Protein 2QXF (pdb70)

Secondary structure (DSSP, 8-state):
---EEEEEEEEESSS-TTTS-EEEEEEEEE-TTS-B-SPPEEEEBPPPTT----HHHHHHH---HHHHHHH-B-HHHHHHHHHHHHTSTTEEEEESSIIIIIHHHHHHHHHHTTS-SSGGGTGGG-EEEEHHHHHHHHHHH--TTS---B-TTSSB---HHHHHHHTT-----TTHHHHHHHHHHHHHHHHSHHHHHHHHHTTSHHHHHHT--TTTT--EEEE-GGG-GGGTTEEEEEEEEE-SS-TTEEEEEETTS--HHHHH-----EEEEETTS--EEEEGGGS-HHHHHHHT--HHHHHHHHHHHHH-TTHHHH---GGG-GGG-PPPHHHHHHHHHHHHS-TTTSTT------STHHHHHHHHHHHHH-GGG--HHHHHHHHHHHHHHS-HHHHHHHHHHHHHHHHHTTT-HHHHHHHHHHHHHHHH-

Sequence (433 aa):
QQSTFLFHDYETFGTHPALDRPAQFAAIRTDSEFNVIGEPEVFYCKKPADDYLPQQPGAVLITGITPQEARAKGENEAAFAARIHSSSLFTVPKTCILGYNNVRRFDDEVTRNIFYRNFYDPYAWSSWQHDNSRWDLLDVMRACCYALRPEGINWPENDDGLPSFRLEHLTKANGIEHSDAMADVYATIAMAKLVKTTRQPRLFDDYLFTTHRNKHKLMMALIIDVPQMKPLVVHVSGMMMFGAWRGNTSWVAPLAWHPEENRNAVIMVDLAGDISPLLELDAVPVKLVHINKCPVLAQANTLRPEDADRLGINRQHCLDNLKILRENPQVVREKVDNVDAQLYNGFFSDADRRAAMMKIVLETTEPRNLPALDITFVDKRIEKLLFNYRARNFPGTLDYAEQQRWLLEHRRRQVFTPEFLQGYADELQQMMLVQQYADDKEKVALLKKALWQYADEI

Foldseek 3Di:
DAAKEKEKDWQWLDQDLLQTGTFKIWIFMGGPLLHTDGDIDMFTEQFFPLDAGDLVSCLVPVGFNVNRNVGHAHLLVVLVVVLVVLQPANYAYEYACCLVGVLSNNLLSCVLNLHHSPCSAPPRNHHYDHCQLVVLCCVQQPVPPAFFDADPVRFTDSPLVRRCVRRVHDQDPRCRRSVSRSVSLVSCCVGVVVSSVVLVVQSALVVVVVQADQLLQAKKKWAACVCDRLLSSIAIKGFLAAAPPQPQWTKIFGLQDDCVCLVPPLVGRIDIDGSRSSTDIGHPCSRPPVSCVVSVNDPVSSVVSSVVCNVPSVSSVSHPDLSVCSVVDDADPQQSVQSVCVSPDDLLCVVVDDDDDDPPSVVVSSLCNCCRNPVVNDDPVSVVVVVVSSDVSCDPVNLVVQVVVLVVVCVVCVVPVSSVVSSVSSVVSSVVD

Solvent-accessible surface area: 21575 Å² total; per-residue (Å²): 180,134,56,13,10,1,0,3,27,7,43,15,0,3,122,84,33,10,71,16,20,2,0,10,0,3,0,2,32,0,41,61,106,3,84,74,100,24,134,64,61,51,23,39,2,81,10,17,59,3,16,12,1,92,0,31,18,0,20,148,36,38,14,20,0,43,50,0,76,89,125,10,63,35,20,12,34,0,0,38,113,0,50,72,28,0,33,60,62,67,0,7,0,0,0,24,47,0,18,113,48,4,1,23,4,0,12,5,0,0,6,10,3,8,30,64,12,56,12,4,17,165,72,104,104,12,21,14,7,12,0,14,32,2,0,31,0,0,33,0,2,46,35,143,50,10,90,48,29,128,54,156,121,44,65,17,5,19,152,16,75,74,0,1,177,33,19,74,36,153,54,90,125,46,9,16,43,0,96,1,4,7,23,0,0,97,11,0,60,104,102,22,72,208,13,8,80,60,10,61,60,23,59,67,86,115,94,0,68,89,34,23,49,26,106,113,1,110,26,3,0,4,1,7,17,137,12,17,27,179,33,1,5,0,0,9,0,0,0,0,20,89,61,111,158,60,226,39,0,0,9,0,0,14,2,35,19,83,5,46,33,12,60,139,118,179,126,95,15,44,28,66,2,55,4,57,58,12,17,10,2,3,108,30,111,16,1,103,82,113,10,3,112,104,12,63,15,90,105,106,69,3,71,63,12,5,125,70,0,110,139,46,67,99,1,44,138,87,56,161,73,5,3,55,16,8,130,107,31,173,18,53,105,76,3,117,53,6,18,119,83,1,48,124,33,91,53,175,70,9,76,86,48,144,55,112,42,99,38,174,11,0,98,75,4,36,14,14,16,17,3,41,14,36,78,83,46,18,86,158,73,43,91,86,99,21,107,77,47,42,152,121,53,25,52,120,150,75,86,106,36,17,24,74,57,4,90,109,15,57,138,111,74,60,146,46,172,134,54,49,60,30,4,160,21,1,100,99,1,24,106,101,39

Structure (mmCIF, N/CA/C/O backbone):
data_2QXF
#
_entry.id   2QXF
#
_cell.length_a   52.630
_cell.length_b   91.849
_cell.length_c   102.752
_cell.angle_alpha   90.00
_cell.angle_beta   90.00
_cell.angle_gamma   90.00
#
_symmetry.space_group_name_H-M   'P 21 21 21'
#
loop_
_entity.id
_entity.type
_entity.pdbx_description
1 polymer 'Exodeoxyribonuclease I'
2 non-polymer 'MAGNESIUM ION'
3 non-polymer 'SODIUM ION'
4 non-polymer "THYMIDINE-5'-PHOSPHATE"
5 water water
#
loop_
_atom_site.group_PDB
_atom_site.id
_atom_site.type_symbol
_atom_site.label_atom_id
_atom_site.label_alt_id
_atom_site.label_comp_id
_atom_site.label_asym_id
_atom_site.label_entity_id
_atom_site.label_seq_id
_atom_site.pdbx_PDB_ins_code
_atom_site.Cartn_x
_atom_site.Cartn_y
_atom_site.Cartn_z
_atom_site.occupancy
_atom_site.B_iso_or_equiv
_atom_site.auth_seq_id
_atom_site.auth_comp_id
_atom_site.auth_asym_id
_atom_site.auth_atom_id
_atom_site.pdbx_PDB_model_num
ATOM 1 N N . GLN A 1 7 ? 6.956 16.488 33.401 1.00 19.71 7 GLN A N 1
ATOM 2 C CA . GLN A 1 7 ? 5.529 15.985 33.410 1.00 19.48 7 GLN A CA 1
ATOM 3 C C . GLN A 1 7 ? 4.896 16.088 31.994 1.00 18.70 7 GLN A C 1
ATOM 4 O O . GLN A 1 7 ? 4.467 15.071 31.457 1.00 18.97 7 GLN A O 1
ATOM 10 N N . GLN A 1 8 ? 4.838 17.300 31.418 1.00 17.66 8 GLN A N 1
ATOM 11 C CA . GLN A 1 8 ? 4.585 17.463 29.979 1.00 16.56 8 GLN A CA 1
ATOM 12 C C . GLN A 1 8 ? 5.903 17.481 29.244 1.00 15.42 8 GLN A C 1
ATOM 13 O O . GLN A 1 8 ? 6.910 17.906 29.815 1.00 14.94 8 GLN A O 1
ATOM 19 N N . SER A 1 9 ? 5.887 17.015 27.989 1.00 14.11 9 SER A N 1
ATOM 20 C CA . SER A 1 9 ? 7.067 17.069 27.117 1.00 13.11 9 SER A CA 1
ATOM 21 C C . SER A 1 9 ? 7.338 18.507 26.741 1.00 12.37 9 SER A C 1
ATOM 22 O O . SER A 1 9 ? 6.420 19.226 26.311 1.00 12.12 9 SER A O 1
ATOM 25 N N . THR A 1 10 ? 8.595 18.935 26.901 1.00 11.27 10 THR A N 1
ATOM 26 C CA . THR A 1 10 ? 8.970 20.310 26.555 1.00 10.68 10 THR A CA 1
ATOM 27 C C . THR A 1 10 ? 10.242 20.319 25.712 1.00 10.34 10 THR A C 1
ATOM 28 O O . THR A 1 10 ? 10.963 19.321 25.663 1.00 10.14 10 THR A O 1
ATOM 32 N N . PHE A 1 11 ? 10.487 21.452 25.064 1.00 9.88 11 PHE A N 1
ATOM 33 C CA . PHE A 1 11 ? 11.772 21.735 24.415 1.00 9.53 11 PHE A CA 1
ATOM 34 C C . PHE A 1 11 ? 12.492 22.817 25.176 1.00 9.75 11 PHE A C 1
ATOM 35 O O . PHE A 1 11 ? 11.867 23.796 25.601 1.00 10.00 11 PHE A O 1
ATOM 43 N N . LEU A 1 12 ? 13.800 22.651 25.356 1.00 9.67 12 LEU A N 1
ATOM 44 C CA . LEU A 1 12 ? 14.601 23.716 25.930 1.00 9.93 12 LEU A CA 1
ATOM 45 C C . LEU A 1 12 ? 15.603 24.113 24.854 1.00 9.63 12 LEU A C 1
ATOM 46 O O . LEU A 1 12 ? 16.609 23.411 24.636 1.00 9.78 12 LEU A O 1
ATOM 51 N N . PHE A 1 13 ? 15.299 25.234 24.203 1.00 9.44 13 PHE A N 1
ATOM 52 C CA . PHE A 1 13 ? 16.191 25.812 23.211 1.00 9.51 13 PHE A CA 1
ATOM 53 C C . PHE A 1 13 ? 17.278 26.565 23.939 1.00 9.62 13 PHE A C 1
ATOM 54 O O . PHE A 1 13 ? 17.000 27.292 24.887 1.00 9.87 13 PHE A O 1
ATOM 62 N N . HIS A 1 14 ? 18.529 26.402 23.522 1.00 9.76 14 HIS A N 1
ATOM 63 C CA . HIS A 1 14 ? 19.634 27.066 24.189 1.00 10.16 14 HIS A CA 1
ATOM 64 C C . HIS A 1 14 ? 20.770 27.355 23.234 1.00 10.33 14 HIS A C 1
ATOM 65 O O . HIS A 1 14 ? 20.839 26.810 22.129 1.00 10.43 14 HIS A O 1
ATOM 72 N N . ASP A 1 15 ? 21.668 28.222 23.708 1.00 10.52 15 ASP A N 1
ATOM 73 C CA . ASP A 1 15 ? 22.843 28.628 22.957 1.00 10.70 15 ASP A CA 1
ATOM 74 C C . ASP A 1 15 ? 23.860 29.267 23.877 1.00 10.91 15 ASP A C 1
ATOM 75 O O . ASP A 1 15 ? 23.488 30.060 24.761 1.00 10.79 15 ASP A O 1
ATOM 80 N N . TYR A 1 16 ? 25.130 28.913 23.662 1.00 10.54 16 TYR A N 1
ATOM 81 C CA . TYR A 1 16 ? 26.255 29.608 24.328 1.00 10.62 16 TYR A CA 1
ATOM 82 C C . TYR A 1 16 ? 26.925 30.646 23.459 1.00 10.76 16 TYR A C 1
ATOM 83 O O . TYR A 1 16 ? 27.043 30.458 22.236 1.00 10.87 16 TYR A O 1
ATOM 92 N N . GLU A 1 17 ? 27.359 31.739 24.097 1.00 10.93 17 GLU A N 1
ATOM 93 C CA . GLU A 1 17 ? 28.412 32.579 23.529 1.00 11.36 17 GLU A CA 1
ATOM 94 C C . GLU A 1 17 ? 29.629 32.254 24.343 1.00 11.24 17 GLU A C 1
ATOM 95 O O . GLU A 1 17 ? 29.515 32.123 25.559 1.00 11.21 17 GLU A O 1
ATOM 101 N N . THR A 1 18 ? 30.761 32.105 23.664 1.00 11.37 18 THR A N 1
ATOM 102 C CA . THR A 1 18 ? 32.016 31.654 24.299 1.00 11.62 18 THR A CA 1
ATOM 103 C C . THR A 1 18 ? 33.162 32.599 23.980 1.00 11.41 18 THR A C 1
ATOM 104 O O . THR A 1 18 ? 33.048 33.504 23.119 1.00 11.76 18 THR A O 1
ATOM 108 N N . PHE A 1 19 ? 34.258 32.373 24.683 1.00 11.05 19 PHE A N 1
ATOM 109 C CA . PHE A 1 19 ? 35.495 33.134 24.448 1.00 10.60 19 PHE A CA 1
ATOM 110 C C . PHE A 1 19 ? 36.455 32.467 23.461 1.00 10.92 19 PHE A C 1
ATOM 111 O O . PHE A 1 19 ? 37.584 32.918 23.306 1.00 10.85 19 PHE A O 1
ATOM 119 N N . GLY A 1 20 ? 35.988 31.426 22.790 1.00 11.31 20 GLY A N 1
ATOM 120 C CA . GLY A 1 20 ? 36.727 30.784 21.710 1.00 12.29 20 GLY A CA 1
ATOM 121 C C . GLY A 1 20 ? 36.047 29.519 21.256 1.00 12.92 20 GLY A C 1
ATOM 122 O O . GLY A 1 20 ? 35.008 29.117 21.783 1.00 12.78 20 GLY A O 1
ATOM 123 N N . THR A 1 21 ? 36.656 28.886 20.244 1.00 13.78 21 THR A N 1
ATOM 124 C CA . THR A 1 21 ? 35.948 27.746 19.628 1.00 14.71 21 THR A CA 1
ATOM 125 C C . THR A 1 21 ? 36.311 26.398 20.239 1.00 14.29 21 THR A C 1
ATOM 126 O O . THR A 1 21 ? 35.671 25.404 19.870 1.00 14.67 21 THR A O 1
ATOM 130 N N . HIS A 1 22 ? 37.295 26.346 21.145 1.00 13.90 22 HIS A N 1
ATOM 131 C CA . HIS A 1 22 ? 37.644 25.040 21.739 1.00 13.91 22 HIS A CA 1
ATOM 132 C C . HIS A 1 22 ? 36.667 24.760 22.893 1.00 14.10 22 HIS A C 1
ATOM 133 O O . HIS A 1 22 ? 36.676 25.509 23.873 1.00 13.81 22 HIS A O 1
ATOM 140 N N . PRO A 1 23 ? 35.821 23.694 22.784 1.00 14.31 23 PRO A N 1
ATOM 141 C CA . PRO A 1 23 ? 34.798 23.508 23.856 1.00 14.65 23 PRO A CA 1
ATOM 142 C C . PRO A 1 23 ? 35.352 23.138 25.229 1.00 14.62 23 PRO A C 1
ATOM 143 O O . PRO A 1 23 ? 34.627 23.332 26.230 1.00 15.19 23 PRO A O 1
ATOM 147 N N . ALA A 1 24 ? 36.584 22.619 25.287 1.00 14.54 24 ALA A N 1
ATOM 148 C CA . ALA A 1 24 ? 37.267 22.288 26.530 1.00 14.38 24 ALA A CA 1
ATOM 149 C C . ALA A 1 24 ? 38.189 23.397 26.998 1.00 14.35 24 ALA A C 1
ATOM 150 O O . ALA A 1 24 ? 38.179 23.739 28.195 1.00 14.76 24 ALA A O 1
ATOM 152 N N . LEU A 1 25 ? 38.974 23.962 26.072 1.00 13.75 25 LEU A N 1
ATOM 153 C CA . LEU A 1 25 ? 40.088 24.840 26.454 1.00 13.57 25 LEU A CA 1
ATOM 154 C C . LEU A 1 25 ? 39.776 26.329 26.399 1.00 13.21 25 LEU A C 1
ATOM 155 O O . LEU A 1 25 ? 40.550 27.132 26.929 1.00 13.44 25 LEU A O 1
ATOM 160 N N . ASP A 1 26 ? 38.671 26.686 25.766 1.00 12.83 26 ASP A N 1
ATOM 161 C CA . ASP A 1 26 ? 38.106 28.045 25.885 1.00 12.59 26 ASP A CA 1
ATOM 162 C C . ASP A 1 26 ? 37.026 28.016 26.928 1.00 12.82 26 ASP A C 1
ATOM 163 O O . ASP A 1 26 ? 36.581 26.914 27.323 1.00 13.60 26 ASP A O 1
ATOM 168 N N . ARG A 1 27 ? 36.656 29.214 27.371 1.00 12.04 27 ARG A N 1
ATOM 169 C CA . ARG A 1 27 ? 35.702 29.379 28.483 1.00 11.56 27 ARG A CA 1
ATOM 170 C C . ARG A 1 27 ? 34.416 29.965 27.964 1.00 11.45 27 ARG A C 1
ATOM 171 O O . ARG A 1 27 ? 34.442 30.781 27.032 1.00 11.31 27 ARG A O 1
ATOM 179 N N . PRO A 1 28 ? 33.268 29.548 28.557 1.00 11.01 28 PRO A N 1
ATOM 180 C CA . PRO A 1 28 ? 31.985 30.144 28.137 1.00 11.07 28 PRO A CA 1
ATOM 181 C C . PRO A 1 28 ? 31.848 31.599 28.604 1.00 11.06 28 PRO A C 1
ATOM 182 O O . PRO A 1 28 ? 32.436 31.992 29.632 1.00 11.94 28 PRO A O 1
ATOM 186 N N . ALA A 1 29 ? 31.082 32.390 27.871 1.00 10.75 29 ALA A N 1
ATOM 187 C CA . ALA A 1 29 ? 30.788 33.774 28.285 1.00 10.56 29 ALA A CA 1
ATOM 188 C C . ALA A 1 29 ? 29.361 33.934 28.759 1.00 10.80 29 ALA A C 1
ATOM 189 O O . ALA A 1 29 ? 29.122 34.587 29.770 1.00 10.70 29 ALA A O 1
ATOM 191 N N . GLN A 1 30 ? 28.406 33.344 28.028 1.00 10.87 30 GLN A N 1
ATOM 192 C CA . GLN A 1 30 ? 26.982 33.585 28.236 1.00 11.19 30 GLN A CA 1
ATOM 193 C C . GLN A 1 30 ? 26.211 32.355 27.816 1.00 10.91 30 GLN A C 1
ATOM 194 O O . GLN A 1 30 ? 26.554 31.697 26.841 1.00 11.13 30 GLN A O 1
ATOM 200 N N . PHE A 1 31 ? 25.167 32.064 28.566 1.00 10.68 31 PHE A N 1
ATOM 201 C CA . PHE A 1 31 ? 24.201 31.026 28.226 1.00 10.48 31 PHE A CA 1
ATOM 202 C C . PHE A 1 31 ? 22.866 31.700 28.048 1.00 10.46 31 PHE A C 1
ATOM 203 O O . PHE A 1 31 ? 22.499 32.555 28.849 1.00 10.32 31 PHE A O 1
ATOM 211 N N . ALA A 1 32 ? 22.143 31.302 26.997 1.00 10.32 32 ALA A N 1
ATOM 212 C CA . ALA A 1 32 ? 20.776 31.792 26.784 1.00 10.52 32 ALA A CA 1
ATOM 213 C C . ALA A 1 32 ? 19.881 30.606 26.497 1.00 10.49 32 ALA A C 1
ATOM 214 O O . ALA A 1 32 ? 20.293 29.683 25.787 1.00 10.72 32 ALA A O 1
ATOM 216 N N . ALA A 1 33 ? 18.658 30.633 27.037 1.00 10.75 33 ALA A N 1
ATOM 217 C CA . ALA A 1 33 ? 17.684 29.536 26.846 1.00 10.61 33 ALA A CA 1
ATOM 218 C C . ALA A 1 33 ? 16.268 29.948 27.055 1.00 10.60 33 ALA A C 1
ATOM 219 O O . ALA A 1 33 ? 16.002 30.910 27.773 1.00 10.49 33 ALA A O 1
ATOM 221 N N . ILE A 1 34 ? 15.357 29.194 26.437 1.00 9.99 34 ILE A N 1
ATOM 222 C CA . ILE A 1 34 ? 13.922 29.344 26.761 1.00 9.81 34 ILE A CA 1
ATOM 223 C C . ILE A 1 34 ? 13.211 28.027 26.518 1.00 9.64 34 ILE A C 1
ATOM 224 O O . ILE A 1 34 ? 13.577 27.248 25.607 1.00 9.64 34 ILE A O 1
ATOM 229 N N . ARG A 1 35 ? 12.188 27.783 27.332 1.00 9.40 35 ARG A N 1
ATOM 230 C CA . ARG A 1 35 ? 11.424 26.554 27.264 1.00 9.47 35 ARG A CA 1
ATOM 231 C C . ARG A 1 35 ? 10.136 26.756 26.496 1.00 9.26 35 ARG A C 1
ATOM 232 O O . ARG A 1 35 ? 9.425 27.748 26.679 1.00 9.16 35 ARG A O 1
ATOM 240 N N . THR A 1 36 ? 9.848 25.784 25.622 1.00 8.96 36 THR A N 1
ATOM 241 C CA . THR A 1 36 ? 8.578 25.745 24.885 1.00 9.00 36 THR A CA 1
ATOM 242 C C . THR A 1 36 ? 7.796 24.476 25.167 1.00 9.06 36 THR A C 1
ATOM 243 O O . THR A 1 36 ? 8.367 23.472 25.621 1.00 9.07 36 THR A O 1
ATOM 247 N N . ASP A 1 37 ? 6.489 24.511 24.884 1.00 9.43 37 ASP A N 1
ATOM 248 C CA . ASP A 1 37 ? 5.713 23.271 24.905 1.00 9.91 37 ASP A CA 1
ATOM 249 C C . ASP A 1 37 ? 6.055 22.407 23.664 1.00 10.25 37 ASP A C 1
ATOM 250 O O . ASP A 1 37 ? 6.947 22.777 22.838 1.00 9.96 37 ASP A O 1
ATOM 255 N N . SER A 1 38 ? 5.360 21.276 23.516 1.00 10.94 38 SER A N 1
ATOM 256 C CA . SER A 1 38 ? 5.644 20.335 22.414 1.00 12.00 38 SER A CA 1
ATOM 257 C C . SER A 1 38 ? 5.339 20.901 21.014 1.00 12.02 38 SER A C 1
ATOM 258 O O . SER A 1 38 ? 5.741 20.296 19.999 1.00 12.37 38 SER A O 1
ATOM 261 N N . GLU A 1 39 ? 4.636 22.056 20.976 1.00 12.13 39 GLU A N 1
ATOM 262 C CA . GLU A 1 39 ? 4.202 22.761 19.771 1.00 12.21 39 GLU A CA 1
ATOM 263 C C . GLU A 1 39 ? 5.000 24.042 19.485 1.00 11.65 39 GLU A C 1
ATOM 264 O O . GLU A 1 39 ? 4.668 24.817 18.562 1.00 11.89 39 GLU A O 1
ATOM 270 N N . PHE A 1 40 ? 6.067 24.248 20.279 1.00 11.02 40 PHE A N 1
ATOM 271 C CA . PHE A 1 40 ? 7.004 25.405 20.168 1.00 10.66 40 PHE A CA 1
ATOM 272 C C . PHE A 1 40 ? 6.420 26.748 20.644 1.00 10.49 40 PHE A C 1
ATOM 273 O O . PHE A 1 40 ? 6.981 27.812 20.340 1.00 10.46 40 PHE A O 1
ATOM 281 N N . ASN A 1 41 ? 5.323 26.679 21.400 1.00 10.17 41 ASN A N 1
ATOM 282 C CA . ASN A 1 41 ? 4.819 27.850 22.134 1.00 10.26 41 ASN A CA 1
ATOM 283 C C . ASN A 1 41 ? 5.683 28.126 23.338 1.00 10.08 41 ASN A C 1
ATOM 284 O O . ASN A 1 41 ? 5.914 27.231 24.162 1.00 10.18 41 ASN A O 1
ATOM 289 N N . VAL A 1 42 ? 6.170 29.364 23.454 1.00 10.01 42 VAL A N 1
ATOM 290 C CA . VAL A 1 42 ? 6.998 29.761 24.612 1.00 10.14 42 VAL A CA 1
ATOM 291 C C . VAL A 1 42 ? 6.164 29.683 25.912 1.00 10.29 42 VAL A C 1
ATOM 292 O O . VAL A 1 42 ? 5.100 30.317 26.015 1.00 9.99 42 VAL A O 1
ATOM 296 N N . ILE A 1 43 ? 6.680 28.898 26.864 1.00 10.65 43 ILE A N 1
ATOM 297 C CA . ILE A 1 43 ? 6.043 28.704 28.202 1.00 11.45 43 ILE A CA 1
ATOM 298 C C . ILE A 1 43 ? 6.930 29.179 29.365 1.00 11.90 43 ILE A C 1
ATOM 299 O O . ILE A 1 43 ? 6.405 29.418 30.469 1.00 12.50 43 ILE A O 1
ATOM 304 N N . GLY A 1 44 ? 8.233 29.308 29.110 1.00 12.37 44 GLY A N 1
ATOM 305 C CA . GLY A 1 44 ? 9.183 29.798 30.114 1.00 12.80 44 GLY A CA 1
ATOM 306 C C . GLY A 1 44 ? 9.549 31.251 29.945 1.00 13.20 44 GLY A C 1
ATOM 307 O O . GLY A 1 44 ? 9.167 31.912 28.973 1.00 13.24 44 GLY A O 1
ATOM 308 N N . GLU A 1 45 ? 10.297 31.740 30.925 1.00 13.56 45 GLU A N 1
ATOM 309 C CA . GLU A 1 45 ? 10.902 33.059 30.857 1.00 14.00 45 GLU A CA 1
ATOM 310 C C . GLU A 1 45 ? 12.271 32.945 30.216 1.00 13.88 45 GLU A C 1
ATOM 311 O O . GLU A 1 45 ? 12.884 31.864 30.325 1.00 13.84 45 GLU A O 1
ATOM 317 N N . PRO A 1 46 ? 12.765 34.035 29.541 1.00 13.80 46 PRO A N 1
ATOM 318 C CA . PRO A 1 46 ? 14.146 33.958 29.019 1.00 13.83 46 PRO A CA 1
ATOM 319 C C . PRO A 1 46 ? 15.122 33.721 30.170 1.00 13.60 46 PRO A C 1
ATOM 320 O O . PRO A 1 46 ? 14.997 34.369 31.229 1.00 13.47 46 PRO A O 1
ATOM 324 N N . GLU A 1 47 ? 16.058 32.793 29.951 1.00 13.30 47 GLU A N 1
ATOM 325 C CA . GLU A 1 47 ? 17.119 32.465 30.914 1.00 13.85 47 GLU A CA 1
ATOM 326 C C . GLU A 1 47 ? 18.408 32.908 30.286 1.00 13.51 47 GLU A C 1
ATOM 327 O O . GLU A 1 47 ? 18.879 32.278 29.317 1.00 13.90 47 GLU A O 1
ATOM 333 N N . VAL A 1 48 ? 18.995 33.985 30.799 1.00 13.13 48 VAL A N 1
ATOM 334 C CA . VAL A 1 48 ? 20.229 34.556 30.223 1.00 13.15 48 VAL A CA 1
ATOM 335 C C . VAL A 1 48 ? 21.144 34.857 31.353 1.00 13.04 48 VAL A C 1
ATOM 336 O O . VAL A 1 48 ? 20.768 35.584 32.270 1.00 13.56 48 VAL A O 1
ATOM 340 N N . PHE A 1 49 ? 22.354 34.294 31.284 1.00 12.72 49 PHE A N 1
ATOM 341 C CA . PHE A 1 49 ? 23.322 34.623 32.336 1.00 12.73 49 PHE A CA 1
ATOM 342 C C . PHE A 1 49 ? 24.747 34.406 31.866 1.00 12.30 49 PHE A C 1
ATOM 343 O O . PHE A 1 49 ? 25.012 33.743 30.857 1.00 11.63 49 PHE A O 1
ATOM 351 N N . TYR A 1 50 ? 25.652 34.999 32.638 1.00 12.25 50 TYR A N 1
ATOM 352 C CA . TYR A 1 50 ? 27.050 35.082 32.289 1.00 12.01 50 TYR A CA 1
ATOM 353 C C . TYR A 1 50 ? 27.909 34.220 33.185 1.00 11.60 50 TYR A C 1
ATOM 354 O O . TYR A 1 50 ? 27.543 33.898 34.323 1.00 11.36 50 TYR A O 1
ATOM 363 N N . CYS A 1 51 ? 29.073 33.856 32.653 1.00 11.30 51 CYS A N 1
ATOM 364 C CA . CYS A 1 51 ? 30.069 33.084 33.382 1.00 11.14 51 CYS A CA 1
ATOM 365 C C . CYS A 1 51 ? 31.324 33.902 33.591 1.00 11.18 51 CYS A C 1
ATOM 366 O O . CYS A 1 51 ? 31.928 34.335 32.616 1.00 10.97 51 CYS A O 1
ATOM 369 N N . LYS A 1 52 ? 31.684 34.095 34.870 1.00 11.14 52 LYS A N 1
ATOM 370 C CA A LYS A 1 52 ? 32.925 34.753 35.255 0.65 11.54 52 LYS A CA 1
ATOM 371 C CA B LYS A 1 52 ? 32.963 34.690 35.273 0.35 11.34 52 LYS A CA 1
ATOM 372 C C A LYS A 1 52 ? 34.121 33.873 34.816 0.65 11.47 52 LYS A C 1
ATOM 373 C C B LYS A 1 52 ? 34.124 33.824 34.776 0.35 11.39 52 LYS A C 1
ATOM 374 O O A LYS A 1 52 ? 34.208 32.732 35.267 0.65 11.55 52 LYS A O 1
ATOM 375 O O B LYS A 1 52 ? 34.182 32.634 35.133 0.35 11.46 52 LYS A O 1
ATOM 386 N N . PRO A 1 53 ? 35.040 34.392 33.944 1.00 11.47 53 PRO A N 1
ATOM 387 C CA . PRO A 1 53 ? 36.250 33.613 33.607 1.00 11.62 53 PRO A CA 1
ATOM 388 C C . PRO A 1 53 ? 37.261 33.685 34.741 1.00 11.76 53 PRO A C 1
ATOM 389 O O . PRO A 1 53 ? 37.482 34.771 35.320 1.00 12.44 53 PRO A O 1
ATOM 393 N N . ALA A 1 54 ? 37.854 32.521 35.046 1.00 11.71 54 ALA A N 1
ATOM 394 C CA . ALA A 1 54 ? 38.953 32.473 36.032 1.00 11.89 54 ALA A CA 1
ATOM 395 C C . ALA A 1 54 ? 40.199 33.217 35.501 1.00 11.90 54 ALA A C 1
ATOM 396 O O . ALA A 1 54 ? 40.355 33.402 34.283 1.00 12.15 54 ALA A O 1
ATOM 398 N N . ASP A 1 55 ? 41.081 33.632 36.412 1.00 12.01 55 ASP A N 1
ATOM 399 C CA . ASP A 1 55 ? 42.225 34.474 36.057 1.00 12.24 55 ASP A CA 1
ATOM 400 C C . ASP A 1 55 ? 43.446 33.717 35.465 1.00 11.89 55 ASP A C 1
ATOM 401 O O . ASP A 1 55 ? 44.554 34.287 35.414 1.00 11.94 55 ASP A O 1
ATOM 406 N N . ASP A 1 56 ? 43.229 32.470 35.030 1.00 11.50 56 ASP A N 1
ATOM 407 C CA . ASP A 1 56 ? 44.251 31.677 34.348 1.00 11.41 56 ASP A CA 1
ATOM 408 C C . ASP A 1 56 ? 44.007 31.652 32.819 1.00 11.34 56 ASP A C 1
ATOM 409 O O . ASP A 1 56 ? 44.541 30.802 32.117 1.00 12.22 56 ASP A O 1
ATOM 414 N N . TYR A 1 57 ? 43.190 32.591 32.323 1.00 11.30 57 TYR A N 1
ATOM 415 C CA . TYR A 1 57 ? 42.710 32.498 30.952 1.00 10.84 57 TYR A CA 1
ATOM 416 C C . TYR A 1 57 ? 42.587 33.880 30.325 1.00 10.89 57 TYR A C 1
ATOM 417 O O . TYR A 1 57 ? 42.136 34.834 30.983 1.00 11.24 57 TYR A O 1
ATOM 426 N N . LEU A 1 58 ? 42.993 33.958 29.051 1.00 10.87 58 LEU A N 1
ATOM 427 C CA . LEU A 1 58 ? 42.669 35.117 28.212 1.00 11.00 58 LEU A CA 1
ATOM 428 C C . LEU A 1 58 ? 41.788 34.683 27.046 1.00 10.89 58 LEU A C 1
ATOM 429 O O . LEU A 1 58 ? 42.081 33.647 26.401 1.00 11.17 58 LEU A O 1
ATOM 434 N N . PRO A 1 59 ? 40.708 35.462 26.771 1.00 10.77 59 PRO A N 1
ATOM 435 C CA . PRO A 1 59 ? 39.833 35.059 25.661 1.00 10.84 59 PRO A CA 1
ATOM 436 C C . PRO A 1 59 ? 40.506 35.168 24.301 1.00 10.94 59 PRO A C 1
ATOM 437 O O . PRO A 1 59 ? 41.431 35.964 24.130 1.00 10.91 59 PRO A O 1
ATOM 441 N N A GLN A 1 60 ? 40.032 34.370 23.348 0.40 10.89 60 GLN A N 1
ATOM 442 N N B GLN A 1 60 ? 40.034 34.369 23.342 0.60 10.90 60 GLN A N 1
ATOM 443 C CA A GLN A 1 60 ? 40.470 34.517 21.957 0.40 11.12 60 GLN A CA 1
ATOM 444 C CA B GLN A 1 60 ? 40.472 34.516 21.938 0.60 11.27 60 GLN A CA 1
ATOM 445 C C A GLN A 1 60 ? 39.936 35.858 21.445 0.40 11.15 60 GLN A C 1
ATOM 446 C C B GLN A 1 60 ? 39.944 35.866 21.454 0.60 11.19 60 GLN A C 1
ATOM 447 O O A GLN A 1 60 ? 38.718 36.067 21.485 0.40 11.14 60 GLN A O 1
ATOM 448 O O B GLN A 1 60 ? 38.739 36.097 21.519 0.60 11.15 60 GLN A O 1
ATOM 459 N N . PRO A 1 61 ? 40.844 36.775 20.979 1.00 11.29 61 PRO A N 1
ATOM 460 C CA . PRO A 1 61 ? 40.370 38.082 20.453 1.00 11.63 61 PRO A CA 1
ATOM 461 C C . PRO A 1 61 ? 39.289 37.946 19.367 1.00 12.00 61 PRO A C 1
ATOM 462 O O . PRO A 1 61 ? 38.294 38.671 19.435 1.00 12.47 61 PRO A O 1
ATOM 466 N N . GLY A 1 62 ? 39.469 37.006 18.418 1.00 12.51 62 GLY A N 1
ATOM 467 C CA . GLY A 1 62 ? 38.496 36.729 17.361 1.00 12.73 62 GLY A CA 1
ATOM 468 C C . GLY A 1 62 ? 37.094 36.422 17.859 1.00 13.02 62 GLY A C 1
ATOM 469 O O . GLY A 1 62 ? 36.115 36.897 17.265 1.00 13.41 62 GLY A O 1
ATOM 470 N N . ALA A 1 63 ? 36.995 35.635 18.943 1.00 12.85 63 ALA A N 1
ATOM 471 C CA . ALA A 1 63 ? 35.698 35.306 19.540 1.00 12.79 63 ALA A CA 1
ATOM 472 C C . ALA A 1 63 ? 34.976 36.564 20.062 1.00 12.70 63 ALA A C 1
ATOM 473 O O . ALA A 1 63 ? 33.777 36.729 19.821 1.00 12.47 63 ALA A O 1
ATOM 475 N N . VAL A 1 64 ? 35.716 37.439 20.759 1.00 12.40 64 VAL A N 1
ATOM 476 C CA . VAL A 1 64 ? 35.147 38.683 21.342 1.00 12.58 64 VAL A CA 1
ATOM 477 C C . VAL A 1 64 ? 34.692 39.634 20.227 1.00 12.66 64 VAL A C 1
ATOM 478 O O . VAL A 1 64 ? 33.648 40.291 20.358 1.00 12.75 64 VAL A O 1
ATOM 482 N N . LEU A 1 65 ? 35.450 39.705 19.134 1.00 12.88 65 LEU A N 1
ATOM 483 C CA . LEU A 1 65 ? 35.034 40.545 17.987 1.00 13.42 65 LEU A CA 1
ATOM 484 C C . LEU A 1 65 ? 33.719 40.086 17.356 1.00 13.96 65 LEU A C 1
ATOM 485 O O . LEU A 1 65 ? 32.977 40.916 16.840 1.00 14.19 65 LEU A O 1
ATOM 490 N N . ILE A 1 66 ? 33.452 38.772 17.419 1.00 14.30 66 ILE A N 1
ATOM 491 C CA . ILE A 1 66 ? 32.195 38.166 16.942 1.00 15.07 66 ILE A CA 1
ATOM 492 C C . ILE A 1 66 ? 31.047 38.419 17.931 1.00 14.99 66 ILE A C 1
ATOM 493 O O . ILE A 1 66 ? 29.976 38.906 17.518 1.00 15.61 66 ILE A O 1
ATOM 498 N N . THR A 1 67 ? 31.263 38.096 19.207 1.00 14.77 67 THR A N 1
ATOM 499 C CA . THR A 1 67 ? 30.167 38.102 20.186 1.00 14.57 67 THR A CA 1
ATOM 500 C C . THR A 1 67 ? 29.839 39.484 20.706 1.00 14.45 67 THR A C 1
ATOM 501 O O . THR A 1 67 ? 28.680 39.756 21.052 1.00 15.01 67 THR A O 1
ATOM 505 N N . GLY A 1 68 ? 30.864 40.340 20.773 1.00 14.24 68 GLY A N 1
ATOM 506 C CA . GLY A 1 68 ? 30.773 41.651 21.443 1.00 13.89 68 GLY A CA 1
ATOM 507 C C . GLY A 1 68 ? 30.743 41.588 22.967 1.00 13.79 68 GLY A C 1
ATOM 508 O O . GLY A 1 68 ? 30.491 42.611 23.622 1.00 13.69 68 GLY A O 1
ATOM 509 N N . ILE A 1 69 ? 31.003 40.393 23.529 1.00 13.68 69 ILE A N 1
ATOM 510 C CA . ILE A 1 69 ? 31.008 40.191 24.980 1.00 13.73 69 ILE A CA 1
ATOM 511 C C . ILE A 1 69 ? 32.462 40.186 25.411 1.00 13.39 69 ILE A C 1
ATOM 512 O O . ILE A 1 69 ? 33.211 39.251 25.090 1.00 13.44 69 ILE A O 1
ATOM 517 N N . THR A 1 70 ? 32.834 41.232 26.131 1.00 12.96 70 THR A N 1
ATOM 518 C CA . THR A 1 70 ? 34.182 41.367 26.655 1.00 12.77 70 THR A CA 1
ATOM 519 C C . THR A 1 70 ? 34.403 40.479 27.887 1.00 12.35 70 THR A C 1
ATOM 520 O O . THR A 1 70 ? 33.433 40.126 28.590 1.00 12.37 70 THR A O 1
ATOM 524 N N . PRO A 1 71 ? 35.677 40.113 28.184 1.00 12.04 71 PRO A N 1
ATOM 525 C CA . PRO A 1 71 ? 35.913 39.433 29.476 1.00 11.98 71 PRO A CA 1
ATOM 526 C C . PRO A 1 71 ? 35.515 40.284 30.706 1.00 11.99 71 PRO A C 1
ATOM 527 O O . PRO A 1 71 ? 35.067 39.721 31.717 1.00 11.95 71 PRO A O 1
ATOM 531 N N . GLN A 1 72 ? 35.656 41.615 30.617 1.00 11.76 72 GLN A N 1
ATOM 532 C CA . GLN A 1 72 ? 35.213 42.528 31.700 1.00 11.89 72 GLN A CA 1
ATOM 533 C C . GLN A 1 72 ? 33.726 42.369 31.969 1.00 12.06 72 GLN A C 1
ATOM 534 O O . GLN A 1 72 ? 33.321 42.314 33.154 1.00 12.00 72 GLN A O 1
ATOM 540 N N . GLU A 1 73 ? 32.937 42.286 30.890 1.00 12.12 73 GLU A N 1
ATOM 541 C CA . GLU A 1 73 ? 31.470 42.171 31.016 1.00 12.66 73 GLU A CA 1
ATOM 542 C C . GLU A 1 73 ? 31.089 40.826 31.643 1.00 12.38 73 GLU A C 1
ATOM 543 O O . GLU A 1 73 ? 30.314 40.820 32.602 1.00 12.47 73 GLU A O 1
ATOM 549 N N . ALA A 1 74 ? 31.625 39.708 31.129 1.00 12.16 74 ALA A N 1
ATOM 550 C CA . ALA A 1 74 ? 31.324 38.395 31.721 1.00 11.98 74 ALA A CA 1
ATOM 551 C C . ALA A 1 74 ? 31.782 38.332 33.201 1.00 12.07 74 ALA A C 1
ATOM 552 O O . ALA A 1 74 ? 31.071 37.763 34.049 1.00 12.14 74 ALA A O 1
ATOM 554 N N . ARG A 1 75 ? 32.944 38.911 33.522 1.00 12.05 75 ARG A N 1
ATOM 555 C CA . ARG A 1 75 ? 33.412 38.906 34.895 1.00 12.44 75 ARG A CA 1
ATOM 556 C C . ARG A 1 75 ? 32.478 39.747 35.796 1.00 12.44 75 ARG A C 1
ATOM 557 O O . 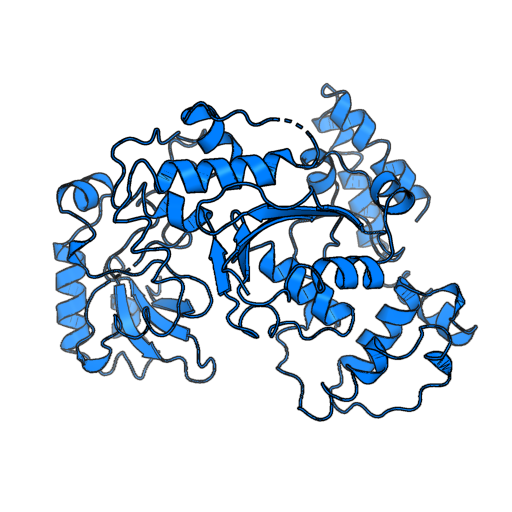ARG A 1 75 ? 32.173 39.311 36.907 1.00 13.02 75 ARG A O 1
ATOM 565 N N . ALA A 1 76 ? 32.042 40.922 35.336 1.00 12.27 76 ALA A N 1
ATOM 566 C CA . ALA A 1 76 ? 31.228 41.820 36.197 1.00 12.31 76 ALA A CA 1
ATOM 567 C C . ALA A 1 76 ? 29.782 41.348 36.340 1.00 12.32 76 ALA A C 1
ATOM 568 O O . ALA A 1 76 ? 29.167 41.570 37.389 1.00 12.38 76 ALA A O 1
ATOM 570 N N . LYS A 1 77 ? 29.257 40.705 35.292 1.00 12.42 77 LYS A N 1
ATOM 571 C CA . LYS A 1 77 ? 27.838 40.273 35.244 1.00 12.62 77 LYS A CA 1
ATOM 572 C C . LYS A 1 77 ? 27.650 38.795 35.567 1.00 12.70 77 LYS A C 1
ATOM 573 O O . LYS A 1 77 ? 26.511 38.355 35.791 1.00 13.27 77 LYS A O 1
ATOM 579 N N . GLY A 1 78 ? 28.751 38.046 35.585 1.00 12.58 78 GLY A N 1
ATOM 580 C CA . GLY A 1 78 ? 28.678 36.598 35.748 1.00 12.68 78 GLY A CA 1
ATOM 581 C C . GLY A 1 78 ? 28.704 36.090 37.147 1.00 12.64 78 GLY A C 1
ATOM 582 O O . GLY A 1 78 ? 28.937 36.833 38.110 1.00 13.64 78 GLY A O 1
ATOM 583 N N . GLU A 1 79 ? 28.446 34.795 37.244 1.00 12.55 79 GLU A N 1
ATOM 584 C CA . GLU A 1 79 ? 28.752 34.050 38.459 1.00 12.42 79 GLU A CA 1
ATOM 585 C C . GLU A 1 79 ? 29.886 33.122 38.100 1.00 11.87 79 GLU A C 1
ATOM 586 O O . GLU A 1 79 ? 30.192 32.926 36.913 1.00 11.33 79 GLU A O 1
ATOM 592 N N . ASN A 1 80 ? 30.516 32.542 39.111 1.00 11.25 80 ASN A N 1
ATOM 593 C CA . ASN A 1 80 ? 31.606 31.601 38.861 1.00 10.94 80 ASN A CA 1
ATOM 594 C C . ASN A 1 80 ? 31.072 30.389 38.066 1.00 10.46 80 ASN A C 1
ATOM 595 O O . ASN A 1 80 ? 29.839 30.148 38.002 1.00 10.36 80 ASN A O 1
ATOM 600 N N . GLU A 1 81 ? 31.994 29.651 37.464 1.00 10.16 81 GLU A N 1
ATOM 601 C CA . GLU A 1 81 ? 31.577 28.545 36.568 1.00 10.17 81 GLU A CA 1
ATOM 602 C C . GLU A 1 81 ? 30.806 27.463 37.330 1.00 10.29 81 GLU A C 1
ATOM 603 O O . GLU A 1 81 ? 29.916 26.846 36.748 1.00 10.44 81 GLU A O 1
ATOM 609 N N . ALA A 1 82 ? 31.124 27.234 38.619 1.00 9.75 82 ALA A N 1
ATOM 610 C CA . ALA A 1 82 ? 30.334 26.306 39.447 1.00 9.88 82 ALA A CA 1
ATOM 611 C C . ALA A 1 82 ? 28.858 26.705 39.466 1.00 9.79 82 ALA A C 1
ATOM 612 O O . ALA A 1 82 ? 27.972 25.852 39.288 1.00 9.98 82 ALA A O 1
ATOM 614 N N . ALA A 1 83 ? 28.592 27.997 39.685 1.00 9.88 83 ALA A N 1
ATOM 615 C CA . ALA A 1 83 ? 27.209 28.475 39.769 1.00 9.99 83 ALA A CA 1
ATOM 616 C C . ALA A 1 83 ? 26.526 28.533 38.398 1.00 10.08 83 ALA A C 1
ATOM 617 O O . ALA A 1 83 ? 25.330 28.251 38.303 1.00 10.33 83 ALA A O 1
ATOM 619 N N . PHE A 1 84 ? 27.279 28.891 37.360 1.00 9.95 84 PHE A N 1
ATOM 620 C CA . PHE A 1 84 ? 26.841 28.842 35.962 1.00 10.10 84 PHE A CA 1
ATOM 621 C C . PHE A 1 84 ? 26.414 27.419 35.621 1.00 10.33 84 PHE A C 1
ATOM 622 O O . PHE A 1 84 ? 25.297 27.214 35.095 1.00 10.64 84 PHE A O 1
ATOM 630 N N . ALA A 1 85 ? 27.281 26.433 35.928 1.00 10.33 85 ALA A N 1
ATOM 631 C CA . ALA A 1 85 ? 26.984 25.018 35.714 1.00 10.70 85 ALA A CA 1
ATOM 632 C C . ALA A 1 85 ? 25.731 24.590 36.451 1.00 10.81 85 ALA A C 1
ATOM 633 O O . ALA A 1 85 ? 24.915 23.860 35.890 1.00 11.00 85 ALA A O 1
ATOM 635 N N . ALA A 1 86 ? 25.558 25.027 37.714 1.00 10.66 86 ALA A N 1
ATOM 636 C CA . ALA A 1 86 ? 24.344 24.701 38.477 1.00 10.55 86 ALA A CA 1
ATOM 637 C C . ALA A 1 86 ? 23.057 25.168 37.814 1.00 10.76 86 ALA A C 1
ATOM 638 O O . ALA A 1 86 ? 22.072 24.417 37.776 1.00 10.90 86 ALA A O 1
ATOM 640 N N . ARG A 1 87 ? 23.075 26.405 37.296 1.00 11.03 87 ARG A N 1
ATOM 641 C CA . ARG A 1 87 ? 21.874 26.957 36.659 1.00 11.43 87 ARG A CA 1
ATOM 642 C C . ARG A 1 87 ? 21.536 26.170 35.388 1.00 11.07 87 ARG A C 1
ATOM 643 O O . ARG A 1 87 ? 20.365 25.858 35.152 1.00 11.34 87 ARG A O 1
ATOM 651 N N . ILE A 1 88 ? 22.558 25.842 34.581 1.00 10.75 88 ILE A N 1
ATOM 652 C CA . ILE A 1 88 ? 22.357 25.076 33.347 1.00 10.80 88 ILE A CA 1
ATOM 653 C C . ILE A 1 88 ? 21.885 23.667 33.692 1.00 11.07 88 ILE A C 1
ATOM 654 O O . ILE A 1 88 ? 20.905 23.187 33.081 1.00 11.22 88 ILE A O 1
ATOM 659 N N . HIS A 1 89 ? 22.551 23.009 34.655 1.00 11.09 89 HIS A N 1
ATOM 660 C CA . HIS A 1 89 ? 22.157 21.651 35.062 1.00 11.44 89 HIS A CA 1
ATOM 661 C C . HIS A 1 89 ? 20.690 21.580 35.531 1.00 11.48 89 HIS A C 1
ATOM 662 O O . HIS A 1 89 ? 19.995 20.612 35.173 1.00 11.69 89 HIS A O 1
ATOM 669 N N A SER A 1 90 ? 20.238 22.577 36.303 0.30 11.36 90 SER A N 1
ATOM 670 N N B SER A 1 90 ? 20.247 22.581 36.307 0.30 11.40 90 SER A N 1
ATOM 671 N N C SER A 1 90 ? 20.233 22.579 36.295 0.40 11.52 90 SER A N 1
ATOM 672 C CA A SER A 1 90 ? 18.828 22.679 36.749 0.30 11.33 90 SER A CA 1
ATOM 673 C CA B SER A 1 90 ? 18.842 22.707 36.755 0.30 11.42 90 SER A CA 1
ATOM 674 C CA C SER A 1 90 ? 18.826 22.648 36.774 0.40 11.68 90 SER A CA 1
ATOM 675 C C A SER A 1 90 ? 17.846 22.698 35.570 0.30 11.34 90 SER A C 1
ATOM 676 C C B SER A 1 90 ? 17.872 22.676 35.561 0.30 11.38 90 SER A C 1
ATOM 677 C C C SER A 1 90 ? 17.773 22.849 35.651 0.40 11.56 90 SER A C 1
ATOM 678 O O A SER A 1 90 ? 16.830 21.994 35.606 0.30 11.41 90 SER A O 1
ATOM 679 O O B SER A 1 90 ? 16.896 21.917 35.578 0.30 11.42 90 SER A O 1
ATOM 680 O O C SER A 1 90 ? 16.619 22.422 35.820 0.40 11.69 90 SER A O 1
ATOM 687 N N . LEU A 1 91 ? 18.165 23.489 34.538 1.00 11.41 91 LEU A N 1
ATOM 688 C CA . LEU A 1 91 ? 17.308 23.622 33.348 1.00 11.34 91 LEU A CA 1
ATOM 689 C C . LEU A 1 91 ? 17.291 22.328 32.544 1.00 11.28 91 LEU A C 1
ATOM 690 O O . LEU A 1 91 ? 16.228 21.869 32.112 1.00 11.43 91 LEU A O 1
ATOM 695 N N . PHE A 1 92 ? 18.474 21.742 32.360 1.00 10.94 92 PHE A N 1
ATOM 696 C CA . PHE A 1 92 ? 18.640 20.543 31.528 1.00 10.99 92 PHE A CA 1
ATOM 697 C C . PHE A 1 92 ? 18.066 19.267 32.116 1.00 11.38 92 PHE A C 1
ATOM 698 O O . PHE A 1 92 ? 17.776 18.324 31.353 1.00 11.87 92 PHE A O 1
ATOM 706 N N . THR A 1 93 ? 17.907 19.230 33.431 1.00 11.12 93 THR A N 1
ATOM 707 C CA . THR A 1 93 ? 17.489 17.982 34.094 1.00 11.28 93 THR A CA 1
ATOM 708 C C . THR A 1 93 ? 16.006 17.980 34.498 1.00 11.07 93 THR A C 1
ATOM 709 O O . THR A 1 93 ? 15.575 17.040 35.170 1.00 11.16 93 THR A O 1
ATOM 713 N N . VAL A 1 94 ? 15.230 19.008 34.087 1.00 10.79 94 VAL A N 1
ATOM 714 C CA . VAL A 1 94 ? 13.762 18.973 34.180 1.00 10.51 94 VAL A CA 1
ATOM 715 C C . VAL A 1 94 ? 13.317 17.724 33.373 1.00 10.39 94 VAL A C 1
ATOM 716 O O . VAL A 1 94 ? 13.726 17.595 32.214 1.00 9.95 94 VAL A O 1
ATOM 720 N N . PRO A 1 95 ? 12.509 16.806 33.970 1.00 10.22 95 PRO A N 1
ATOM 721 C CA . PRO A 1 95 ? 12.068 15.619 33.212 1.00 10.33 95 PRO A CA 1
ATOM 722 C C . PRO A 1 95 ? 11.340 15.946 31.926 1.00 10.36 95 PRO A C 1
ATOM 723 O O . PRO A 1 95 ? 10.650 16.990 31.836 1.00 10.49 95 PRO A O 1
ATOM 727 N N . LYS A 1 96 ? 11.519 15.049 30.954 1.00 10.36 96 LYS A N 1
ATOM 728 C CA . LYS A 1 96 ? 10.851 15.076 29.627 1.00 10.71 96 LYS A CA 1
ATOM 729 C C . LYS A 1 96 ? 11.214 16.316 28.797 1.00 10.51 96 LYS A C 1
ATOM 730 O O . LYS A 1 96 ? 10.381 16.845 28.045 1.00 10.26 96 LYS A O 1
ATOM 736 N N . THR A 1 97 ? 12.461 16.751 28.956 1.00 10.35 97 THR A N 1
ATOM 737 C CA . THR A 1 97 ? 13.035 17.864 28.186 1.00 10.21 97 THR A CA 1
ATOM 738 C C . THR A 1 97 ? 13.811 17.362 26.988 1.00 10.21 97 THR A C 1
ATOM 739 O O . THR A 1 97 ? 14.691 16.523 27.127 1.00 10.14 97 THR A O 1
ATOM 743 N N . CYS A 1 98 ? 13.476 17.903 25.812 1.00 9.97 98 CYS A N 1
ATOM 744 C CA . CYS A 1 98 ? 14.330 17.796 24.639 1.00 10.10 98 CYS A CA 1
ATOM 745 C C . CYS A 1 98 ? 15.203 19.046 24.610 1.00 10.21 98 CYS A C 1
ATOM 746 O O . CYS A 1 98 ? 14.693 20.132 24.368 1.00 10.14 98 CYS A O 1
ATOM 749 N N . ILE A 1 99 ? 16.505 18.870 24.868 1.00 10.42 99 ILE A N 1
ATOM 750 C CA . ILE A 1 99 ? 17.486 19.958 24.875 1.00 10.51 99 ILE A CA 1
ATOM 751 C C . ILE A 1 99 ? 18.008 20.085 23.461 1.00 10.54 99 ILE A C 1
ATOM 752 O O . ILE A 1 99 ? 18.550 19.135 22.908 1.00 10.83 99 ILE A O 1
ATOM 757 N N . LEU A 1 100 ? 17.843 21.267 22.879 1.00 10.03 100 LEU A N 1
ATOM 758 C CA . LEU A 1 100 ? 18.258 21.453 21.474 1.00 9.74 100 LEU A CA 1
ATOM 759 C C . LEU A 1 100 ? 18.753 22.861 21.224 1.00 9.83 100 LEU A C 1
ATOM 760 O O . LEU A 1 100 ? 18.513 23.775 21.999 1.00 10.41 100 LEU A O 1
ATOM 765 N N . GLY A 1 101 ? 19.453 23.009 20.110 1.00 9.69 101 GLY A N 1
ATOM 766 C CA . GLY A 1 101 ? 19.943 24.308 19.662 1.00 9.76 101 GLY A CA 1
ATOM 767 C C . GLY A 1 101 ? 20.229 24.232 18.180 1.00 9.51 101 GLY A C 1
ATOM 768 O O . GLY A 1 101 ? 19.547 23.515 17.431 1.00 9.75 101 GLY A O 1
ATOM 769 N N . TYR A 1 102 ? 21.258 24.984 17.789 1.00 9.10 102 TYR A N 1
ATOM 770 C CA . TYR A 1 102 ? 21.644 25.084 16.395 1.00 8.99 102 TYR A CA 1
ATOM 771 C C . TYR A 1 102 ? 23.135 24.912 16.350 1.00 9.39 102 TYR A C 1
ATOM 772 O O . TYR A 1 102 ? 23.886 25.826 16.692 1.00 10.10 102 TYR A O 1
ATOM 781 N N . ASN A 1 103 ? 23.554 23.721 15.913 1.00 9.63 103 ASN A N 1
ATOM 782 C CA . ASN A 1 103 ? 24.962 23.214 16.024 1.00 9.91 103 ASN A CA 1
ATOM 783 C C . ASN A 1 103 ? 25.353 22.768 17.446 1.00 10.06 103 ASN A C 1
ATOM 784 O O . ASN A 1 103 ? 26.556 22.656 17.765 1.00 10.04 103 ASN A O 1
ATOM 789 N N . ASN A 1 104 ? 24.359 22.488 18.291 1.00 10.41 104 ASN A N 1
ATOM 790 C CA . ASN A 1 104 ? 24.667 22.034 19.656 1.00 10.95 104 ASN A CA 1
ATOM 791 C C . ASN A 1 104 ? 25.335 20.667 19.676 1.00 11.40 104 ASN A C 1
ATOM 792 O O . ASN A 1 104 ? 26.179 20.426 20.515 1.00 11.53 104 ASN A O 1
ATOM 797 N N . VAL A 1 105 ? 24.997 19.745 18.761 1.00 11.86 105 VAL A N 1
ATOM 798 C CA . VAL A 1 105 ? 25.624 18.382 18.883 1.00 12.67 105 VAL A CA 1
ATOM 799 C C . VAL A 1 105 ? 27.163 18.467 18.795 1.00 12.65 105 VAL A C 1
ATOM 800 O O . VAL A 1 105 ? 27.869 17.787 19.589 1.00 13.28 105 VAL A O 1
ATOM 804 N N A ARG A 1 106 ? 27.666 19.275 17.868 0.50 12.59 106 ARG A N 1
ATOM 805 N N B ARG A 1 106 ? 27.663 19.283 17.861 0.50 12.74 106 ARG A N 1
ATOM 806 C CA A ARG A 1 106 ? 29.109 19.405 17.673 0.50 12.47 106 ARG A CA 1
ATOM 807 C CA B ARG A 1 106 ? 29.106 19.402 17.614 0.50 12.78 106 ARG A CA 1
ATOM 808 C C A ARG A 1 106 ? 29.726 20.414 18.647 0.50 12.30 106 ARG A C 1
ATOM 809 C C B ARG A 1 106 ? 29.775 20.536 18.419 0.50 12.48 106 ARG A C 1
ATOM 810 O O A ARG A 1 106 ? 30.859 20.205 19.108 0.50 12.33 106 ARG A O 1
ATOM 811 O O B ARG A 1 106 ? 31.010 20.526 18.539 0.50 12.55 106 ARG A O 1
ATOM 826 N N . PHE A 1 107 ? 28.996 21.487 18.963 1.00 11.92 107 PHE A N 1
ATOM 827 C CA . PHE A 1 107 ? 29.573 22.590 19.745 1.00 11.55 107 PHE A CA 1
ATOM 828 C C . PHE A 1 107 ? 28.982 22.740 21.151 1.00 11.16 107 PHE A C 1
ATOM 829 O O . PHE A 1 107 ? 29.663 22.378 22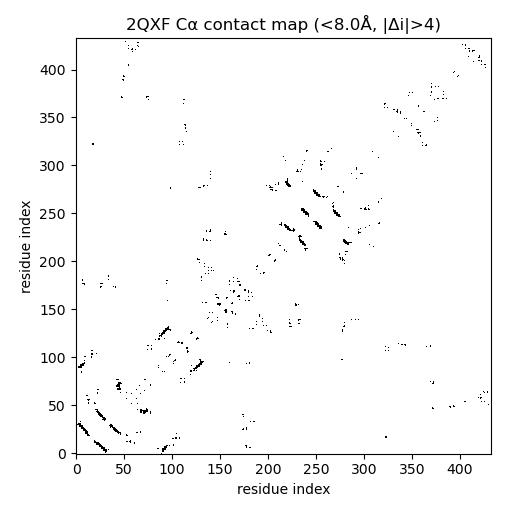.122 1.00 10.97 107 PHE A O 1
ATOM 837 N N . ASP A 1 108 ? 27.758 23.249 21.269 1.00 10.89 108 ASP A N 1
ATOM 838 C CA . ASP A 1 108 ? 27.229 23.596 22.605 1.00 10.68 108 ASP A CA 1
ATOM 839 C C . ASP A 1 108 ? 27.190 22.416 23.549 1.00 10.98 108 ASP A C 1
ATOM 840 O O . ASP A 1 108 ? 27.502 22.578 24.713 1.00 11.03 108 ASP A O 1
ATOM 845 N N . ASP A 1 109 ? 26.829 21.223 23.053 1.00 11.23 109 ASP A N 1
ATOM 846 C CA . ASP A 1 109 ? 26.778 20.050 23.922 1.00 11.82 109 ASP A CA 1
ATOM 847 C C . ASP A 1 109 ? 28.154 19.651 24.439 1.00 11.82 109 ASP A C 1
ATOM 848 O O . ASP A 1 109 ? 28.248 19.118 25.563 1.00 12.13 109 ASP A O 1
ATOM 853 N N . GLU A 1 110 ? 29.195 19.915 23.639 1.00 12.00 110 GLU A N 1
ATOM 854 C CA . GLU A 1 110 ? 30.594 19.716 24.051 1.00 12.54 110 GLU A CA 1
ATOM 855 C C . GLU A 1 110 ? 30.984 20.727 25.122 1.00 12.22 110 GLU A C 1
ATOM 856 O O . GLU A 1 110 ? 31.679 20.372 26.092 1.00 12.12 110 GLU A O 1
ATOM 862 N N . VAL A 1 111 ? 30.533 21.975 24.967 1.00 11.73 111 VAL A N 1
ATOM 863 C CA . VAL A 1 111 ? 30.732 22.995 26.016 1.00 11.65 111 VAL A CA 1
ATOM 864 C C . VAL A 1 111 ? 30.056 22.516 27.320 1.00 11.51 111 VAL A C 1
ATOM 865 O O . VAL A 1 111 ? 30.685 22.542 28.392 1.00 11.85 111 VAL A O 1
ATOM 869 N N . THR A 1 112 ? 28.800 22.067 27.229 1.00 11.27 112 THR A N 1
ATOM 870 C CA . THR A 1 112 ? 28.068 21.565 28.408 1.00 11.19 112 THR A CA 1
ATOM 871 C C . THR A 1 112 ? 28.822 20.424 29.086 1.00 11.10 112 THR A C 1
ATOM 872 O O . THR A 1 112 ? 29.036 20.462 30.316 1.00 11.04 112 THR A O 1
ATOM 876 N N . ARG A 1 113 ? 29.226 19.431 28.282 1.00 11.16 113 ARG A N 1
ATOM 877 C CA . ARG A 1 113 ? 29.960 18.268 28.834 1.00 11.21 113 ARG A CA 1
ATOM 878 C C . ARG A 1 113 ? 31.180 18.721 29.603 1.00 11.23 113 ARG A C 1
ATOM 879 O O . ARG A 1 113 ? 31.428 18.213 30.707 1.00 11.28 113 ARG A O 1
ATOM 887 N N . ASN A 1 114 ? 31.920 19.683 29.044 1.00 11.33 114 ASN A N 1
ATOM 888 C CA . ASN A 1 114 ? 33.161 20.201 29.676 1.00 11.31 114 ASN A CA 1
ATOM 889 C C . ASN A 1 114 ? 32.910 21.036 30.929 1.00 11.40 114 ASN A C 1
ATOM 890 O O . ASN A 1 114 ? 33.642 20.903 31.915 1.00 11.21 114 ASN A O 1
ATOM 895 N N . ILE A 1 115 ? 31.876 21.889 30.909 1.00 11.20 115 ILE A N 1
ATOM 896 C CA . ILE A 1 115 ? 31.481 22.662 32.109 1.00 11.66 115 ILE A CA 1
ATOM 897 C C . ILE A 1 115 ? 31.079 21.674 33.235 1.00 11.07 115 ILE A C 1
ATOM 898 O O . ILE A 1 115 ? 31.463 21.855 34.411 1.00 11.19 115 ILE A O 1
ATOM 903 N N . PHE A 1 116 ? 30.312 20.636 32.874 1.00 10.88 116 PHE A N 1
ATOM 904 C CA . PHE A 1 116 ? 29.875 19.657 33.873 1.00 10.76 116 PHE A CA 1
ATOM 905 C C . PHE A 1 116 ? 31.082 18.882 34.432 1.00 10.60 116 PHE A C 1
ATOM 906 O O . PHE A 1 116 ? 31.236 18.727 35.662 1.00 10.71 116 PHE A O 1
ATOM 914 N N . TYR A 1 117 ? 31.940 18.410 33.527 1.00 10.62 117 TYR A N 1
ATOM 915 C CA . TYR A 1 117 ? 33.194 17.723 33.869 1.00 10.45 117 TYR A CA 1
ATOM 916 C C . TYR A 1 117 ? 34.036 18.525 34.861 1.00 10.47 117 TYR A C 1
ATOM 917 O O . TYR A 1 117 ? 34.426 17.988 35.908 1.00 10.80 117 TYR A O 1
ATOM 926 N N . ARG A 1 118 ? 34.299 19.799 34.532 1.00 10.06 118 ARG A N 1
ATOM 927 C CA . ARG A 1 118 ? 35.127 20.678 35.397 1.00 10.15 118 ARG A CA 1
ATOM 928 C C . ARG A 1 118 ? 34.496 20.967 36.748 1.00 10.07 118 ARG A C 1
ATOM 929 O O . ARG A 1 118 ? 35.222 21.235 37.710 1.00 10.33 118 ARG A O 1
ATOM 937 N N . ASN A 1 119 ? 33.155 20.926 36.813 1.00 10.17 119 ASN A N 1
ATOM 938 C CA . ASN A 1 119 ? 32.452 21.368 38.037 1.00 10.20 119 ASN A CA 1
ATOM 939 C C . ASN A 1 119 ? 31.711 20.297 38.782 1.00 10.49 119 ASN A C 1
ATOM 940 O O . ASN A 1 119 ? 30.783 20.570 39.555 1.00 10.58 119 ASN A O 1
ATOM 945 N N . PHE A 1 120 ? 32.146 19.047 38.556 1.00 10.32 120 PHE A N 1
ATOM 946 C CA . PHE A 1 120 ? 31.729 17.863 39.369 1.00 10.62 120 PHE A CA 1
ATOM 947 C C . PHE A 1 120 ? 30.274 17.411 39.144 1.00 10.92 120 PHE A C 1
ATOM 948 O O . PHE A 1 120 ? 29.676 16.766 40.023 1.00 10.85 120 PHE A O 1
ATOM 956 N N . TYR A 1 121 ? 29.748 17.744 37.967 1.00 11.34 121 TYR A N 1
ATOM 957 C CA . TYR A 1 121 ? 28.481 17.160 37.471 1.00 11.76 121 TYR A CA 1
ATOM 958 C C . TYR A 1 121 ? 28.785 15.990 36.567 1.00 12.30 121 TYR A C 1
ATOM 959 O O . TYR A 1 121 ? 29.859 15.938 35.923 1.00 12.88 121 TYR A O 1
ATOM 968 N N . ASP A 1 122 ? 27.849 15.045 36.501 1.00 12.70 122 ASP A N 1
ATOM 969 C CA . ASP A 1 122 ? 27.889 13.999 35.481 1.00 13.12 122 ASP A CA 1
ATOM 970 C C . ASP A 1 122 ? 27.871 14.679 34.092 1.00 13.30 122 ASP A C 1
ATOM 971 O O . ASP A 1 122 ? 26.949 15.445 33.807 1.00 13.43 122 ASP A O 1
ATOM 976 N N . PRO A 1 123 ? 28.898 14.418 33.241 1.00 13.59 123 PRO A N 1
ATOM 977 C CA . PRO A 1 123 ? 28.903 15.062 31.914 1.00 13.93 123 PRO A CA 1
ATOM 978 C C . PRO A 1 123 ? 27.846 14.588 30.911 1.00 14.56 123 PRO A C 1
ATOM 979 O O . PRO A 1 123 ? 27.646 15.285 29.901 1.00 14.86 123 PRO A O 1
ATOM 983 N N . TYR A 1 124 ? 27.199 13.445 31.196 1.00 15.06 124 TYR A N 1
ATOM 984 C CA . TYR A 1 124 ? 26.373 12.725 30.198 1.00 15.65 124 TYR A CA 1
ATOM 985 C C . TYR A 1 124 ? 24.911 12.533 30.564 1.00 15.55 124 TYR A C 1
ATOM 986 O O . TYR A 1 124 ? 24.060 12.564 29.661 1.00 15.71 124 TYR A O 1
ATOM 995 N N . ALA A 1 125 ? 24.638 12.334 31.861 1.00 15.13 125 ALA A N 1
ATOM 996 C CA . ALA A 1 125 ? 23.295 11.882 32.339 1.00 15.00 125 ALA A CA 1
ATOM 997 C C . ALA A 1 125 ? 22.159 12.817 31.948 1.00 14.82 125 ALA A C 1
ATOM 998 O O . ALA A 1 125 ? 21.049 12.341 31.647 1.00 14.71 125 ALA A O 1
ATOM 1000 N N . TRP A 1 126 ? 22.420 14.135 31.925 1.00 14.65 126 TRP A N 1
ATOM 1001 C CA . TRP A 1 126 ? 21.421 15.174 31.613 1.00 14.52 126 TRP A CA 1
ATOM 1002 C C . TRP A 1 126 ? 20.634 14.925 30.313 1.00 14.34 126 TRP A C 1
ATOM 1003 O O . TRP A 1 126 ? 19.450 15.278 30.254 1.00 14.77 126 TRP A O 1
ATOM 1014 N N A SER A 1 127 ? 21.315 14.323 29.322 0.50 14.36 127 SER A N 1
ATOM 1015 N N B SER A 1 127 ? 21.292 14.321 29.312 0.50 14.27 127 SER A N 1
ATOM 1016 C CA A SER A 1 127 ? 20.814 14.123 27.963 0.50 14.35 127 SER A CA 1
ATOM 1017 C CA B SER A 1 127 ? 20.751 14.171 27.952 0.50 14.16 127 SER A CA 1
ATOM 1018 C C A SER A 1 127 ? 19.724 13.074 27.881 0.50 14.17 127 SER A C 1
ATOM 1019 C C B SER A 1 127 ? 19.842 12.954 27.755 0.50 14.07 127 SER A C 1
ATOM 1020 O O A SER A 1 127 ? 18.856 13.190 27.035 0.50 14.05 127 SER A O 1
ATOM 1021 O O B SER A 1 127 ? 19.210 12.829 26.693 0.50 14.02 127 SER A O 1
ATOM 1026 N N . TRP A 1 128 ? 19.770 12.063 28.756 1.00 13.96 128 TRP A N 1
ATOM 1027 C CA . TRP A 1 128 ? 18.890 10.867 28.631 1.00 13.80 128 TRP A CA 1
ATOM 1028 C C . TRP A 1 128 ? 18.071 10.509 29.861 1.00 13.82 128 TRP A C 1
ATOM 1029 O O . TRP A 1 128 ? 17.049 9.834 29.693 1.00 13.58 128 TRP A O 1
ATOM 1040 N N . GLN A 1 129 ? 18.497 10.927 31.060 1.00 13.64 129 GLN A N 1
ATOM 1041 C CA . GLN A 1 129 ? 17.753 10.584 32.298 1.00 14.03 129 GLN A CA 1
ATOM 1042 C C . GLN A 1 129 ? 16.385 11.273 32.302 1.00 14.16 129 GLN A C 1
ATOM 1043 O O . GLN A 1 129 ? 16.221 12.319 31.688 1.00 13.84 129 GLN A O 1
ATOM 1049 N N . HIS A 1 130 ? 15.405 10.674 32.995 1.00 14.43 130 HIS A N 1
ATOM 1050 C CA . HIS A 1 130 ? 14.038 11.237 33.171 1.00 15.06 130 HIS A CA 1
ATOM 1051 C C . HIS A 1 130 ? 13.333 11.529 31.813 1.00 14.75 130 HIS A C 1
ATOM 1052 O O . HIS A 1 130 ? 12.676 12.562 31.709 1.00 14.74 130 HIS A O 1
ATOM 1059 N N . ASP A 1 131 ? 13.472 10.640 30.810 1.00 14.78 131 ASP A N 1
ATOM 1060 C CA . ASP A 1 131 ? 12.862 10.780 29.458 1.00 14.94 131 ASP A CA 1
ATOM 1061 C C . ASP A 1 131 ? 13.453 11.953 28.640 1.00 14.27 131 ASP A C 1
ATOM 1062 O O . ASP A 1 131 ? 12.803 12.421 27.669 1.00 14.69 131 ASP A O 1
ATOM 1067 N N . ASN A 1 132 ? 14.649 12.438 28.991 1.00 13.21 132 ASN A N 1
ATOM 1068 C CA . ASN A 1 132 ? 15.228 13.542 28.233 1.00 12.38 132 ASN A CA 1
ATOM 1069 C C . ASN A 1 132 ? 15.814 13.078 26.913 1.00 12.14 132 ASN A C 1
ATOM 1070 O O . ASN A 1 132 ? 16.038 11.877 26.695 1.00 12.02 132 ASN A O 1
ATOM 1075 N N . SER A 1 133 ? 16.051 14.057 26.027 1.00 11.74 133 SER A N 1
ATOM 1076 C CA . SER A 1 133 ? 16.643 13.792 24.719 1.00 11.86 133 SER A CA 1
ATOM 1077 C C . SER A 1 133 ? 17.356 15.031 24.267 1.00 11.92 133 SER A C 1
ATOM 1078 O O . SER A 1 133 ? 17.281 16.068 24.921 1.00 11.59 133 SER A O 1
ATOM 1081 N N . ARG A 1 134 ? 18.049 14.895 23.138 1.00 12.22 134 ARG A N 1
ATOM 1082 C CA . ARG A 1 134 ? 18.642 16.046 22.483 1.00 12.56 134 ARG A CA 1
ATOM 1083 C C . ARG A 1 134 ? 18.226 16.044 21.019 1.00 11.95 134 ARG A C 1
ATOM 1084 O O . ARG A 1 134 ? 17.823 15.032 20.459 1.00 12.08 134 ARG A O 1
ATOM 1092 N N . TRP A 1 135 ? 18.331 17.220 20.424 1.00 11.23 135 TRP A N 1
ATOM 1093 C CA . TRP A 1 135 ? 18.131 17.396 19.012 1.00 10.60 135 TRP A CA 1
ATOM 1094 C C . TRP A 1 135 ? 18.965 18.589 18.581 1.00 10.61 135 TRP A C 1
ATOM 1095 O O . TRP A 1 135 ? 19.555 19.268 19.431 1.00 10.59 135 TRP A O 1
ATOM 1106 N N . ASP A 1 136 ? 19.028 18.836 17.270 1.00 10.56 136 ASP A N 1
ATOM 1107 C CA . ASP A 1 136 ? 19.875 19.902 16.727 1.00 10.58 136 ASP A CA 1
ATOM 1108 C C . ASP A 1 136 ? 19.285 20.305 15.408 1.00 10.64 136 ASP A C 1
ATOM 1109 O O . ASP A 1 136 ? 19.169 19.460 14.494 1.00 11.14 136 ASP A O 1
ATOM 1114 N N . LEU A 1 137 ? 18.923 21.583 15.298 1.00 10.32 137 LEU A N 1
ATOM 1115 C CA . LEU A 1 137 ? 18.281 22.078 14.079 1.00 10.85 137 LEU A CA 1
ATOM 1116 C C . LEU A 1 137 ? 19.222 22.216 12.900 1.00 10.61 137 LEU A C 1
ATOM 1117 O O . LEU A 1 137 ? 18.710 22.352 11.760 1.00 10.60 137 LEU A O 1
ATOM 1122 N N . LEU A 1 138 ? 20.549 22.189 13.127 1.00 10.80 138 LEU A N 1
ATOM 1123 C CA . LEU A 1 138 ? 21.477 22.344 12.003 1.00 10.79 138 LEU A CA 1
ATOM 1124 C C . LEU A 1 138 ? 21.341 21.190 11.025 1.00 11.03 138 LEU A C 1
ATOM 1125 O O . LEU A 1 138 ? 21.200 21.435 9.825 1.00 10.86 138 LEU A O 1
ATOM 1130 N N . ASP A 1 139 ? 21.381 19.946 11.513 1.00 11.57 139 ASP A N 1
ATOM 1131 C CA . ASP A 1 139 ? 21.283 18.826 10.532 1.00 12.14 139 ASP A CA 1
ATOM 1132 C C . ASP A 1 139 ? 19.855 18.682 10.026 1.00 11.89 139 ASP A C 1
ATOM 1133 O O . ASP A 1 139 ? 19.668 18.116 8.957 1.00 12.30 139 ASP A O 1
ATOM 1138 N N . VAL A 1 140 ? 18.864 19.195 10.754 1.00 11.43 140 VAL A N 1
ATOM 1139 C CA . VAL A 1 140 ? 17.478 19.286 10.220 1.00 11.61 140 VAL A CA 1
ATOM 1140 C C . VAL A 1 140 ? 17.460 20.178 8.967 1.00 11.29 140 VAL A C 1
ATOM 1141 O O . VAL A 1 140 ? 16.886 19.770 7.936 1.00 11.83 140 VAL A O 1
ATOM 1145 N N . MET A 1 141 ? 18.086 21.364 9.054 1.00 11.16 141 MET A N 1
ATOM 1146 C CA . MET A 1 141 ? 18.151 22.245 7.890 1.00 10.84 141 MET A CA 1
ATOM 1147 C C . MET A 1 141 ? 18.922 21.610 6.753 1.00 10.54 141 MET A C 1
ATOM 1148 O O . MET A 1 141 ? 18.503 21.685 5.594 1.00 10.39 141 MET A O 1
ATOM 1153 N N . ARG A 1 142 ? 20.044 20.983 7.079 1.00 10.00 142 ARG A N 1
ATOM 1154 C CA . ARG A 1 142 ? 20.825 20.270 6.049 1.00 10.42 142 ARG A CA 1
ATOM 1155 C C . ARG A 1 142 ? 20.029 19.164 5.389 1.00 10.46 142 ARG A C 1
ATOM 1156 O O . ARG A 1 142 ? 20.085 19.021 4.160 1.00 10.79 142 ARG A O 1
ATOM 1164 N N . ALA A 1 143 ? 19.295 18.391 6.180 1.00 11.01 143 ALA A N 1
ATOM 1165 C CA . ALA A 1 143 ? 18.413 17.324 5.636 1.00 10.93 143 ALA A CA 1
ATOM 1166 C C . ALA A 1 143 ? 17.334 17.856 4.728 1.00 11.06 143 ALA A C 1
ATOM 1167 O O . ALA A 1 143 ? 17.057 17.254 3.694 1.00 10.96 143 ALA A O 1
ATOM 1169 N N A CYS A 1 144 ? 16.701 18.984 5.088 0.65 10.99 144 CYS A N 1
ATOM 1170 N N B CYS A 1 144 ? 16.746 18.983 5.128 0.35 11.10 144 CYS A N 1
ATOM 1171 C CA A CYS A 1 144 ? 15.686 19.598 4.211 0.65 11.06 144 CYS A CA 1
ATOM 1172 C CA B CYS A 1 144 ? 15.726 19.652 4.356 0.35 11.24 144 CYS A CA 1
ATOM 1173 C C A CYS A 1 144 ? 16.325 20.014 2.913 0.65 10.97 144 CYS A C 1
ATOM 1174 C C B CYS A 1 144 ? 16.284 20.084 2.996 0.35 11.12 144 CYS A C 1
ATOM 1175 O O A CYS A 1 144 ? 15.803 19.670 1.858 0.65 10.98 144 CYS A O 1
ATOM 1176 O O B CYS A 1 144 ? 15.656 19.809 1.999 0.35 11.19 144 CYS A O 1
ATOM 1181 N N . TYR A 1 145 ? 17.455 20.736 2.964 1.00 11.03 145 TYR A N 1
ATOM 1182 C CA . TYR A 1 145 ? 18.120 21.174 1.716 1.00 11.24 145 TYR A CA 1
ATOM 1183 C C . TYR A 1 145 ? 18.393 19.994 0.760 1.00 11.31 145 TYR A C 1
ATOM 1184 O O . TYR A 1 145 ? 18.133 20.099 -0.453 1.00 11.41 145 TYR A O 1
ATOM 1193 N N . ALA A 1 146 ? 18.904 18.912 1.333 1.00 11.36 146 ALA A N 1
ATOM 1194 C CA . ALA A 1 146 ? 19.317 17.763 0.539 1.00 11.57 146 ALA A CA 1
ATOM 1195 C C . ALA A 1 146 ? 18.104 16.961 0.052 1.00 11.66 146 ALA A C 1
ATOM 1196 O O . ALA A 1 146 ? 18.065 16.565 -1.123 1.00 12.27 146 ALA A O 1
ATOM 1198 N N . LEU A 1 147 ? 17.122 16.721 0.941 1.00 11.64 147 LEU A N 1
ATOM 1199 C CA . LEU A 1 147 ? 16.098 15.700 0.693 1.00 11.54 147 LEU A CA 1
ATOM 1200 C C . LEU A 1 147 ? 14.744 16.239 0.372 1.00 11.57 147 LEU A C 1
ATOM 1201 O O . LEU A 1 147 ? 14.005 15.582 -0.342 1.00 11.73 147 LEU A O 1
ATOM 1206 N N . ARG A 1 148 ? 14.407 17.416 0.911 1.00 11.46 148 ARG A N 1
ATOM 1207 C CA . ARG A 1 148 ? 13.055 18.001 0.761 1.00 11.45 148 ARG A CA 1
ATOM 1208 C C . ARG A 1 148 ? 13.155 19.537 0.677 1.00 11.26 148 ARG A C 1
ATOM 1209 O O . ARG A 1 148 ? 12.652 20.239 1.558 1.00 10.80 148 ARG A O 1
ATOM 1217 N N . PRO A 1 149 ? 13.849 20.078 -0.376 1.00 10.96 149 PRO A N 1
ATOM 1218 C CA . PRO A 1 149 ? 14.124 21.541 -0.389 1.00 10.90 149 PRO A CA 1
ATOM 1219 C C . PRO A 1 149 ? 12.920 22.446 -0.681 1.00 10.91 149 PRO A C 1
ATOM 1220 O O . PRO A 1 149 ? 13.008 23.689 -0.468 1.00 11.25 149 PRO A O 1
ATOM 1224 N N . GLU A 1 150 ? 11.819 21.865 -1.139 1.00 11.41 150 GLU A N 1
ATOM 1225 C CA . GLU A 1 150 ? 10.624 22.659 -1.496 1.00 11.39 150 GLU A CA 1
ATOM 1226 C C . GLU A 1 150 ? 10.114 23.609 -0.390 1.00 11.35 150 GLU A C 1
ATOM 1227 O O . GLU A 1 150 ? 9.915 23.158 0.813 1.00 11.07 150 GLU A O 1
ATOM 1233 N N . GLY A 1 151 ? 9.908 24.867 -0.770 1.00 11.54 151 GLY A N 1
ATOM 1234 C CA . GLY A 1 151 ? 9.261 25.785 0.120 1.00 11.73 151 GLY A CA 1
ATOM 1235 C C . GLY A 1 151 ? 10.155 26.621 1.008 1.00 12.00 151 GLY A C 1
ATOM 1236 O O . GLY A 1 151 ? 9.673 27.557 1.624 1.00 12.52 151 GLY A O 1
ATOM 1237 N N . ILE A 1 152 ? 11.444 26.282 1.080 1.00 12.56 152 ILE A N 1
ATOM 1238 C CA . ILE A 1 152 ? 12.431 27.058 1.867 1.00 12.74 152 ILE A CA 1
ATOM 1239 C C . ILE A 1 152 ? 13.409 27.711 0.888 1.00 12.81 152 ILE A C 1
ATOM 1240 O O . ILE A 1 152 ? 13.770 27.097 -0.124 1.00 13.01 152 ILE A O 1
ATOM 1245 N N . ASN A 1 153 ? 13.797 28.950 1.205 1.00 12.70 153 ASN A N 1
ATOM 1246 C CA . ASN A 1 153 ? 14.858 29.641 0.472 1.00 13.02 153 ASN A CA 1
ATOM 1247 C C . ASN A 1 153 ? 16.212 29.232 1.006 1.00 12.59 153 ASN A C 1
ATOM 1248 O O . ASN A 1 153 ? 16.465 29.342 2.201 1.00 12.45 153 ASN A O 1
ATOM 1253 N N . TRP A 1 154 ? 17.061 28.776 0.088 1.00 12.32 154 TRP A N 1
ATOM 1254 C CA . TRP A 1 154 ? 18.390 28.246 0.435 1.00 12.28 154 TRP A CA 1
ATOM 1255 C C . TRP A 1 154 ? 19.479 29.217 -0.038 1.00 12.39 154 TRP A C 1
ATOM 1256 O O . TRP A 1 154 ? 19.827 29.182 -1.219 1.00 13.07 154 TRP A O 1
ATOM 1267 N N . PRO A 1 155 ? 20.008 30.061 0.874 1.00 12.51 155 PRO A N 1
ATOM 1268 C CA . PRO A 1 155 ? 21.000 31.042 0.445 1.00 12.61 155 PRO A CA 1
ATOM 1269 C C . PRO A 1 155 ? 22.358 30.393 0.149 1.00 12.54 155 PRO A C 1
ATOM 1270 O O . PRO A 1 155 ? 22.720 29.368 0.740 1.00 12.29 155 PRO A O 1
ATOM 1274 N N . GLU A 1 156 ? 23.070 31.019 -0.776 1.00 12.64 156 GLU A N 1
ATOM 1275 C CA . GLU A 1 156 ? 24.461 30.664 -1.067 1.00 12.89 156 GLU A CA 1
ATOM 1276 C C . GLU A 1 156 ? 25.364 31.586 -0.332 1.00 12.58 156 GLU A C 1
ATOM 1277 O O . GLU A 1 156 ? 25.072 32.798 -0.214 1.00 12.82 156 GLU A O 1
ATOM 1283 N N . ASN A 1 157 ? 26.466 31.024 0.163 1.00 11.76 157 ASN A N 1
ATOM 1284 C CA . ASN A 1 157 ? 27.532 31.883 0.712 1.00 11.65 157 ASN A CA 1
ATOM 1285 C C . ASN A 1 157 ? 28.407 32.489 -0.410 1.00 11.63 157 ASN A C 1
ATOM 1286 O O . ASN A 1 157 ? 28.155 32.249 -1.610 1.00 11.39 157 ASN A O 1
ATOM 1291 N N . ASP A 1 158 ? 29.423 33.258 0.004 1.00 11.78 158 ASP A N 1
ATOM 1292 C CA . ASP A 1 158 ? 30.329 33.949 -0.911 1.00 11.86 158 ASP A CA 1
ATOM 1293 C C . ASP A 1 158 ? 31.137 33.031 -1.841 1.00 10.93 158 ASP A C 1
ATOM 1294 O O . ASP A 1 158 ? 31.713 33.487 -2.839 1.00 10.97 158 ASP A O 1
ATOM 1299 N N . ASP A 1 159 ? 31.173 31.739 -1.501 1.00 10.15 159 ASP A N 1
ATOM 1300 C CA . ASP A 1 159 ? 31.877 30.747 -2.312 1.00 9.73 159 ASP A CA 1
ATOM 1301 C C . ASP A 1 159 ? 30.964 30.031 -3.306 1.00 9.62 159 ASP A C 1
ATOM 1302 O O . ASP A 1 159 ? 31.454 29.275 -4.137 1.00 9.35 159 ASP A O 1
ATOM 1307 N N . GLY A 1 160 ? 29.660 30.293 -3.227 1.00 9.51 160 GLY A N 1
ATOM 1308 C CA . GLY A 1 160 ? 28.683 29.680 -4.144 1.00 9.69 160 GLY A CA 1
ATOM 1309 C C . GLY A 1 160 ? 28.186 28.341 -3.683 1.00 10.06 160 GLY A C 1
ATOM 1310 O O . GLY A 1 160 ? 27.655 27.554 -4.481 1.00 10.65 160 GLY A O 1
ATOM 1311 N N . LEU A 1 161 ? 28.363 28.081 -2.389 1.00 9.92 161 LEU A N 1
ATOM 1312 C CA . LEU A 1 161 ? 27.930 26.862 -1.747 1.00 10.56 161 LEU A CA 1
ATOM 1313 C C . LEU A 1 161 ? 26.715 27.158 -0.877 1.00 10.42 161 LEU A C 1
ATOM 1314 O O . LEU A 1 161 ? 26.593 28.286 -0.394 1.00 10.40 161 LEU A O 1
ATOM 1319 N N . PRO A 1 162 ? 25.815 26.163 -0.669 1.00 10.62 162 PRO A N 1
ATOM 1320 C CA . PRO A 1 162 ? 24.656 26.465 0.223 1.00 10.87 162 PRO A CA 1
ATOM 1321 C C . PRO A 1 162 ? 25.150 26.738 1.633 1.00 10.96 162 PRO A C 1
ATOM 1322 O O . PRO A 1 162 ? 26.033 26.018 2.144 1.00 11.42 162 PRO A O 1
ATOM 1326 N N . SER A 1 163 ? 24.584 27.783 2.234 1.00 11.06 163 SER A N 1
ATOM 1327 C CA . SER A 1 163 ? 24.958 28.212 3.578 1.00 11.16 163 SER A CA 1
ATOM 1328 C C . SER A 1 163 ? 23.954 27.692 4.604 1.00 11.28 163 SER A C 1
ATOM 1329 O O . SER A 1 163 ? 22.750 27.755 4.364 1.00 11.38 163 SER A O 1
ATOM 1332 N N . PHE A 1 164 ? 24.476 27.202 5.725 1.00 11.26 164 PHE A N 1
ATOM 1333 C CA . PHE A 1 164 ? 23.618 26.782 6.875 1.00 11.52 164 PHE A CA 1
ATOM 1334 C C . PHE A 1 164 ? 23.892 27.596 8.118 1.00 11.85 164 PHE A C 1
ATOM 1335 O O . PHE A 1 164 ? 23.538 27.183 9.225 1.00 12.53 164 PHE A O 1
ATOM 1343 N N . ARG A 1 165 ? 24.515 28.758 7.933 1.00 11.97 165 ARG A N 1
ATOM 1344 C CA . ARG A 1 165 ? 24.675 29.726 9.041 1.00 12.36 165 ARG A CA 1
ATOM 1345 C C . ARG A 1 165 ? 23.287 30.193 9.423 1.00 12.33 165 ARG A C 1
ATOM 1346 O O . ARG A 1 165 ? 22.480 30.565 8.567 1.00 12.15 165 ARG A O 1
ATOM 1354 N N . LEU A 1 166 ? 23.016 30.154 10.730 1.00 12.40 166 LEU A N 1
ATOM 1355 C CA . LEU A 1 166 ? 21.685 30.543 11.215 1.00 12.70 166 LEU A CA 1
ATOM 1356 C C . LEU A 1 166 ? 21.221 31.913 10.674 1.00 13.13 166 LEU A C 1
ATOM 1357 O O . LEU A 1 166 ? 20.085 32.036 10.197 1.00 13.38 166 LEU A O 1
ATOM 1362 N N . GLU A 1 167 ? 22.115 32.900 10.753 1.00 13.56 167 GLU A N 1
ATOM 1363 C CA . GLU A 1 167 ? 21.852 34.288 10.295 1.00 14.14 167 GLU A CA 1
ATOM 1364 C C . GLU A 1 167 ? 21.525 34.380 8.793 1.00 14.12 167 GLU A C 1
ATOM 1365 O O . GLU A 1 167 ? 20.759 35.257 8.381 1.00 14.43 167 GLU A O 1
ATOM 1371 N N . HIS A 1 168 ? 22.105 33.477 7.994 1.00 13.68 168 HIS A N 1
ATOM 1372 C CA . HIS A 1 168 ? 21.821 33.448 6.555 1.00 13.50 168 HIS A CA 1
ATOM 1373 C C . HIS A 1 168 ? 20.468 32.840 6.284 1.00 13.32 168 HIS A C 1
ATOM 1374 O O . HIS A 1 168 ? 19.721 33.347 5.440 1.00 13.38 168 HIS A O 1
ATOM 1381 N N . LEU A 1 169 ? 20.140 31.756 6.997 1.00 13.04 169 LEU A N 1
ATOM 1382 C CA . LEU A 1 169 ? 18.844 31.087 6.794 1.00 13.09 169 LEU A CA 1
ATOM 1383 C C . LEU A 1 169 ? 17.668 31.932 7.271 1.00 13.29 169 LEU A C 1
ATOM 1384 O O . LEU A 1 169 ? 16.627 31.930 6.618 1.00 13.40 169 LEU A O 1
ATOM 1389 N N . THR A 1 170 ? 17.848 32.647 8.395 1.00 13.58 170 THR A N 1
ATOM 1390 C CA . THR A 1 170 ? 16.778 33.533 8.881 1.00 14.12 170 THR A CA 1
ATOM 1391 C C . THR A 1 170 ? 16.510 34.672 7.887 1.00 14.36 170 THR A C 1
ATOM 1392 O O . THR A 1 170 ? 15.349 34.883 7.484 1.00 14.69 170 THR A O 1
ATOM 1396 N N . LYS A 1 171 ? 17.577 35.387 7.483 1.00 14.68 171 LYS A N 1
ATOM 1397 C CA . LYS A 1 171 ? 17.463 36.498 6.515 1.00 15.27 171 LYS A CA 1
ATOM 1398 C C . LYS A 1 171 ? 16.806 36.036 5.203 1.00 15.30 171 LYS A C 1
ATOM 1399 O O . LYS A 1 171 ? 15.901 36.699 4.688 1.00 15.58 171 LYS A O 1
ATOM 1405 N N . ALA A 1 172 ? 17.254 34.892 4.680 1.00 15.14 172 ALA A N 1
ATOM 1406 C CA . ALA A 1 172 ? 16.741 34.348 3.416 1.00 15.12 172 ALA A CA 1
ATOM 1407 C C . ALA A 1 172 ? 15.254 33.959 3.458 1.00 15.30 172 ALA A C 1
ATOM 1408 O O . ALA A 1 172 ? 14.608 33.907 2.398 1.00 15.26 172 ALA A O 1
ATOM 1410 N N . ASN A 1 173 ? 14.746 33.694 4.671 1.00 15.70 173 ASN A N 1
ATOM 1411 C CA . ASN A 1 173 ? 13.361 33.238 4.859 1.00 16.22 173 ASN A CA 1
ATOM 1412 C C . ASN A 1 173 ? 12.446 34.223 5.612 1.00 17.33 173 ASN A C 1
ATOM 1413 O O . ASN A 1 173 ? 11.336 33.846 6.030 1.00 17.68 173 ASN A O 1
ATOM 1418 N N . GLY A 1 174 ? 12.920 35.464 5.761 1.00 18.33 174 GLY A N 1
ATOM 1419 C CA . GLY A 1 174 ? 12.108 36.570 6.319 1.00 19.52 174 GLY A CA 1
ATOM 1420 C C . GLY A 1 174 ? 11.866 36.527 7.815 1.00 20.77 174 GLY A C 1
ATOM 1421 O O . GLY A 1 174 ? 10.930 37.178 8.310 1.00 20.81 174 GLY A O 1
ATOM 1422 N N . ILE A 1 175 ? 12.703 35.771 8.529 1.00 21.75 175 ILE A N 1
ATOM 1423 C CA . ILE A 1 175 ? 12.681 35.656 9.990 1.00 23.14 175 ILE A CA 1
ATOM 1424 C C . ILE A 1 175 ? 13.533 36.780 10.602 1.00 24.03 175 ILE A C 1
ATOM 1425 O O . ILE A 1 175 ? 14.724 36.896 10.280 1.00 24.17 175 ILE A O 1
ATOM 1430 N N . GLU A 1 176 ? 12.901 37.586 11.479 1.00 25.38 176 GLU A N 1
ATOM 1431 C CA . GLU A 1 176 ? 13.551 38.648 12.276 1.00 26.54 176 GLU A CA 1
ATOM 1432 C C . GLU A 1 176 ? 14.667 38.048 13.158 1.00 26.93 176 GLU A C 1
ATOM 1433 O O . GLU A 1 176 ? 14.427 37.099 13.912 1.00 27.18 176 GLU A O 1
ATOM 1439 N N . HIS A 1 177 ? 15.873 38.617 13.030 1.00 27.49 177 HIS A N 1
ATOM 1440 C CA . HIS A 1 177 ? 17.126 38.135 13.645 1.00 28.00 177 HIS A CA 1
ATOM 1441 C C . HIS A 1 177 ? 18.158 39.307 13.642 1.00 28.52 177 HIS A C 1
ATOM 1442 O O . HIS A 1 177 ? 18.962 39.399 12.707 1.00 28.90 177 HIS A O 1
ATOM 1449 N N . SER A 1 178 ? 18.181 40.223 14.631 1.00 29.10 178 SER A N 1
ATOM 1450 C CA . SER A 1 178 ? 17.312 40.339 15.828 1.00 29.45 178 SER A CA 1
ATOM 1451 C C . SER A 1 178 ? 15.980 41.058 15.489 1.00 29.63 178 SER A C 1
ATOM 1452 O O . SER A 1 178 ? 15.609 42.132 16.008 1.00 29.92 178 SER A O 1
ATOM 1455 N N . ASP A 1 182 ? 19.714 41.207 20.405 1.00 18.64 182 ASP A N 1
ATOM 1456 C CA . ASP A 1 182 ? 19.790 41.087 21.854 1.00 18.29 182 ASP A CA 1
ATOM 1457 C C . ASP A 1 182 ? 20.299 39.682 22.271 1.00 17.45 182 ASP A C 1
ATOM 1458 O O . ASP A 1 182 ? 20.568 38.830 21.406 1.00 17.47 182 ASP A O 1
ATOM 1463 N N . ALA A 1 183 ? 20.420 39.455 23.589 1.00 16.37 183 ALA A N 1
ATOM 1464 C CA . ALA A 1 183 ? 20.909 38.184 24.156 1.00 15.20 183 ALA A CA 1
ATOM 1465 C C . ALA A 1 183 ? 20.127 36.930 23.692 1.00 14.56 183 ALA A C 1
ATOM 1466 O O . ALA A 1 183 ? 20.704 35.862 23.485 1.00 14.13 183 ALA A O 1
ATOM 1468 N N . MET A 1 184 ? 18.813 37.095 23.530 1.00 13.60 184 MET A N 1
ATOM 1469 C CA . MET A 1 184 ? 17.931 35.991 23.146 1.00 12.93 184 MET A CA 1
ATOM 1470 C C . MET A 1 184 ? 17.762 35.750 21.640 1.00 12.61 184 MET A C 1
ATOM 1471 O O . MET A 1 184 ? 17.063 34.791 21.254 1.00 12.23 184 MET A O 1
ATOM 1476 N N . ALA A 1 185 ? 18.390 36.593 20.800 1.00 12.45 185 ALA A N 1
ATOM 1477 C CA . ALA A 1 185 ? 18.131 36.600 19.347 1.00 12.32 185 ALA A CA 1
ATOM 1478 C C . ALA A 1 185 ? 18.382 35.240 18.674 1.00 12.07 185 ALA A C 1
ATOM 1479 O O . ALA A 1 185 ? 17.564 34.789 17.858 1.00 12.31 185 ALA A O 1
ATOM 1481 N N . ASP A 1 186 ? 19.496 34.573 19.018 1.00 11.72 186 ASP A N 1
ATOM 1482 C CA . ASP A 1 186 ? 19.843 33.275 18.429 1.00 11.59 186 ASP A CA 1
ATOM 1483 C C . ASP A 1 186 ? 18.900 32.153 18.861 1.00 10.83 186 ASP A C 1
ATOM 1484 O O . ASP A 1 186 ? 18.537 31.313 18.034 1.00 10.94 186 ASP A O 1
ATOM 1489 N N . VAL A 1 187 ? 18.512 32.144 20.146 1.00 10.28 187 VAL A N 1
ATOM 1490 C CA . VAL A 1 187 ? 17.527 31.191 20.648 1.00 9.85 187 VAL A CA 1
ATOM 1491 C C . VAL A 1 187 ? 16.175 31.379 19.925 1.00 10.04 187 VAL A C 1
ATOM 1492 O O . VAL A 1 187 ? 15.602 30.381 19.452 1.00 9.36 187 VAL A O 1
ATOM 1496 N N . TYR A 1 188 ? 15.687 32.630 19.849 1.00 10.32 188 TYR A N 1
ATOM 1497 C CA . TYR A 1 188 ? 14.424 32.864 19.116 1.00 10.75 188 TYR A CA 1
ATOM 1498 C C . TYR A 1 188 ? 14.515 32.489 17.641 1.00 11.05 188 TYR A C 1
ATOM 1499 O O . TYR A 1 188 ? 13.547 31.926 17.104 1.00 11.30 188 TYR A O 1
ATOM 1508 N N . ALA A 1 189 ? 15.653 32.779 16.997 1.00 11.28 189 ALA A N 1
ATOM 1509 C CA . ALA A 1 189 ? 15.908 32.372 15.603 1.00 11.61 189 ALA A CA 1
ATOM 1510 C C . ALA A 1 189 ? 15.835 30.850 15.437 1.00 11.91 189 ALA A C 1
ATOM 1511 O O . ALA A 1 189 ? 15.305 30.358 14.425 1.00 12.49 189 ALA A O 1
ATOM 1513 N N . THR A 1 190 ? 16.354 30.095 16.419 1.00 11.41 190 THR A N 1
ATOM 1514 C CA . THR A 1 190 ? 16.351 28.627 16.388 1.00 11.40 190 THR A CA 1
ATOM 1515 C C . THR A 1 190 ? 14.903 28.100 16.490 1.00 11.29 190 THR A C 1
ATOM 1516 O O . THR A 1 190 ? 14.528 27.152 15.777 1.00 11.68 190 THR A O 1
ATOM 1520 N N . ILE A 1 191 ? 14.094 28.704 17.376 1.00 11.32 191 ILE A N 1
ATOM 1521 C CA . ILE A 1 191 ? 12.649 28.360 17.463 1.00 11.46 191 ILE A CA 1
ATOM 1522 C C . ILE A 1 191 ? 11.975 28.622 16.104 1.00 12.06 191 ILE A C 1
ATOM 1523 O O . ILE A 1 191 ? 11.202 27.780 15.631 1.00 11.85 191 ILE A O 1
ATOM 1528 N N . ALA A 1 192 ? 12.289 29.771 15.497 1.00 12.89 192 ALA A N 1
ATOM 1529 C CA . ALA A 1 192 ? 11.723 30.114 14.187 1.00 13.73 192 ALA A CA 1
ATOM 1530 C C . ALA A 1 192 ? 12.091 29.080 13.131 1.00 14.29 192 ALA A C 1
ATOM 1531 O O . ALA A 1 192 ? 11.230 28.761 12.300 1.00 14.81 192 ALA A O 1
ATOM 1533 N N . MET A 1 193 ? 13.323 28.543 13.152 1.00 14.61 193 MET A N 1
ATOM 1534 C CA . MET A 1 193 ? 13.748 27.462 12.223 1.00 15.07 193 MET A CA 1
ATOM 1535 C C . MET A 1 193 ? 12.950 26.207 12.407 1.00 14.53 193 MET A C 1
ATOM 1536 O O . MET A 1 193 ? 12.546 25.591 11.409 1.00 14.59 193 MET A O 1
ATOM 1541 N N . ALA A 1 194 ? 12.723 25.815 13.667 1.00 13.67 194 ALA A N 1
ATOM 1542 C CA . ALA A 1 194 ? 11.940 24.635 13.974 1.00 13.03 194 ALA A CA 1
ATOM 1543 C C . ALA A 1 194 ? 10.520 24.789 13.432 1.00 12.91 194 ALA A C 1
ATOM 1544 O O . ALA A 1 194 ? 10.014 23.858 12.807 1.00 12.55 194 ALA A O 1
ATOM 1546 N N . LYS A 1 195 ? 9.902 25.956 13.666 1.00 12.79 195 LYS A N 1
ATOM 1547 C CA . LYS A 1 195 ? 8.539 26.200 13.149 1.00 13.15 195 LYS A CA 1
ATOM 1548 C C . LYS A 1 195 ? 8.534 26.190 11.631 1.00 13.33 195 LYS A C 1
ATOM 1549 O O . LYS A 1 195 ? 7.572 25.671 11.047 1.00 13.45 195 LYS A O 1
ATOM 1555 N N . LEU A 1 196 ? 9.586 26.739 10.999 1.00 13.50 196 LEU A N 1
ATOM 1556 C CA . LEU A 1 196 ? 9.700 26.785 9.528 1.00 13.87 196 LEU A CA 1
ATOM 1557 C C . LEU A 1 196 ? 9.649 25.384 8.942 1.00 13.86 196 LEU A C 1
ATOM 1558 O O . LEU A 1 196 ? 8.834 25.118 8.041 1.00 14.01 196 LEU A O 1
ATOM 1563 N N . VAL A 1 197 ? 10.492 24.488 9.437 1.00 13.61 197 VAL A N 1
ATOM 1564 C CA . VAL A 1 197 ? 10.546 23.111 8.926 1.00 13.62 197 VAL A CA 1
ATOM 1565 C C . VAL A 1 197 ? 9.267 22.354 9.263 1.00 13.16 197 VAL A C 1
ATOM 1566 O O . VAL A 1 197 ? 8.738 21.634 8.403 1.00 12.80 197 VAL A O 1
ATOM 1570 N N . LYS A 1 198 ? 8.751 22.504 10.495 1.00 12.57 198 LYS A N 1
ATOM 1571 C CA . LYS A 1 198 ? 7.512 21.832 10.881 1.00 12.42 198 LYS A CA 1
ATOM 1572 C C . LYS A 1 198 ? 6.346 22.211 9.932 1.00 12.14 198 LYS A C 1
ATOM 1573 O O . LYS A 1 198 ? 5.515 21.343 9.584 1.00 12.41 198 LYS A O 1
ATOM 1579 N N A THR A 1 199 ? 6.303 23.483 9.539 0.50 11.74 199 THR A N 1
ATOM 1580 N N B THR A 1 199 ? 6.303 23.481 9.533 0.50 11.90 199 THR A N 1
ATOM 1581 C CA A THR A 1 199 ? 5.237 23.988 8.651 0.50 11.37 199 THR A CA 1
ATOM 1582 C CA B THR A 1 199 ? 5.202 23.957 8.661 0.50 11.70 199 THR A CA 1
ATOM 1583 C C A THR A 1 199 ? 5.454 23.497 7.215 0.50 11.34 199 THR A C 1
ATOM 1584 C C B THR A 1 199 ? 5.423 23.624 7.185 0.50 11.52 199 THR A C 1
ATOM 1585 O O A THR A 1 199 ? 4.524 22.978 6.587 0.50 11.50 199 THR A O 1
ATOM 1586 O O B THR A 1 199 ? 4.448 23.338 6.485 0.50 11.62 199 THR A O 1
ATOM 1593 N N . ARG A 1 200 ? 6.680 23.665 6.725 1.00 11.21 200 ARG A N 1
ATOM 1594 C CA . ARG A 1 200 ? 6.950 23.538 5.284 1.00 11.08 200 ARG A CA 1
ATOM 1595 C C . ARG A 1 200 ? 7.307 22.112 4.874 1.00 10.89 200 ARG A C 1
ATOM 1596 O O . ARG A 1 200 ? 7.058 21.737 3.727 1.00 10.71 200 ARG A O 1
ATOM 1604 N N . GLN A 1 201 ? 7.876 21.326 5.787 1.00 10.82 201 GLN A N 1
ATOM 1605 C CA . GLN A 1 201 ? 8.165 19.902 5.521 1.00 10.81 201 GLN A CA 1
ATOM 1606 C C . GLN A 1 201 ? 7.656 19.049 6.691 1.00 10.81 201 GLN A C 1
ATOM 1607 O O . GLN A 1 201 ? 8.460 18.463 7.436 1.00 10.88 201 GLN A O 1
ATOM 1613 N N . PRO A 1 202 ? 6.311 18.981 6.860 1.00 10.96 202 PRO A N 1
ATOM 1614 C CA . PRO A 1 202 ? 5.773 18.375 8.093 1.00 11.33 202 PRO A CA 1
ATOM 1615 C C . PRO A 1 202 ? 6.169 16.919 8.316 1.00 11.39 202 PRO A C 1
ATOM 1616 O O . PRO A 1 202 ? 6.529 16.560 9.458 1.00 11.64 202 PRO A O 1
ATOM 1620 N N . ARG A 1 203 ? 6.122 16.091 7.268 1.00 11.35 203 ARG A N 1
ATOM 1621 C CA . ARG A 1 203 ? 6.431 14.648 7.472 1.00 11.51 203 ARG A CA 1
ATOM 1622 C C . ARG A 1 203 ? 7.912 14.436 7.707 1.00 11.44 203 ARG A C 1
ATOM 1623 O O . ARG A 1 203 ? 8.280 13.617 8.551 1.00 11.68 203 ARG A O 1
ATOM 1631 N N . LEU A 1 204 ? 8.755 15.166 6.983 1.00 11.01 204 LEU A N 1
ATOM 1632 C CA . LEU A 1 204 ? 10.198 15.091 7.268 1.00 11.24 204 LEU A CA 1
ATOM 1633 C C . LEU A 1 204 ? 10.525 15.548 8.706 1.00 11.28 204 LEU A C 1
ATOM 1634 O O . LEU A 1 204 ? 11.346 14.900 9.390 1.00 11.38 204 LEU A O 1
ATOM 1639 N N . PHE A 1 205 ? 9.889 16.637 9.142 1.00 11.31 205 PHE A N 1
ATOM 1640 C CA . PHE A 1 205 ? 10.109 17.132 10.507 1.00 11.67 205 PHE A CA 1
ATOM 1641 C C . PHE A 1 205 ? 9.777 16.046 11.529 1.00 11.56 205 PHE A C 1
ATOM 1642 O O . PHE A 1 205 ? 10.598 15.799 12.427 1.00 11.58 205 PHE A O 1
ATOM 1650 N N A ASP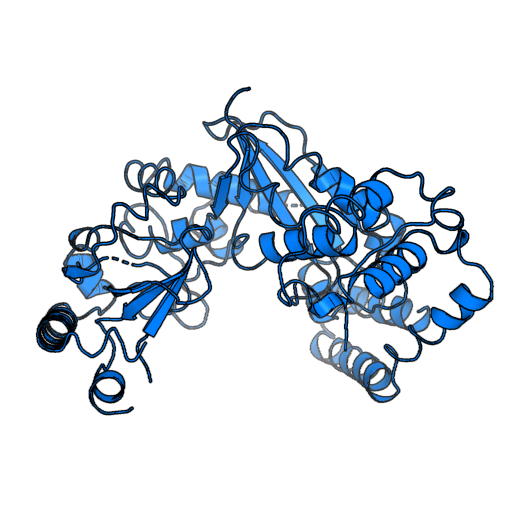 A 1 206 ? 8.594 15.422 11.392 0.65 11.43 206 ASP A N 1
ATOM 1651 N N B ASP A 1 206 ? 8.611 15.414 11.391 0.35 11.40 206 ASP A N 1
ATOM 1652 C CA A ASP A 1 206 ? 8.161 14.339 12.291 0.65 11.32 206 ASP A CA 1
ATOM 1653 C CA B ASP A 1 206 ? 8.190 14.380 12.333 0.35 11.26 206 ASP A CA 1
ATOM 1654 C C A ASP A 1 206 ? 9.166 13.192 12.267 0.65 11.03 206 ASP A C 1
ATOM 1655 C C B ASP A 1 206 ? 9.056 13.108 12.256 0.35 11.07 206 ASP A C 1
ATOM 1656 O O A ASP A 1 206 ? 9.557 12.683 13.323 0.65 10.82 206 ASP A O 1
ATOM 1657 O O B ASP A 1 206 ? 9.228 12.424 13.283 0.35 11.06 206 ASP A O 1
ATOM 1666 N N . TYR A 1 207 ? 9.587 12.804 11.065 1.00 10.82 207 TYR A N 1
ATOM 1667 C CA . TYR A 1 207 ? 10.509 11.694 10.881 1.00 10.65 207 TYR A CA 1
ATOM 1668 C C . TYR A 1 207 ? 11.822 11.985 11.627 1.00 10.68 207 TYR A C 1
ATOM 1669 O O . TYR A 1 207 ? 12.309 11.146 12.391 1.00 10.73 207 TYR A O 1
ATOM 1678 N N . LEU A 1 208 ? 12.376 13.174 11.396 1.00 10.51 208 LEU A N 1
ATOM 1679 C CA . LEU A 1 208 ? 13.657 13.540 12.005 1.00 10.40 208 LEU A CA 1
ATOM 1680 C C . LEU A 1 208 ? 13.551 13.628 13.535 1.00 10.47 208 LEU A C 1
ATOM 1681 O O . LEU A 1 208 ? 14.459 13.158 14.255 1.00 10.73 208 LEU A O 1
ATOM 1686 N N . PHE A 1 209 ? 12.442 14.200 14.019 1.00 10.58 209 PHE A N 1
ATOM 1687 C CA . PHE A 1 209 ? 12.242 14.291 15.451 1.00 10.75 209 PHE A CA 1
ATOM 1688 C C . PHE A 1 209 ? 12.187 12.900 16.084 1.00 10.93 209 PHE A C 1
ATOM 1689 O O . PHE A 1 209 ? 12.907 12.643 17.049 1.00 10.91 209 PHE A O 1
ATOM 1697 N N . THR A 1 210 ? 11.358 12.000 15.536 1.00 10.92 210 THR A N 1
ATOM 1698 C CA A THR A 1 210 ? 11.209 10.644 16.084 0.65 11.34 210 THR A CA 1
ATOM 1699 C CA B THR A 1 210 ? 11.206 10.634 16.098 0.35 10.90 210 THR A CA 1
ATOM 1700 C C A THR A 1 210 ? 12.572 9.922 16.063 0.65 11.03 210 THR A C 1
ATOM 1701 C C B THR A 1 210 ? 12.513 9.837 16.014 0.35 10.89 210 THR A C 1
ATOM 1702 O O A THR A 1 210 ? 12.939 9.233 17.025 0.65 11.10 210 THR A O 1
ATOM 1703 O O B THR A 1 210 ? 12.775 9.001 16.896 0.35 10.96 210 THR A O 1
ATOM 1710 N N . HIS A 1 211 ? 13.318 10.109 14.967 1.00 10.84 211 HIS A N 1
ATOM 1711 C CA . HIS A 1 211 ? 14.613 9.418 14.777 1.00 11.09 211 HIS A CA 1
ATOM 1712 C C . HIS A 1 211 ? 15.800 10.052 15.525 1.00 11.18 211 HIS A C 1
ATOM 1713 O O . HIS A 1 211 ? 16.923 9.605 15.351 1.00 11.25 211 HIS A O 1
ATOM 1720 N N . ARG A 1 212 ? 15.539 11.062 16.376 1.00 11.37 212 ARG A N 1
ATOM 1721 C CA . ARG A 1 212 ? 16.561 11.499 17.337 1.00 11.54 212 ARG A CA 1
ATOM 1722 C C . ARG A 1 212 ? 16.919 10.349 18.330 1.00 11.94 212 ARG A C 1
ATOM 1723 O O . ARG A 1 212 ? 18.003 10.355 18.915 1.00 12.61 212 ARG A O 1
ATOM 1731 N N . ASN A 1 213 ? 15.981 9.407 18.479 1.00 12.32 213 ASN A N 1
ATOM 1732 C CA . ASN A 1 213 ? 16.062 8.294 19.402 1.00 12.87 213 ASN A CA 1
ATOM 1733 C C . ASN A 1 213 ? 16.951 7.200 18.809 1.00 12.85 213 ASN A C 1
ATOM 1734 O O . ASN A 1 213 ? 16.727 6.748 17.672 1.00 12.81 213 ASN A O 1
ATOM 1739 N N . LYS A 1 214 ? 17.940 6.775 19.590 1.00 12.90 214 LYS A N 1
ATOM 1740 C CA . LYS A 1 214 ? 18.933 5.778 19.123 1.00 13.21 214 LYS A CA 1
ATOM 1741 C C . LYS A 1 214 ? 18.311 4.424 18.723 1.00 13.31 214 LYS A C 1
ATOM 1742 O O . LYS A 1 214 ? 18.844 3.784 17.820 1.00 13.11 214 LYS A O 1
ATOM 1748 N N . HIS A 1 215 ? 17.217 4.008 19.375 1.00 13.60 215 HIS A N 1
ATOM 1749 C CA . HIS A 1 215 ? 16.547 2.718 18.982 1.00 13.86 215 HIS A CA 1
ATOM 1750 C C . HIS A 1 215 ? 15.836 2.787 17.646 1.00 13.86 215 HIS A C 1
ATOM 1751 O O . HIS A 1 215 ? 15.856 1.800 16.877 1.00 14.14 215 HIS A O 1
ATOM 1758 N N . LYS A 1 216 ? 15.213 3.936 17.338 1.00 13.55 216 LYS A N 1
ATOM 1759 C CA . LYS A 1 216 ? 14.655 4.160 15.995 1.00 13.46 216 LYS A CA 1
ATOM 1760 C C . LYS A 1 216 ? 15.768 4.116 14.940 1.00 12.94 216 LYS A C 1
ATOM 1761 O O . LYS A 1 216 ? 15.585 3.535 13.861 1.00 13.15 216 LYS A O 1
ATOM 1767 N N . LEU A 1 217 ? 16.915 4.744 15.253 1.00 12.17 217 LEU A N 1
ATOM 1768 C CA . LEU A 1 217 ? 18.092 4.696 14.358 1.00 11.45 217 LEU A CA 1
ATOM 1769 C C . LEU A 1 217 ? 18.633 3.261 14.188 1.00 11.32 217 LEU A C 1
ATOM 1770 O O . LEU A 1 217 ? 18.905 2.860 13.045 1.00 11.09 217 LEU A O 1
ATOM 1775 N N A MET A 1 218 ? 18.775 2.506 15.281 0.50 11.28 218 MET A N 1
ATOM 1776 N N B MET A 1 218 ? 18.771 2.523 15.307 0.50 11.23 218 MET A N 1
ATOM 1777 C CA A MET A 1 218 ? 19.222 1.097 15.187 0.50 11.40 218 MET A CA 1
ATOM 1778 C CA B MET A 1 218 ? 19.167 1.092 15.304 0.50 11.33 218 MET A CA 1
ATOM 1779 C C A MET A 1 218 ? 18.347 0.212 14.306 0.50 11.25 218 MET A C 1
ATOM 1780 C C B MET A 1 218 ? 18.359 0.256 14.315 0.50 11.19 218 MET A C 1
ATOM 1781 O O A MET A 1 218 ? 18.870 -0.717 13.664 0.50 11.23 218 MET A O 1
ATOM 1782 O O B MET A 1 218 ? 18.938 -0.582 13.603 0.50 11.19 218 MET A O 1
ATOM 1791 N N . ALA A 1 219 ? 17.039 0.495 14.268 1.00 11.03 219 ALA A N 1
ATOM 1792 C CA . ALA A 1 219 ? 16.081 -0.247 13.394 1.00 11.10 219 ALA A CA 1
ATOM 1793 C C . ALA A 1 219 ? 16.396 -0.099 11.894 1.00 11.11 219 ALA A C 1
ATOM 1794 O O . ALA A 1 219 ? 16.041 -0.972 11.102 1.00 11.36 219 ALA A O 1
ATOM 1796 N N . LEU A 1 220 ? 17.066 0.996 11.529 1.00 11.19 220 LEU A N 1
ATOM 1797 C CA . LEU A 1 220 ? 17.495 1.246 10.145 1.00 11.47 220 LEU A CA 1
ATOM 1798 C C . LEU A 1 220 ? 18.735 0.484 9.717 1.00 11.62 220 LEU A C 1
ATOM 1799 O O . LEU A 1 220 ? 18.980 0.355 8.502 1.00 11.87 220 LEU A O 1
ATOM 1804 N N A ILE A 1 221 ? 19.506 -0.012 10.688 0.50 11.70 221 ILE A N 1
ATOM 1805 N N B ILE A 1 221 ? 19.486 -0.006 10.706 0.50 11.73 221 ILE A N 1
ATOM 1806 C CA A ILE A 1 221 ? 20.863 -0.525 10.439 0.50 11.81 221 ILE A CA 1
ATOM 1807 C CA B ILE A 1 221 ? 20.794 -0.618 10.540 0.50 11.85 221 ILE A CA 1
ATOM 1808 C C A ILE A 1 221 ? 20.826 -2.055 10.298 0.50 11.92 221 ILE A C 1
ATOM 1809 C C B ILE A 1 221 ? 20.642 -2.099 10.249 0.50 11.98 221 ILE A C 1
ATOM 1810 O O A ILE A 1 221 ? 20.517 -2.775 11.255 0.50 11.82 221 ILE A O 1
ATOM 1811 O O B ILE A 1 221 ? 20.080 -2.843 11.070 0.50 11.92 221 ILE A O 1
ATOM 1820 N N . ASP A 1 222 ? 21.146 -2.512 9.079 1.00 11.98 222 ASP A N 1
ATOM 1821 C CA . ASP A 1 222 ? 21.225 -3.939 8.733 1.00 12.34 222 ASP A CA 1
ATOM 1822 C C . A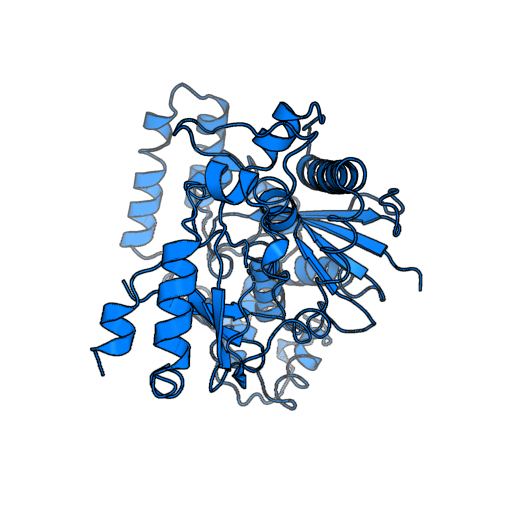SP A 1 222 ? 22.635 -4.245 8.227 1.00 12.43 222 ASP A C 1
ATOM 1823 O O . ASP A 1 222 ? 22.907 -4.175 7.029 1.00 12.28 222 ASP A O 1
ATOM 1828 N N . VAL A 1 223 ? 23.508 -4.587 9.174 1.00 12.51 223 VAL A N 1
ATOM 1829 C CA . VAL A 1 223 ? 24.930 -4.890 8.923 1.00 12.80 223 VAL A CA 1
ATOM 1830 C C . VAL A 1 223 ? 25.084 -6.180 8.047 1.00 12.74 223 VAL A C 1
ATOM 1831 O O . VAL A 1 223 ? 25.809 -6.102 7.045 1.00 12.43 223 VAL A O 1
ATOM 1835 N N . PRO A 1 224 ? 24.428 -7.343 8.389 1.00 12.76 224 PRO A N 1
ATOM 1836 C CA . PRO A 1 224 ? 24.559 -8.534 7.499 1.00 12.89 224 PRO A CA 1
ATOM 1837 C C . PRO A 1 224 ? 24.212 -8.275 6.020 1.00 13.07 224 PRO A C 1
ATOM 1838 O O . PRO A 1 224 ? 24.908 -8.804 5.150 1.00 13.00 224 PRO A O 1
ATOM 1842 N N . GLN A 1 225 ? 23.175 -7.470 5.766 1.00 13.39 225 GLN A N 1
ATOM 1843 C CA . GLN A 1 225 ? 22.741 -7.146 4.386 1.00 13.89 225 GLN A CA 1
ATOM 1844 C C . GLN A 1 225 ? 23.488 -5.970 3.779 1.00 13.61 225 GLN A C 1
ATOM 1845 O O . GLN A 1 225 ? 23.323 -5.694 2.573 1.00 13.45 225 GLN A O 1
ATOM 1851 N N . MET A 1 226 ? 24.297 -5.277 4.603 1.00 13.38 226 MET A N 1
ATOM 1852 C CA . MET A 1 226 ? 24.929 -3.978 4.262 1.00 13.32 226 MET A CA 1
ATOM 1853 C C . MET A 1 226 ? 23.860 -3.071 3.629 1.00 13.28 226 MET A C 1
ATOM 1854 O O . MET A 1 226 ? 24.099 -2.492 2.541 1.00 13.45 226 MET A O 1
ATOM 1859 N N . LYS A 1 227 ? 22.692 -2.954 4.288 1.00 13.03 227 LYS A N 1
ATOM 1860 C CA . LYS A 1 227 ? 21.541 -2.239 3.714 1.00 12.98 227 LYS A CA 1
ATOM 1861 C C . LYS A 1 227 ? 21.888 -0.756 3.546 1.00 12.49 227 LYS A C 1
ATOM 1862 O O . LYS A 1 227 ? 22.246 -0.131 4.530 1.00 12.09 227 LYS A O 1
ATOM 1868 N N . PRO A 1 228 ? 21.778 -0.226 2.298 1.00 12.08 228 PRO A N 1
ATOM 1869 C CA . PRO A 1 228 ? 22.133 1.183 2.098 1.00 11.91 228 PRO A CA 1
ATOM 1870 C C . PRO A 1 228 ? 21.127 2.138 2.749 1.00 11.75 228 PRO A C 1
ATOM 1871 O O . PRO A 1 228 ? 19.921 1.874 2.818 1.00 11.89 228 PRO A O 1
ATOM 1875 N N . LEU A 1 229 ? 21.671 3.242 3.228 1.00 11.18 229 LEU A N 1
ATOM 1876 C CA . LEU A 1 229 ? 20.889 4.312 3.826 1.00 11.36 229 LEU A CA 1
ATOM 1877 C C . LEU A 1 229 ? 21.314 5.632 3.271 1.00 11.31 229 LEU A C 1
ATOM 1878 O O . LEU A 1 229 ? 22.459 5.761 2.827 1.00 11.91 229 LEU A O 1
ATOM 1883 N N B VAL A 1 230 ? 20.394 6.607 3.309 0.52 11.29 230 VAL A N 1
ATOM 1884 N N C VAL A 1 230 ? 20.423 6.621 3.270 0.48 11.21 230 VAL A N 1
ATOM 1885 C CA B VAL A 1 230 ? 20.792 8.029 3.163 0.52 11.54 230 VAL A CA 1
ATOM 1886 C CA C VAL A 1 230 ? 20.892 7.998 2.998 0.48 11.25 230 VAL A CA 1
ATOM 1887 C C B VAL A 1 230 ? 21.377 8.507 4.485 0.52 11.30 230 VAL A C 1
ATOM 1888 C C C VAL A 1 230 ? 21.297 8.599 4.368 0.48 11.18 230 VAL A C 1
ATOM 1889 O O B VAL A 1 230 ? 20.856 8.187 5.563 0.52 11.33 230 VAL A O 1
ATOM 1890 O O C VAL A 1 230 ? 20.569 8.440 5.349 0.48 11.17 230 VAL A O 1
ATOM 1897 N N . HIS A 1 231 ? 22.461 9.271 4.388 1.00 11.34 231 HIS A N 1
ATOM 1898 C CA . HIS A 1 231 ? 23.055 9.899 5.563 1.00 11.31 231 HIS A CA 1
ATOM 1899 C C . HIS A 1 231 ? 23.368 11.334 5.183 1.00 11.58 231 HIS A C 1
ATOM 1900 O O . HIS A 1 231 ? 24.001 11.585 4.159 1.00 11.72 231 HIS A O 1
ATOM 1907 N N . VAL A 1 232 ? 22.893 12.251 6.030 1.00 11.93 232 VAL A N 1
ATOM 1908 C CA . VAL A 1 232 ? 23.177 13.676 5.846 1.00 12.35 232 VAL A CA 1
ATOM 1909 C C . VAL A 1 232 ? 24.109 14.053 6.973 1.00 12.67 232 VAL A C 1
ATOM 1910 O O . VAL A 1 232 ? 23.765 13.872 8.132 1.00 13.41 232 VAL A O 1
ATOM 1914 N N . SER A 1 233 ? 25.291 14.572 6.627 1.00 12.92 233 SER A N 1
ATOM 1915 C CA . SER A 1 233 ? 26.332 14.870 7.596 1.00 13.51 233 SER A CA 1
ATOM 1916 C C . SER A 1 233 ? 27.151 16.015 7.079 1.00 13.45 233 SER A C 1
ATOM 1917 O O . SER A 1 233 ? 27.520 16.038 5.900 1.00 13.36 233 SER A O 1
ATOM 1920 N N . GLY A 1 234 ? 27.459 16.965 7.965 1.00 13.45 234 GLY A N 1
ATOM 1921 C CA . GLY A 1 234 ? 28.438 18.046 7.634 1.00 13.64 234 GLY A CA 1
ATOM 1922 C C . GLY A 1 234 ? 29.784 17.583 7.068 1.00 13.78 234 GLY A C 1
ATOM 1923 O O . GLY A 1 234 ? 30.366 18.313 6.243 1.00 14.25 234 GLY A O 1
ATOM 1924 N N A MET A 1 235 ? 30.258 16.409 7.504 0.35 13.81 235 MET A N 1
ATOM 1925 N N B MET A 1 235 ? 30.226 16.401 7.511 0.35 13.80 235 MET A N 1
ATOM 1926 N N C MET A 1 235 ? 30.284 16.403 7.495 0.30 13.83 235 MET A N 1
ATOM 1927 C CA A MET A 1 235 ? 31.514 15.799 7.009 0.35 13.83 235 MET A CA 1
ATOM 1928 C CA B MET A 1 235 ? 31.457 15.715 7.065 0.35 13.83 235 MET A CA 1
ATOM 1929 C CA C MET A 1 235 ? 31.587 15.874 6.971 0.30 13.85 235 MET A CA 1
ATOM 1930 C C A MET A 1 235 ? 31.544 15.535 5.493 0.35 13.49 235 MET A C 1
ATOM 1931 C C B MET A 1 235 ? 31.523 15.358 5.561 0.35 13.50 235 MET A C 1
ATOM 1932 C C C MET A 1 235 ? 31.551 15.679 5.442 0.30 13.49 235 MET A C 1
ATOM 1933 O O A MET A 1 235 ? 32.625 15.498 4.900 0.35 13.67 235 MET A O 1
ATOM 1934 O O B MET A 1 235 ? 32.619 15.084 5.042 0.35 13.67 235 MET A O 1
ATOM 1935 O O C MET A 1 235 ? 32.595 15.829 4.801 0.30 13.57 235 MET A O 1
ATOM 1948 N N . PHE A 1 236 ? 30.364 15.361 4.887 1.00 13.22 236 PHE A N 1
ATOM 1949 C CA . PHE A 1 236 ? 30.255 15.073 3.440 1.00 12.64 236 PHE A CA 1
ATOM 1950 C C . PHE A 1 236 ? 30.477 16.306 2.585 1.00 12.39 236 PHE A C 1
ATOM 1951 O O . PHE A 1 236 ? 30.951 16.175 1.469 1.00 12.59 236 PHE A O 1
ATOM 1959 N N . GLY A 1 237 ? 30.138 17.480 3.113 1.00 12.04 237 GLY A N 1
ATOM 1960 C CA . GLY A 1 237 ? 30.468 18.743 2.413 1.00 11.73 237 GLY A CA 1
ATOM 1961 C C . GLY A 1 237 ? 29.296 19.341 1.695 1.00 11.28 237 GLY A C 1
ATOM 1962 O O . GLY A 1 237 ? 28.472 18.637 1.058 1.00 11.05 237 GLY A O 1
ATOM 1963 N N . ALA A 1 238 ? 29.218 20.668 1.794 1.00 11.34 238 ALA A N 1
ATOM 1964 C CA . ALA A 1 238 ? 28.136 21.430 1.170 1.00 11.48 238 ALA A CA 1
ATOM 1965 C C . ALA A 1 238 ? 28.056 21.262 -0.370 1.00 11.68 238 ALA A C 1
ATOM 1966 O O . ALA A 1 238 ? 26.969 21.387 -0.946 1.00 11.68 238 ALA A O 1
ATOM 1968 N N . TRP A 1 239 ? 29.203 20.972 -1.015 1.00 11.76 239 TRP A N 1
ATOM 1969 C CA . TRP A 1 239 ? 29.279 20.776 -2.493 1.00 12.03 239 TRP A CA 1
ATOM 1970 C C . TRP A 1 239 ? 28.393 19.629 -2.989 1.00 12.31 239 TRP A C 1
ATOM 1971 O O . TRP A 1 239 ? 28.020 19.617 -4.167 1.00 12.76 239 TRP A O 1
ATOM 1982 N N . ARG A 1 240 ? 28.078 18.673 -2.100 1.00 11.66 240 ARG A N 1
ATOM 1983 C CA . ARG A 1 240 ? 27.157 17.548 -2.407 1.00 11.65 240 ARG A CA 1
ATOM 1984 C C . ARG A 1 240 ? 25.963 17.594 -1.446 1.00 11.53 240 ARG A C 1
ATOM 1985 O O . ARG A 1 240 ? 25.378 16.554 -1.128 1.00 11.66 240 ARG A O 1
ATOM 1993 N N . GLY A 1 241 ? 25.595 18.795 -0.977 1.00 11.44 241 GLY A N 1
ATOM 1994 C CA . GLY A 1 241 ? 24.480 18.954 -0.030 1.00 11.17 241 GLY A CA 1
ATOM 1995 C C . GLY A 1 241 ? 24.609 18.102 1.215 1.00 11.17 241 GLY A C 1
ATOM 1996 O O . GLY A 1 241 ? 23.591 17.634 1.760 1.00 11.48 241 GLY A O 1
ATOM 1997 N N . ASN A 1 242 ? 25.856 17.884 1.669 1.00 10.78 242 ASN A N 1
ATOM 1998 C CA . ASN A 1 242 ? 26.143 17.113 2.904 1.00 11.03 242 ASN A CA 1
ATOM 1999 C C . ASN A 1 242 ? 25.567 15.691 2.898 1.00 11.10 242 ASN A C 1
ATOM 2000 O O . ASN A 1 242 ? 25.301 15.148 3.963 1.00 11.52 242 ASN A O 1
ATOM 2005 N N . THR A 1 243 ? 25.386 15.105 1.718 1.00 11.16 243 THR A N 1
ATOM 2006 C CA . THR A 1 243 ? 24.606 13.852 1.591 1.00 11.60 243 THR A CA 1
ATOM 2007 C C . THR A 1 243 ? 25.350 12.792 0.822 1.00 11.54 243 THR A C 1
ATOM 2008 O O . THR A 1 243 ? 26.035 13.073 -0.153 1.00 11.36 243 THR A O 1
ATOM 2012 N N . SER A 1 244 ? 25.187 11.556 1.295 1.00 11.45 244 SER A N 1
ATOM 2013 C CA . SER A 1 244 ? 25.562 10.390 0.509 1.00 11.65 244 SER A CA 1
ATOM 2014 C C . SER A 1 244 ? 24.684 9.181 0.819 1.00 11.71 244 SER A C 1
ATOM 2015 O O . SER A 1 244 ? 23.900 9.210 1.760 1.00 11.87 244 SER A O 1
ATOM 2018 N N . TRP A 1 245 ? 24.853 8.139 0.001 1.00 11.90 245 TRP A N 1
ATOM 2019 C CA . TRP A 1 245 ? 24.384 6.811 0.357 1.00 11.97 245 TRP A CA 1
ATOM 2020 C C . TRP A 1 245 ? 25.510 6.069 1.062 1.00 12.11 245 TRP A C 1
ATOM 2021 O O . TRP A 1 245 ? 26.655 6.065 0.576 1.00 11.87 245 TRP A O 1
ATOM 2032 N N . VAL A 1 246 ? 25.172 5.468 2.200 1.00 11.97 246 VAL A N 1
ATOM 2033 C CA . VAL A 1 246 ? 26.156 4.774 3.045 1.00 12.19 246 VAL A CA 1
ATOM 2034 C C . VAL A 1 246 ? 25.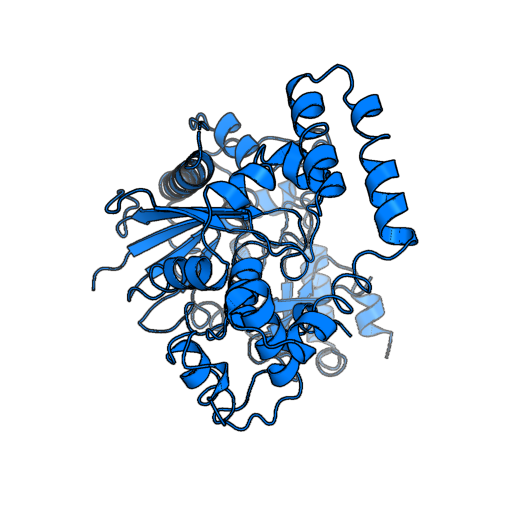702 3.347 3.296 1.00 12.47 246 VAL A C 1
ATOM 2035 O O . VAL A 1 246 ? 24.530 3.051 3.165 1.00 12.46 246 VAL A O 1
ATOM 2039 N N . ALA A 1 247 ? 26.655 2.486 3.653 1.00 12.64 247 ALA A N 1
ATOM 2040 C CA . ALA A 1 247 ? 26.318 1.118 4.067 1.00 13.02 247 ALA A CA 1
ATOM 2041 C C . ALA A 1 247 ? 27.033 0.762 5.363 1.00 13.20 247 ALA A C 1
ATOM 2042 O O . ALA A 1 247 ? 28.221 1.069 5.487 1.00 13.20 247 ALA A O 1
ATOM 2044 N N . PRO A 1 248 ? 26.322 0.123 6.332 1.00 13.20 248 PRO A N 1
ATOM 2045 C CA . PRO A 1 248 ? 26.997 -0.312 7.579 1.00 13.49 248 PRO A CA 1
ATOM 2046 C C . PRO A 1 248 ? 27.816 -1.573 7.352 1.00 13.79 248 PRO A C 1
ATOM 2047 O O . PRO A 1 248 ? 27.312 -2.555 6.773 1.00 14.02 248 PRO A O 1
ATOM 2051 N N . LEU A 1 249 ? 29.063 -1.508 7.816 1.00 14.22 249 LEU A N 1
ATOM 2052 C CA . LEU A 1 249 ? 30.006 -2.649 7.725 1.00 14.64 249 LEU A CA 1
ATOM 2053 C C . LEU A 1 249 ? 30.158 -3.462 9.006 1.00 14.62 249 LEU A C 1
ATOM 2054 O O . LEU A 1 249 ? 30.282 -4.678 8.921 1.00 14.66 249 LEU A O 1
ATOM 2059 N N . ALA A 1 250 ? 30.146 -2.777 10.156 1.00 14.49 250 ALA A N 1
ATOM 2060 C CA . ALA A 1 250 ? 30.410 -3.320 11.492 1.00 14.56 250 ALA A CA 1
ATOM 2061 C C . ALA A 1 250 ? 30.115 -2.260 12.535 1.00 14.57 250 ALA A C 1
ATOM 2062 O O . ALA A 1 250 ? 29.919 -1.077 12.208 1.00 14.77 250 ALA A O 1
ATOM 2064 N N . TRP A 1 251 ? 30.074 -2.682 13.789 1.00 14.60 251 TRP A N 1
ATOM 2065 C CA . TRP A 1 251 ? 29.999 -1.789 14.930 1.00 14.88 251 TRP A CA 1
ATOM 2066 C C . TRP A 1 251 ? 31.377 -1.616 15.540 1.00 15.73 251 TRP A C 1
ATOM 2067 O O . TRP A 1 251 ? 32.212 -2.546 15.464 1.00 15.78 251 TRP A O 1
ATOM 2078 N N . HIS A 1 252 ? 31.606 -0.433 16.135 1.00 16.77 252 HIS A N 1
ATOM 2079 C CA . HIS A 1 252 ? 32.902 -0.078 16.748 1.00 18.00 252 HIS A CA 1
ATOM 2080 C C . HIS A 1 252 ? 33.271 -1.093 17.844 1.00 18.65 252 HIS A C 1
ATOM 2081 O O . HIS A 1 252 ? 32.388 -1.421 18.668 1.00 18.66 252 HIS A O 1
ATOM 2088 N N . PRO A 1 253 ? 34.553 -1.600 17.849 1.00 19.45 253 PRO A N 1
ATOM 2089 C CA . PRO A 1 253 ? 35.059 -2.529 18.902 1.00 20.04 253 PRO A CA 1
ATOM 2090 C C . PRO A 1 253 ? 34.935 -2.061 20.374 1.00 20.46 253 PRO A C 1
ATOM 2091 O O . PRO A 1 253 ? 34.742 -2.923 21.261 1.00 20.75 253 PRO A O 1
ATOM 2095 N N A GLU A 1 254 ? 35.038 -0.744 20.606 0.50 20.65 254 GLU A N 1
ATOM 2096 N N B GLU A 1 254 ? 35.047 -0.743 20.603 0.50 20.66 254 GLU A N 1
ATOM 2097 C CA A GLU A 1 254 ? 34.994 -0.142 21.961 0.50 20.83 254 GLU A CA 1
ATOM 2098 C CA B GLU A 1 254 ? 35.030 -0.118 21.944 0.50 20.86 254 GLU A CA 1
ATOM 2099 C C A GLU A 1 254 ? 33.771 0.756 22.227 0.50 20.82 254 GLU A C 1
ATOM 2100 C C B GLU A 1 254 ? 33.765 0.725 22.201 0.50 20.84 254 GLU A C 1
ATOM 2101 O O A GLU A 1 254 ? 33.098 0.573 23.260 0.50 20.95 254 GLU A O 1
ATOM 2102 O O B GLU A 1 254 ? 33.057 0.475 23.194 0.50 20.96 254 GLU A O 1
ATOM 2113 N N . ASN A 1 255 ? 33.495 1.698 21.314 1.00 20.80 255 ASN A N 1
ATOM 2114 C CA . ASN A 1 255 ? 32.363 2.653 21.434 1.00 20.69 255 ASN A CA 1
ATOM 2115 C C . ASN A 1 255 ? 31.053 1.951 21.087 1.00 20.41 255 ASN A C 1
ATOM 2116 O O . ASN A 1 255 ? 30.783 1.650 19.918 1.00 20.40 255 ASN A O 1
ATOM 2121 N N . ARG A 1 256 ? 30.262 1.708 22.134 1.00 20.17 256 ARG A N 1
ATOM 2122 C CA . ARG A 1 256 ? 28.961 1.020 22.079 1.00 19.82 256 ARG A CA 1
ATOM 2123 C C . ARG A 1 256 ? 27.929 1.700 21.152 1.00 19.30 256 ARG A C 1
ATOM 2124 O O . ARG A 1 256 ? 27.089 1.013 20.551 1.00 19.34 256 ARG A O 1
ATOM 2132 N N . ASN A 1 257 ? 28.019 3.034 21.057 1.00 18.57 257 ASN A N 1
ATOM 2133 C CA . ASN A 1 257 ? 27.130 3.876 20.245 1.00 17.86 257 ASN A CA 1
ATOM 2134 C C . ASN A 1 257 ? 27.583 4.151 18.791 1.00 17.15 257 ASN A C 1
ATOM 2135 O O . ASN A 1 257 ? 26.860 4.828 18.057 1.00 16.81 257 ASN A O 1
ATOM 2140 N N . ALA A 1 258 ? 28.748 3.639 18.380 1.00 16.36 258 ALA A N 1
ATOM 2141 C CA . ALA A 1 258 ? 29.332 3.964 17.061 1.00 15.82 258 ALA A CA 1
ATOM 2142 C C . ALA A 1 258 ? 29.272 2.809 16.059 1.00 15.53 258 ALA A C 1
ATOM 2143 O O . ALA A 1 258 ? 29.780 1.706 16.331 1.00 15.20 258 ALA A O 1
ATOM 2145 N N . VAL A 1 259 ? 28.642 3.089 14.911 1.00 15.27 259 VAL A N 1
ATOM 2146 C CA . VAL A 1 259 ? 28.586 2.168 13.771 1.00 15.26 259 VAL A CA 1
ATOM 2147 C C . VAL A 1 259 ? 29.570 2.626 12.674 1.00 15.18 259 VAL A C 1
ATOM 2148 O O . VAL A 1 259 ? 29.702 3.8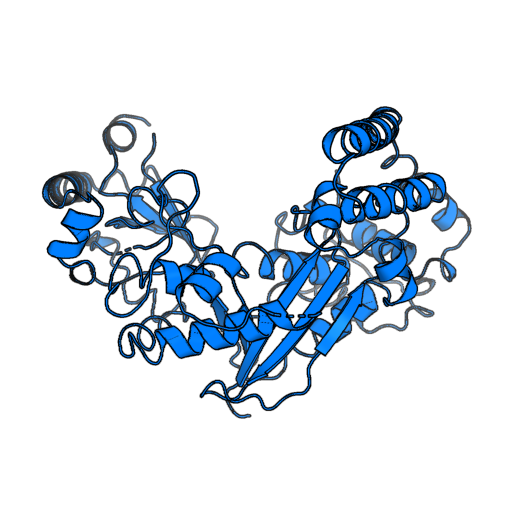37 12.413 1.00 15.23 259 VAL A O 1
ATOM 2152 N N . ILE A 1 260 ? 30.244 1.651 12.065 1.00 15.04 260 ILE A N 1
ATOM 2153 C CA . ILE A 1 260 ? 31.223 1.896 11.004 1.00 15.11 260 ILE A CA 1
ATOM 2154 C C . ILE A 1 260 ? 30.531 1.794 9.646 1.00 15.14 260 ILE A C 1
ATOM 2155 O O . ILE A 1 260 ? 30.107 0.706 9.215 1.00 15.19 260 ILE A O 1
ATOM 2160 N N . MET A 1 261 ? 30.438 2.952 8.995 1.00 15.27 261 MET A N 1
ATOM 2161 C CA . MET A 1 261 ? 29.842 3.113 7.680 1.00 15.42 261 MET A CA 1
ATOM 2162 C C . MET A 1 261 ? 30.864 3.280 6.602 1.00 15.27 261 MET A C 1
ATOM 2163 O O . MET A 1 261 ? 31.943 3.839 6.841 1.00 15.54 261 MET A O 1
ATOM 2168 N N . VAL A 1 262 ? 30.516 2.788 5.418 1.00 14.76 262 VAL A N 1
ATOM 2169 C CA . VAL A 1 262 ? 31.264 3.099 4.192 1.00 14.74 262 VAL A CA 1
ATOM 2170 C C . VAL A 1 262 ? 30.432 4.115 3.401 1.00 14.42 262 VAL A C 1
ATOM 2171 O O . VAL A 1 262 ? 29.227 3.925 3.243 1.00 14.34 262 VAL A O 1
ATOM 2175 N N . ASP A 1 263 ? 31.097 5.175 2.924 1.00 14.14 263 ASP A N 1
ATOM 2176 C CA . ASP A 1 263 ? 30.512 6.102 1.971 1.00 13.89 263 ASP A CA 1
ATOM 2177 C C . ASP A 1 263 ? 30.575 5.451 0.600 1.00 13.75 263 ASP A C 1
ATOM 2178 O O . ASP A 1 263 ? 31.667 5.329 0.020 1.00 13.42 263 ASP A O 1
ATOM 2183 N N . LEU A 1 264 ? 29.408 5.039 0.086 1.00 13.37 264 LEU A N 1
ATOM 2184 C CA . LEU A 1 264 ? 29.303 4.330 -1.211 1.00 13.59 264 LEU A CA 1
ATOM 2185 C C . LEU A 1 264 ? 29.684 5.198 -2.425 1.00 13.76 264 LEU A C 1
ATOM 2186 O O . LEU A 1 264 ? 30.000 4.670 -3.481 1.00 13.83 264 LEU A O 1
ATOM 2191 N N . ALA A 1 265 ? 29.653 6.525 -2.255 1.00 14.04 265 ALA A N 1
ATOM 2192 C CA . ALA A 1 265 ? 30.099 7.465 -3.300 1.00 14.32 265 ALA A CA 1
ATOM 2193 C C . ALA A 1 265 ? 31.621 7.557 -3.424 1.00 14.76 265 ALA A C 1
ATOM 2194 O O . ALA A 1 265 ? 32.116 8.091 -4.424 1.00 15.21 265 ALA A O 1
ATOM 2196 N N . GLY A 1 266 ? 32.349 7.038 -2.428 1.00 14.79 266 GLY A N 1
ATOM 2197 C CA . GLY A 1 266 ? 33.811 7.147 -2.381 1.00 15.20 266 GLY A CA 1
ATOM 2198 C C . GLY A 1 266 ? 34.516 6.148 -3.285 1.00 15.72 266 GLY A C 1
ATOM 2199 O O . GLY A 1 266 ? 33.895 5.469 -4.129 1.00 15.29 266 GLY A O 1
ATOM 2200 N N . ASP A 1 267 ? 35.832 6.085 -3.091 1.00 16.21 267 ASP A N 1
ATOM 2201 C CA . ASP A 1 267 ? 36.714 5.122 -3.727 1.00 16.88 267 ASP A CA 1
ATOM 2202 C C . ASP A 1 267 ? 37.062 4.058 -2.701 1.00 17.36 267 ASP A C 1
ATOM 2203 O O . ASP A 1 267 ? 37.805 4.320 -1.738 1.00 17.60 267 ASP A O 1
ATOM 2208 N N . ILE A 1 268 ? 36.518 2.858 -2.923 1.00 17.87 268 ILE A N 1
ATOM 2209 C CA . ILE A 1 268 ? 36.677 1.734 -1.986 1.00 18.43 268 ILE A CA 1
ATOM 2210 C C . ILE A 1 268 ? 37.951 0.898 -2.260 1.00 18.84 268 ILE A C 1
ATOM 2211 O O . ILE A 1 268 ? 38.233 -0.014 -1.482 1.00 18.75 268 ILE A O 1
ATOM 2216 N N . SER A 1 269 ? 38.685 1.224 -3.342 1.00 19.51 269 SER A N 1
ATOM 2217 C CA . SER A 1 269 ? 39.983 0.551 -3.691 1.00 20.19 269 SER A CA 1
ATOM 2218 C C . SER A 1 269 ? 40.978 0.445 -2.499 1.00 20.74 269 SER A C 1
ATOM 2219 O O . SER A 1 269 ? 41.441 -0.692 -2.271 1.00 20.62 269 SER A O 1
ATOM 2222 N N . PRO A 1 270 ? 41.295 1.572 -1.744 1.00 21.29 270 PRO A N 1
ATOM 2223 C CA . PRO A 1 270 ? 42.248 1.387 -0.612 1.00 21.87 270 PRO A CA 1
ATOM 2224 C C . PRO A 1 270 ? 41.724 0.452 0.492 1.00 22.38 270 PRO A C 1
ATOM 2225 O O . PRO A 1 270 ? 42.516 -0.265 1.110 1.00 22.41 270 PRO A O 1
ATOM 2229 N N . LEU A 1 271 ? 40.404 0.469 0.710 1.00 23.05 271 LEU A N 1
ATOM 2230 C CA . LEU A 1 271 ? 39.726 -0.417 1.662 1.00 23.68 271 LEU A CA 1
ATOM 2231 C C . LEU A 1 271 ? 39.786 -1.913 1.285 1.00 24.15 271 LEU A C 1
ATOM 2232 O O . LEU A 1 271 ? 39.895 -2.773 2.181 1.00 24.38 271 LEU A O 1
ATOM 2237 N N . LEU A 1 272 ? 39.718 -2.206 -0.019 1.00 24.63 272 LEU A N 1
ATOM 2238 C CA . LEU A 1 272 ? 39.811 -3.572 -0.569 1.00 25.11 272 LEU A CA 1
ATOM 2239 C C . LEU A 1 272 ? 41.248 -4.105 -0.638 1.00 25.41 272 LEU A C 1
ATOM 2240 O O . LEU A 1 272 ? 41.476 -5.287 -0.340 1.00 25.49 272 LEU A O 1
ATOM 2245 N N . GLU A 1 273 ? 42.186 -3.227 -1.028 1.00 25.74 273 GLU A N 1
ATOM 2246 C CA . GLU A 1 273 ? 43.592 -3.572 -1.357 1.00 26.13 273 GLU A CA 1
ATOM 2247 C C . GLU A 1 273 ? 44.550 -3.558 -0.152 1.00 26.31 273 GLU A C 1
ATOM 2248 O O . GLU A 1 273 ? 45.350 -4.498 -0.010 1.00 26.36 273 GLU A O 1
ATOM 2254 N N . LEU A 1 274 ? 44.472 -2.517 0.692 1.00 26.50 274 LEU A N 1
ATOM 2255 C CA . LEU A 1 274 ? 45.411 -2.328 1.835 1.00 26.76 274 LEU A CA 1
ATOM 2256 C C . LEU A 1 274 ? 45.024 -3.132 3.094 1.00 26.92 274 LEU A C 1
ATOM 2257 O O . LEU A 1 274 ? 43.842 -3.459 3.293 1.00 27.00 274 LEU A O 1
ATOM 2262 N N . ASP A 1 275 ? 46.040 -3.436 3.920 1.00 27.11 275 ASP A N 1
ATOM 2263 C CA . ASP A 1 275 ? 45.934 -4.321 5.108 1.00 27.24 275 ASP A CA 1
ATOM 2264 C C . ASP A 1 275 ? 45.162 -3.729 6.300 1.00 27.25 275 ASP A C 1
ATOM 2265 O O . ASP A 1 275 ? 45.250 -2.531 6.587 1.00 27.28 275 ASP A O 1
ATOM 2270 N N . ALA A 1 295 ? 41.912 8.338 -0.330 1.00 26.86 295 ALA A N 1
ATOM 2271 C CA . ALA A 1 295 ? 41.091 8.563 0.859 1.00 26.79 295 ALA A CA 1
ATOM 2272 C C . ALA A 1 295 ? 40.269 7.337 1.217 1.00 26.73 295 ALA A C 1
ATOM 2273 O O . ALA A 1 295 ? 39.652 6.706 0.340 1.00 26.89 295 ALA A O 1
ATOM 2275 N N . VAL A 1 296 ? 40.273 7.016 2.515 1.00 26.45 296 VAL A N 1
ATOM 2276 C CA . VAL A 1 296 ? 39.524 5.888 3.082 1.00 26.03 296 VAL A CA 1
ATOM 2277 C C . VAL A 1 296 ? 38.054 6.370 3.264 1.00 25.67 296 VAL A C 1
ATOM 2278 O O . VAL A 1 296 ? 37.804 7.250 4.112 1.00 25.73 296 VAL A O 1
ATOM 2282 N N . PRO A 1 297 ? 37.087 5.798 2.480 1.00 25.24 297 PRO A N 1
ATOM 2283 C CA . PRO A 1 297 ? 35.690 6.275 2.555 1.00 24.84 297 PRO A CA 1
ATOM 2284 C C . PRO A 1 297 ? 34.926 5.561 3.697 1.00 24.42 297 PRO A C 1
ATOM 2285 O O . PRO A 1 297 ? 33.932 4.869 3.462 1.00 24.31 297 PRO A O 1
ATOM 2289 N N . VAL A 1 298 ? 35.422 5.751 4.917 1.00 23.97 298 VAL A N 1
ATOM 2290 C CA . VAL A 1 298 ? 34.930 5.109 6.138 1.00 23.70 298 VAL A CA 1
ATOM 2291 C C . VAL A 1 298 ? 34.676 6.200 7.181 1.00 23.40 298 VAL A C 1
ATOM 2292 O O . VAL A 1 298 ? 35.528 7.085 7.383 1.00 23.46 298 VAL A O 1
ATOM 2296 N N . LYS A 1 299 ? 33.508 6.127 7.830 1.00 22.88 299 LYS A N 1
ATOM 2297 C CA . LYS A 1 299 ? 33.166 7.043 8.933 1.00 22.56 299 LYS A CA 1
ATOM 2298 C C . LYS A 1 299 ? 32.408 6.366 10.076 1.00 21.97 299 LYS A C 1
ATOM 2299 O O . LYS A 1 299 ? 31.748 5.324 9.875 1.00 22.34 299 LYS A O 1
ATOM 2305 N N . LEU A 1 300 ? 32.519 6.965 11.256 1.00 21.22 300 LEU A N 1
ATOM 2306 C CA . LEU A 1 300 ? 31.723 6.576 12.413 1.00 20.41 300 LEU A CA 1
ATOM 2307 C C . LEU A 1 300 ? 30.446 7.383 12.429 1.00 19.88 300 LEU A C 1
ATOM 2308 O O . LEU A 1 300 ? 30.454 8.595 12.216 1.00 19.86 300 LEU A O 1
ATOM 2313 N N . VAL A 1 301 ? 29.347 6.677 12.673 1.00 18.85 301 VAL A N 1
ATOM 2314 C CA . VAL A 1 301 ? 28.028 7.274 12.885 1.00 17.99 301 VAL A CA 1
ATOM 2315 C C . VAL A 1 301 ? 27.686 6.949 14.333 1.00 17.58 301 VAL A C 1
ATOM 2316 O O . VAL A 1 301 ? 27.609 5.776 14.708 1.00 17.05 301 VAL A O 1
ATOM 2320 N N . HIS A 1 302 ? 27.495 8.002 15.124 1.00 16.94 302 HIS A N 1
ATOM 2321 C CA . HIS A 1 302 ? 27.279 7.902 16.555 1.00 16.65 302 HIS A CA 1
ATOM 2322 C C . HIS A 1 302 ? 25.793 8.031 16.764 1.00 16.20 302 HIS A C 1
ATOM 2323 O O . HIS A 1 302 ? 25.239 9.110 16.621 1.00 15.97 302 HIS A O 1
ATOM 2330 N N . ILE A 1 303 ? 25.164 6.913 17.109 1.00 15.79 303 ILE A N 1
ATOM 2331 C CA . ILE A 1 303 ? 23.687 6.831 17.198 1.00 15.65 303 ILE A CA 1
ATOM 2332 C C . ILE A 1 303 ? 23.067 7.650 18.354 1.00 15.71 303 ILE A C 1
ATOM 2333 O O . ILE A 1 303 ? 21.866 7.885 18.344 1.00 15.22 303 ILE A O 1
ATOM 2338 N N . ASN A 1 304 ? 23.893 8.055 19.333 1.00 16.00 304 ASN A N 1
ATOM 2339 C CA . ASN A 1 304 ? 23.494 8.982 20.399 1.00 16.63 304 ASN A CA 1
ATOM 2340 C C . ASN A 1 304 ? 23.685 10.487 20.050 1.00 16.73 304 ASN A C 1
ATOM 2341 O O . ASN A 1 304 ? 23.369 11.358 20.896 1.00 17.19 304 ASN A O 1
ATOM 2346 N N . LYS A 1 305 ? 24.185 10.772 18.840 1.00 16.39 305 LYS A N 1
ATOM 2347 C CA . LYS A 1 305 ? 24.518 12.150 18.384 1.00 16.26 305 LYS A CA 1
ATOM 2348 C C . LYS A 1 305 ? 23.539 12.690 17.312 1.00 15.84 305 LYS A C 1
ATOM 2349 O O . LYS A 1 305 ? 23.922 13.487 16.457 1.00 15.52 305 LYS A O 1
ATOM 2355 N N . CYS A 1 306 ? 22.278 12.241 17.374 1.00 15.57 306 CYS A N 1
ATOM 2356 C CA . CYS A 1 306 ? 21.222 12.645 16.386 1.00 15.51 306 CYS A CA 1
ATOM 2357 C C . CYS A 1 306 ? 21.660 12.616 14.911 1.00 14.52 306 CYS A C 1
ATOM 2358 O O . CYS A 1 306 ? 21.425 13.611 14.188 1.00 14.31 306 CYS A O 1
ATOM 2361 N N . PRO A 1 307 ? 22.295 11.502 14.447 1.00 13.33 307 PRO A N 1
ATOM 2362 C CA . PRO A 1 307 ? 22.689 11.528 13.037 1.00 12.78 307 PRO A CA 1
ATOM 2363 C C . PRO A 1 307 ? 21.448 11.411 12.148 1.00 12.33 307 PRO A C 1
ATOM 2364 O O . PRO A 1 307 ? 20.467 10.760 12.526 1.00 11.83 307 PRO A O 1
ATOM 2368 N N . VAL A 1 308 ? 21.505 12.050 10.981 1.00 11.60 308 VAL A N 1
ATOM 2369 C CA . VAL A 1 308 ? 20.398 11.965 10.011 1.00 11.63 308 VAL A CA 1
ATOM 2370 C C . VAL A 1 308 ? 20.616 10.709 9.175 1.00 11.40 308 VAL A C 1
ATOM 2371 O O . VAL A 1 308 ? 21.586 10.619 8.410 1.00 11.61 308 VAL A O 1
ATOM 2375 N N . LEU A 1 309 ? 19.690 9.758 9.336 1.00 11.24 309 LEU A N 1
ATOM 2376 C CA . LEU A 1 309 ? 19.686 8.495 8.612 1.00 11.27 309 LEU A CA 1
ATOM 2377 C C . LEU A 1 309 ? 18.292 8.177 8.181 1.00 11.09 309 LEU A C 1
ATOM 2378 O O . LEU A 1 309 ? 17.335 8.371 8.928 1.00 10.83 309 LEU A O 1
ATOM 2383 N N . ALA A 1 310 ? 18.182 7.687 6.946 1.00 11.25 310 ALA A N 1
ATOM 2384 C CA . ALA A 1 310 ? 16.878 7.254 6.420 1.00 11.70 310 ALA A CA 1
ATOM 2385 C C . ALA A 1 310 ? 17.043 6.200 5.370 1.00 12.11 310 ALA A C 1
ATOM 2386 O O . ALA A 1 310 ? 18.125 6.024 4.830 1.00 11.74 310 ALA A O 1
ATOM 2388 N N . GLN A 1 311 ? 15.945 5.488 5.076 1.00 12.74 311 GLN A N 1
ATOM 2389 C CA . GLN A 1 311 ? 15.956 4.497 3.964 1.00 13.74 311 GLN A CA 1
ATOM 2390 C C . GLN A 1 311 ? 16.480 5.129 2.678 1.00 13.73 311 GLN A C 1
ATOM 2391 O O . GLN A 1 311 ? 16.289 6.337 2.457 1.00 13.79 311 GLN A O 1
ATOM 2397 N N . ALA A 1 312 ? 17.140 4.320 1.850 1.00 14.02 312 ALA A N 1
ATOM 2398 C CA . ALA A 1 312 ? 17.839 4.800 0.647 1.00 14.27 312 ALA A CA 1
ATOM 2399 C C . ALA A 1 312 ? 16.984 5.670 -0.294 1.00 14.28 312 ALA A C 1
ATOM 2400 O O . ALA A 1 312 ? 17.486 6.668 -0.792 1.00 14.38 312 ALA A O 1
ATOM 2402 N N . ASN A 1 313 ? 15.716 5.283 -0.495 1.00 14.57 313 ASN A N 1
ATOM 2403 C CA . ASN A 1 313 ? 14.824 5.971 -1.448 1.00 14.79 313 ASN A CA 1
ATOM 2404 C C . ASN A 1 313 ? 14.337 7.337 -0.945 1.00 14.41 313 ASN A C 1
ATOM 2405 O O . ASN A 1 313 ? 13.611 8.026 -1.658 1.00 14.83 313 ASN A O 1
ATOM 2410 N N . THR A 1 314 ? 14.742 7.720 0.275 1.00 14.02 314 THR A N 1
ATOM 2411 C CA . THR A 1 314 ? 14.424 9.062 0.808 1.00 13.42 314 THR A CA 1
ATOM 2412 C C . THR A 1 314 ? 15.123 10.138 -0.039 1.00 13.41 314 THR A C 1
ATOM 2413 O O . THR A 1 314 ? 14.596 11.252 -0.179 1.00 13.77 314 THR A O 1
ATOM 2417 N N . LEU A 1 315 ? 16.297 9.797 -0.599 1.00 12.80 315 LEU A N 1
ATOM 2418 C CA . LEU A 1 315 ? 16.948 10.669 -1.577 1.00 12.74 315 LEU A CA 1
ATOM 2419 C C . LEU A 1 315 ? 16.340 10.325 -2.921 1.00 12.90 315 LEU A C 1
ATOM 2420 O O . LEU A 1 315 ? 16.625 9.263 -3.506 1.00 13.06 315 LEU A O 1
ATOM 2425 N N . ARG A 1 316 ? 15.498 11.249 -3.381 1.00 12.78 316 ARG A N 1
ATOM 2426 C CA . ARG A 1 316 ? 14.763 11.102 -4.641 1.00 13.15 316 ARG A CA 1
ATOM 2427 C C . ARG A 1 316 ? 15.695 11.304 -5.837 1.00 13.25 316 ARG A C 1
ATOM 2428 O O . ARG A 1 316 ? 16.661 12.046 -5.730 1.00 13.36 316 ARG A O 1
ATOM 2436 N N . PRO A 1 317 ? 15.423 10.638 -6.997 1.00 13.39 317 PRO A N 1
ATOM 2437 C CA . PRO A 1 317 ? 16.301 10.788 -8.175 1.00 13.65 317 PRO A CA 1
ATOM 2438 C C . PRO A 1 317 ? 16.622 12.239 -8.558 1.00 13.80 317 PRO A C 1
ATOM 2439 O O . PRO A 1 317 ? 17.800 12.527 -8.845 1.00 13.94 317 PRO A O 1
ATOM 2443 N N . GLU A 1 318 ? 15.613 13.127 -8.541 1.00 14.12 318 GLU A N 1
ATOM 2444 C CA . GLU A 1 318 ? 15.786 14.557 -8.879 1.00 14.84 318 GLU A CA 1
ATOM 2445 C C . GLU A 1 318 ? 16.797 15.246 -7.931 1.00 14.60 318 GLU A C 1
ATOM 2446 O O . GLU A 1 318 ? 17.558 16.134 -8.346 1.00 15.08 318 GLU A O 1
ATOM 2452 N N . ASP A 1 319 ? 16.793 14.818 -6.667 1.00 14.60 319 ASP A N 1
ATOM 2453 C CA . ASP A 1 319 ? 17.678 15.424 -5.679 1.00 14.52 319 ASP A CA 1
ATOM 2454 C C . ASP A 1 319 ? 19.085 14.838 -5.757 1.00 14.31 319 ASP A C 1
ATOM 2455 O O . ASP A 1 319 ? 20.068 15.595 -5.628 1.00 13.85 319 ASP A O 1
ATOM 2460 N N . ALA A 1 320 ? 19.200 13.515 -5.979 1.00 14.26 320 ALA A N 1
ATOM 2461 C CA . ALA A 1 320 ? 20.504 12.897 -6.280 1.00 14.76 320 ALA A CA 1
ATOM 2462 C C . ALA A 1 320 ? 21.193 13.614 -7.465 1.00 15.10 320 ALA A C 1
ATOM 2463 O O . ALA A 1 320 ? 22.380 13.920 -7.405 1.00 15.02 320 ALA A O 1
ATOM 2465 N N . ASP A 1 321 ? 20.427 13.891 -8.530 1.00 15.60 321 ASP A N 1
ATOM 2466 C CA . ASP A 1 321 ? 20.949 14.642 -9.684 1.00 16.22 321 ASP A CA 1
ATOM 2467 C C . ASP A 1 321 ? 21.380 16.051 -9.335 1.00 16.15 321 ASP A C 1
ATOM 2468 O O . ASP A 1 321 ? 22.499 16.466 -9.705 1.00 16.25 321 ASP A O 1
ATOM 2473 N N . ARG A 1 322 ? 20.505 16.773 -8.619 1.00 16.04 322 ARG A N 1
ATOM 2474 C CA . ARG A 1 322 ? 20.793 18.131 -8.152 1.00 16.05 322 ARG A CA 1
ATOM 2475 C C . ARG A 1 322 ? 22.109 18.197 -7.332 1.00 15.99 322 ARG A C 1
ATOM 2476 O O . ARG A 1 322 ? 22.904 19.139 -7.495 1.00 16.29 322 ARG A O 1
ATOM 2484 N N . LEU A 1 323 ? 22.317 17.195 -6.475 1.00 15.73 323 LEU A N 1
ATOM 2485 C CA . LEU A 1 323 ? 23.494 17.135 -5.599 1.00 15.56 323 LEU A CA 1
ATOM 2486 C C . LEU A 1 323 ? 24.730 16.468 -6.220 1.00 15.76 323 LEU A C 1
ATOM 2487 O O . LEU A 1 323 ? 25.797 16.424 -5.590 1.00 16.01 323 LEU A O 1
ATOM 2492 N N . GLY A 1 324 ? 24.564 15.960 -7.443 1.00 15.98 324 GLY A N 1
ATOM 2493 C CA . GLY A 1 324 ? 25.638 15.307 -8.208 1.00 16.35 324 GLY A CA 1
ATOM 2494 C C . GLY A 1 324 ? 25.993 13.909 -7.741 1.00 16.60 324 GLY A C 1
ATOM 2495 O O . GLY A 1 324 ? 27.069 13.414 -8.097 1.00 17.18 324 GLY A O 1
ATOM 2496 N N . ILE A 1 325 ? 25.097 13.279 -6.960 1.00 16.57 325 ILE A N 1
ATOM 2497 C CA . ILE A 1 325 ? 25.319 11.954 -6.336 1.00 16.47 325 ILE A CA 1
ATOM 2498 C C . ILE A 1 325 ? 25.015 10.885 -7.381 1.00 16.65 325 ILE A C 1
ATOM 2499 O O . ILE A 1 325 ? 23.922 10.868 -7.944 1.00 17.07 325 ILE A O 1
ATOM 2504 N N . ASN A 1 326 ? 26.002 10.015 -7.607 1.00 16.59 326 ASN A N 1
ATOM 2505 C CA . ASN A 1 326 ? 25.981 9.018 -8.666 1.00 16.68 326 ASN A CA 1
ATOM 2506 C C . ASN A 1 326 ? 25.483 7.673 -8.141 1.00 16.59 326 ASN A C 1
ATOM 2507 O O . ASN A 1 326 ? 26.251 6.942 -7.505 1.00 16.45 326 ASN A O 1
ATOM 2512 N N . ARG A 1 327 ? 24.210 7.360 -8.422 1.00 16.70 327 ARG A N 1
ATOM 2513 C CA . ARG A 1 327 ? 23.532 6.117 -7.969 1.00 16.99 327 ARG A CA 1
ATOM 2514 C C . ARG A 1 327 ? 24.267 4.861 -8.432 1.00 16.84 327 ARG A C 1
ATOM 2515 O O . ARG A 1 327 ? 24.497 3.938 -7.608 1.00 17.14 327 ARG A O 1
ATOM 2523 N N . GLN A 1 328 ? 24.632 4.829 -9.721 1.00 16.81 328 GLN A N 1
ATOM 2524 C CA . GLN A 1 328 ? 25.300 3.639 -10.278 1.00 16.60 328 GLN A CA 1
ATOM 2525 C C . GLN A 1 328 ? 26.661 3.360 -9.616 1.00 16.27 328 GLN A C 1
ATOM 2526 O O . GLN A 1 328 ? 26.964 2.194 -9.340 1.00 16.15 328 GLN A O 1
ATOM 2532 N N . HIS A 1 329 ? 27.448 4.414 -9.367 1.00 15.79 329 HIS A N 1
ATOM 2533 C CA . HIS A 1 329 ? 28.732 4.274 -8.656 1.00 15.63 329 HIS A CA 1
ATOM 2534 C C . HIS A 1 329 ? 28.514 3.676 -7.247 1.00 15.33 329 HIS A C 1
ATOM 2535 O O . HIS A 1 329 ? 29.214 2.734 -6.860 1.00 14.80 329 HIS A O 1
ATOM 2542 N N . CYS A 1 330 ? 27.547 4.232 -6.508 1.00 15.16 330 CYS A N 1
ATOM 2543 C CA . CYS A 1 330 ? 27.165 3.738 -5.181 1.00 15.19 330 CYS A CA 1
ATOM 2544 C C . CYS A 1 330 ? 26.738 2.266 -5.203 1.00 15.50 330 CYS A C 1
ATOM 2545 O O . CYS A 1 330 ? 27.238 1.473 -4.382 1.00 15.38 330 CYS A O 1
ATOM 2548 N N . LEU A 1 331 ? 25.847 1.907 -6.135 1.00 15.67 331 LEU A N 1
ATOM 2549 C CA . LEU A 1 331 ? 25.384 0.496 -6.271 1.00 16.33 331 LEU A CA 1
ATOM 2550 C C . LEU A 1 331 ? 26.514 -0.462 -6.655 1.00 15.97 331 LEU A C 1
ATOM 2551 O O . LEU A 1 331 ? 26.565 -1.582 -6.116 1.00 16.00 331 LEU A O 1
ATOM 2556 N N . ASP A 1 332 ? 27.408 -0.032 -7.565 1.00 15.67 332 ASP A N 1
ATOM 2557 C CA . ASP A 1 332 ? 28.588 -0.847 -7.936 1.00 15.40 332 ASP A CA 1
ATOM 2558 C C . ASP A 1 332 ? 29.505 -1.115 -6.749 1.00 15.04 332 ASP A C 1
ATOM 2559 O O . ASP A 1 332 ? 29.963 -2.256 -6.589 1.00 14.75 332 ASP A O 1
ATOM 2564 N N . ASN A 1 333 ? 29.752 -0.074 -5.932 1.00 14.54 333 ASN A N 1
ATOM 2565 C CA . ASN A 1 333 ? 30.538 -0.218 -4.695 1.00 14.39 333 ASN A CA 1
ATOM 2566 C C . ASN A 1 333 ? 29.864 -1.155 -3.706 1.00 14.39 333 ASN A C 1
ATOM 2567 O O . ASN A 1 333 ? 30.549 -2.005 -3.114 1.00 14.35 333 ASN A O 1
ATOM 2572 N N . LEU A 1 334 ? 28.537 -0.997 -3.543 1.00 14.56 334 LEU A N 1
ATOM 2573 C CA . LEU A 1 334 ? 27.743 -1.855 -2.652 1.00 14.64 334 LEU A CA 1
ATOM 2574 C C . LEU A 1 334 ? 27.852 -3.339 -3.052 1.00 14.94 334 LEU A C 1
ATOM 2575 O O . LEU A 1 334 ? 28.080 -4.189 -2.174 1.00 14.74 334 LEU A O 1
ATOM 2580 N N . LYS A 1 335 ? 27.702 -3.620 -4.359 1.00 15.35 335 LYS A N 1
ATOM 2581 C CA . LYS A 1 335 ? 27.824 -4.993 -4.922 1.00 16.04 335 LYS A CA 1
ATOM 2582 C C . LYS A 1 335 ? 29.181 -5.625 -4.589 1.00 16.13 335 LYS A C 1
ATOM 2583 O O . LYS A 1 335 ? 29.203 -6.777 -4.114 1.00 16.13 335 LYS A O 1
ATOM 2589 N N . ILE A 1 336 ? 30.277 -4.874 -4.822 1.00 16.38 336 ILE A N 1
ATOM 2590 C CA . ILE A 1 336 ? 31.669 -5.301 -4.493 1.00 16.67 336 ILE A CA 1
ATOM 2591 C C . ILE A 1 336 ? 31.805 -5.582 -2.985 1.00 16.81 336 ILE A C 1
ATOM 2592 O O . ILE A 1 336 ? 32.317 -6.644 -2.620 1.00 16.93 336 ILE A O 1
ATOM 2597 N N . LEU A 1 337 ? 31.338 -4.647 -2.134 1.00 16.75 337 LEU A N 1
ATOM 2598 C CA . LEU A 1 337 ? 31.456 -4.782 -0.655 1.00 16.99 337 LEU A CA 1
ATOM 2599 C C . LEU A 1 337 ? 30.739 -6.033 -0.142 1.00 17.14 337 LEU A C 1
ATOM 2600 O O . LEU A 1 337 ? 31.310 -6.770 0.696 1.00 17.10 337 LEU A O 1
ATOM 2605 N N . ARG A 1 338 ? 29.525 -6.278 -0.653 1.00 17.35 338 ARG A N 1
ATOM 2606 C CA . ARG A 1 338 ? 28.734 -7.497 -0.338 1.00 17.79 338 ARG A CA 1
ATOM 2607 C C . ARG A 1 338 ? 29.443 -8.799 -0.768 1.00 18.37 338 ARG A C 1
ATOM 2608 O O . ARG A 1 338 ? 29.346 -9.804 -0.061 1.00 18.33 338 ARG A O 1
ATOM 2616 N N . GLU A 1 339 ? 30.145 -8.760 -1.904 1.00 19.10 339 GLU A N 1
ATOM 2617 C CA . GLU A 1 339 ? 30.917 -9.925 -2.430 1.00 20.09 339 GLU A CA 1
ATOM 2618 C C . GLU A 1 339 ? 32.279 -10.126 -1.732 1.00 20.49 339 GLU A C 1
ATOM 2619 O O . GLU A 1 339 ? 32.930 -11.178 -1.917 1.00 20.61 339 GLU A O 1
ATOM 2625 N N . ASN A 1 340 ? 32.695 -9.134 -0.938 1.00 21.08 340 ASN A N 1
ATOM 2626 C CA . ASN A 1 340 ? 33.944 -9.162 -0.172 1.00 21.67 340 ASN A CA 1
ATOM 2627 C C . ASN A 1 340 ? 33.729 -8.884 1.359 1.00 21.85 340 ASN A C 1
ATOM 2628 O O . ASN A 1 340 ? 34.254 -7.880 1.865 1.00 21.89 340 ASN A O 1
ATOM 2633 N N . PRO A 1 341 ? 32.971 -9.771 2.101 1.00 22.18 341 PRO A N 1
ATOM 2634 C CA . PRO A 1 341 ? 32.692 -9.476 3.545 1.00 22.47 341 PRO A CA 1
ATOM 2635 C C . PRO A 1 341 ? 33.918 -9.464 4.510 1.00 22.78 341 PRO A C 1
ATOM 2636 O O . PRO A 1 341 ? 33.746 -9.112 5.680 1.00 22.75 341 PRO A O 1
ATOM 2640 N N . GLN A 1 342 ? 35.116 -9.831 4.022 1.00 23.24 342 GLN A N 1
ATOM 2641 C CA . GLN A 1 342 ? 36.414 -9.631 4.756 1.00 23.76 342 GLN A CA 1
ATOM 2642 C C . GLN A 1 342 ? 36.764 -8.159 5.134 1.00 24.00 342 GLN A C 1
ATOM 2643 O O . GLN A 1 342 ? 37.593 -7.945 6.054 1.00 24.09 342 GLN A O 1
ATOM 2649 N N A VAL A 1 343 ? 36.143 -7.199 4.432 0.50 24.17 343 VAL A N 1
ATOM 2650 N N B VAL A 1 343 ? 36.145 -7.188 4.433 0.50 24.15 343 VAL A N 1
ATOM 2651 C CA A VAL A 1 343 ? 36.250 -5.739 4.670 0.50 24.35 343 VAL A CA 1
ATOM 2652 C CA B VAL A 1 343 ? 36.276 -5.726 4.715 0.50 24.30 343 VAL A CA 1
ATOM 2653 C C A VAL A 1 343 ? 35.802 -5.350 6.116 0.50 24.43 343 VAL A C 1
ATOM 2654 C C B VAL A 1 343 ? 35.788 -5.324 6.123 0.50 24.41 343 VAL A C 1
ATOM 2655 O O A VAL A 1 343 ? 36.391 -4.432 6.712 0.50 24.49 343 VAL A O 1
ATOM 2656 O O B VAL A 1 343 ? 36.329 -4.368 6.697 0.50 24.46 343 VAL A O 1
ATOM 2663 N N . ARG A 1 344 ? 34.785 -6.054 6.643 1.00 24.47 344 ARG A N 1
ATOM 2664 C CA . ARG A 1 344 ? 34.197 -5.842 8.004 1.00 24.72 344 ARG A CA 1
ATOM 2665 C C . ARG A 1 344 ? 35.221 -6.007 9.131 1.00 25.09 344 ARG A C 1
ATOM 2666 O O . ARG A 1 344 ? 35.253 -5.204 10.080 1.00 25.14 344 ARG A O 1
ATOM 2674 N N . GLU A 1 345 ? 36.041 -7.056 8.991 1.00 25.63 345 GLU A N 1
ATOM 2675 C CA . GLU A 1 345 ? 37.117 -7.415 9.913 1.00 26.13 345 GLU A CA 1
ATOM 2676 C C . GLU A 1 345 ? 38.218 -6.348 9.910 1.00 26.35 345 GLU A C 1
ATOM 2677 O O . GLU A 1 345 ? 38.669 -5.950 10.998 1.00 26.38 345 GLU A O 1
ATOM 2683 N N . LYS A 1 346 ? 38.617 -5.900 8.703 1.00 26.63 346 LYS A N 1
ATOM 2684 C CA . LYS A 1 346 ? 39.607 -4.804 8.468 1.00 27.03 346 LYS A CA 1
ATOM 2685 C C . LYS A 1 346 ? 39.307 -3.527 9.267 1.00 27.16 346 LYS A C 1
ATOM 2686 O O . LYS A 1 346 ? 40.211 -2.996 9.928 1.00 27.33 346 LYS A O 1
ATOM 2692 N N . VAL A 1 347 ? 38.052 -3.057 9.201 1.00 27.36 347 VAL A N 1
ATOM 2693 C CA . VAL A 1 347 ? 37.583 -1.919 10.024 1.00 27.42 347 VAL A CA 1
ATOM 2694 C C . VAL A 1 347 ? 36.688 -2.391 11.165 1.00 27.44 347 VAL A C 1
ATOM 2695 O O . VAL A 1 347 ? 37.007 -3.355 11.853 1.00 27.36 347 VAL A O 1
ATOM 2699 N N . ASP A 1 361 ? 50.335 17.235 31.407 1.00 23.82 361 ASP A N 1
ATOM 2700 C CA . ASP A 1 361 ? 49.173 17.330 30.522 1.00 23.52 361 ASP A CA 1
ATOM 2701 C C . ASP A 1 361 ? 47.979 18.012 31.204 1.00 22.86 361 ASP A C 1
ATOM 2702 O O . ASP A 1 361 ? 47.789 17.898 32.425 1.00 23.03 361 ASP A O 1
ATOM 2707 N N . ASN A 1 362 ? 47.190 18.713 30.388 1.00 21.85 362 ASN A N 1
ATOM 2708 C CA . ASN A 1 362 ? 46.104 19.571 30.859 1.00 20.67 362 ASN A CA 1
ATOM 2709 C C . ASN A 1 362 ? 44.815 18.784 31.172 1.00 19.91 362 ASN A C 1
ATOM 2710 O O . ASN A 1 362 ? 44.156 18.281 30.257 1.00 19.72 362 ASN A O 1
ATOM 2715 N N . VAL A 1 363 ? 44.474 18.703 32.467 1.00 18.95 363 VAL A N 1
ATOM 2716 C CA . VAL A 1 363 ? 43.274 17.967 32.933 1.00 18.10 363 VAL A CA 1
ATOM 2717 C C . VAL A 1 363 ? 41.980 18.520 32.255 1.00 17.53 363 VAL A C 1
ATOM 2718 O O . VAL A 1 363 ? 41.029 17.768 32.045 1.00 17.18 363 VAL A O 1
ATOM 2722 N N . ASP A 1 364 ? 41.969 19.814 31.907 1.00 17.16 364 ASP A N 1
ATOM 2723 C CA . ASP A 1 364 ? 40.837 20.402 31.156 1.00 16.84 364 ASP A CA 1
ATOM 2724 C C . ASP A 1 364 ? 40.606 19.715 29.809 1.00 16.74 364 ASP A C 1
ATOM 2725 O O . ASP A 1 364 ? 39.483 19.756 29.316 1.00 16.95 364 ASP A O 1
ATOM 2730 N N . ALA A 1 365 ? 41.660 19.104 29.247 1.00 16.51 365 ALA A N 1
ATOM 2731 C CA . ALA A 1 365 ? 41.603 18.455 27.927 1.00 16.47 365 ALA A CA 1
ATOM 2732 C C . ALA A 1 365 ? 41.286 16.948 28.002 1.00 16.52 365 ALA A C 1
ATOM 2733 O O . ALA A 1 365 ? 41.294 16.263 26.969 1.00 16.61 365 ALA A O 1
ATOM 2735 N N . GLN A 1 366 ? 40.995 16.450 29.212 1.00 16.60 366 GLN A N 1
ATOM 2736 C CA . GLN A 1 366 ? 41.010 15.002 29.495 1.00 16.96 366 GLN A CA 1
ATOM 2737 C C . GLN A 1 366 ? 39.644 14.358 29.757 1.00 17.02 366 GLN A C 1
ATOM 2738 O O . GLN A 1 366 ? 39.588 13.248 30.287 1.00 16.88 366 GLN A O 1
ATOM 2744 N N . LEU A 1 367 ? 38.547 15.041 29.374 1.00 17.38 367 LEU A N 1
ATOM 2745 C CA . LEU A 1 367 ? 37.193 14.441 29.532 1.00 17.95 367 LEU A CA 1
ATOM 2746 C C . LEU A 1 367 ? 37.096 13.011 28.964 1.00 18.30 367 LEU A C 1
ATOM 2747 O O . LEU A 1 367 ? 36.554 12.118 29.638 1.00 18.14 367 LEU A O 1
ATOM 2752 N N . TYR A 1 368 ? 37.638 12.824 27.750 1.00 18.76 368 TYR A N 1
ATOM 2753 C CA . TYR A 1 368 ? 37.498 11.550 27.017 1.00 19.62 368 TYR A CA 1
ATOM 2754 C C . TYR A 1 368 ? 38.605 10.515 27.306 1.00 20.15 368 TYR A C 1
ATOM 2755 O O . TYR A 1 368 ? 38.679 9.470 26.637 1.00 20.33 368 TYR A O 1
ATOM 2764 N N . ASN A 1 369 ? 39.445 10.810 28.308 1.00 20.86 369 ASN A N 1
ATOM 2765 C CA . ASN A 1 369 ? 40.423 9.830 28.836 1.00 21.78 369 ASN A CA 1
ATOM 2766 C C . ASN A 1 369 ? 39.769 8.582 29.482 1.00 22.27 369 ASN A C 1
ATOM 2767 O O . ASN A 1 369 ? 40.454 7.597 29.770 1.00 22.49 369 ASN A O 1
ATOM 2772 N N . GLY A 1 370 ? 38.451 8.647 29.694 1.00 22.77 370 GLY A N 1
ATOM 2773 C CA . GLY A 1 370 ? 37.633 7.523 30.123 1.00 23.38 370 GLY A CA 1
ATOM 2774 C C . GLY A 1 370 ? 36.461 7.935 30.969 1.00 23.74 370 GLY A C 1
ATOM 2775 O O . GLY A 1 370 ? 36.403 9.061 31.510 1.00 23.95 370 GLY A O 1
ATOM 2776 N N . PHE A 1 371 ? 35.517 7.004 31.081 1.00 24.07 371 PHE A N 1
ATOM 2777 C CA . PHE A 1 371 ? 34.436 7.111 32.054 1.00 24.26 371 PHE A CA 1
ATOM 2778 C C . PHE A 1 371 ? 35.017 6.852 33.455 1.00 24.18 371 PHE A C 1
ATOM 2779 O O . PHE A 1 371 ? 35.915 6.002 33.648 1.00 24.33 371 PHE A O 1
ATOM 2787 N N . PHE A 1 372 ? 34.499 7.605 34.417 1.00 24.02 372 PHE A N 1
ATOM 2788 C CA . PHE A 1 372 ? 34.808 7.410 35.832 1.00 23.85 372 PHE A CA 1
ATOM 2789 C C . PHE A 1 372 ? 34.087 6.167 36.350 1.00 23.64 372 PHE A C 1
ATOM 2790 O O . PHE A 1 372 ? 33.000 5.843 35.849 1.00 23.83 372 PHE A O 1
ATOM 2798 N N . SER A 1 373 ? 34.697 5.499 37.338 1.00 23.35 373 SER A N 1
ATOM 2799 C CA . SER A 1 373 ? 34.074 4.392 38.110 1.00 23.05 373 SER A CA 1
ATOM 2800 C C . SER A 1 373 ? 32.862 4.887 38.915 1.00 22.85 373 SER A C 1
ATOM 2801 O O . SER A 1 373 ? 32.726 6.102 39.153 1.00 22.77 373 SER A O 1
ATOM 2804 N N . ASP A 1 374 ? 31.999 3.948 39.326 1.00 22.56 374 ASP A N 1
ATOM 2805 C CA . ASP A 1 374 ? 30.840 4.226 40.210 1.00 22.30 374 ASP A CA 1
ATOM 2806 C C . ASP A 1 374 ? 31.243 4.878 41.543 1.00 21.98 374 ASP A C 1
ATOM 2807 O O . ASP A 1 374 ? 30.577 5.829 41.968 1.00 21.90 374 ASP A O 1
ATOM 2812 N N . ALA A 1 375 ? 32.319 4.367 42.164 1.00 21.61 375 ALA A N 1
ATOM 2813 C CA . ALA A 1 375 ? 32.903 4.906 43.408 1.00 21.32 375 ALA A CA 1
ATOM 2814 C C . ALA A 1 375 ? 33.398 6.350 43.224 1.00 21.13 375 ALA A C 1
ATOM 2815 O O . ALA A 1 375 ? 33.076 7.213 44.048 1.00 21.13 375 ALA A O 1
ATOM 2817 N N . ASP A 1 376 ? 34.165 6.587 42.149 1.00 20.94 376 ASP A N 1
ATOM 2818 C CA . ASP A 1 376 ? 34.667 7.946 41.791 1.00 20.70 376 ASP A CA 1
ATOM 2819 C C . ASP A 1 376 ? 33.547 8.952 41.512 1.00 20.44 376 ASP A C 1
ATOM 2820 O O . ASP A 1 376 ? 33.649 10.084 42.002 1.00 20.61 376 ASP A O 1
ATOM 2825 N N A ARG A 1 377 ? 32.521 8.537 40.753 0.50 20.21 377 ARG A N 1
ATOM 2826 N N B ARG A 1 377 ? 32.525 8.527 40.752 0.50 20.18 377 ARG A N 1
ATOM 2827 C CA A ARG A 1 377 ? 31.291 9.327 40.501 0.50 20.01 377 ARG A CA 1
ATOM 2828 C CA B ARG A 1 377 ? 31.284 9.291 40.482 0.50 19.96 377 ARG A CA 1
ATOM 2829 C C A ARG A 1 377 ? 30.537 9.667 41.795 0.50 19.69 377 ARG A C 1
ATOM 2830 C C B ARG A 1 377 ? 30.533 9.653 41.779 0.50 19.66 377 ARG A C 1
ATOM 2831 O O A ARG A 1 377 ? 30.062 10.801 41.949 0.50 19.71 377 ARG A O 1
ATOM 2832 O O B ARG A 1 377 ? 30.061 10.789 41.923 0.50 19.69 377 ARG A O 1
ATOM 2847 N N . ALA A 1 378 ? 30.443 8.681 42.701 1.00 19.38 378 ALA A N 1
ATOM 2848 C CA . ALA A 1 378 ? 29.854 8.856 44.043 1.00 18.83 378 ALA A CA 1
ATOM 2849 C C . ALA A 1 378 ? 30.653 9.849 44.905 1.00 18.33 378 ALA A C 1
ATOM 2850 O O . ALA A 1 378 ? 30.056 10.680 45.579 1.00 18.34 378 ALA A O 1
ATOM 2852 N N . ALA A 1 379 ? 31.991 9.748 44.855 1.00 17.64 379 ALA A N 1
ATOM 2853 C CA . ALA A 1 379 ? 32.914 10.671 45.531 1.00 16.95 379 ALA A CA 1
ATOM 2854 C C . ALA A 1 379 ? 32.794 12.119 44.987 1.00 16.58 379 ALA A C 1
ATOM 2855 O O . ALA A 1 379 ? 32.765 13.084 45.769 1.00 16.40 379 ALA A O 1
ATOM 2857 N N A MET A 1 380 ? 32.723 12.243 43.659 0.65 16.45 380 MET A N 1
ATOM 2858 N N B MET A 1 380 ? 32.725 12.242 43.659 0.35 16.35 380 MET A N 1
ATOM 2859 C CA A MET A 1 380 ? 32.580 13.548 42.987 0.65 16.29 380 MET A CA 1
ATOM 2860 C CA B MET A 1 380 ? 32.577 13.537 42.971 0.35 16.08 380 MET A CA 1
ATOM 2861 C C . MET A 1 380 ? 31.235 14.214 43.297 1.00 16.03 380 MET A C 1
ATOM 2862 O O . MET A 1 380 ? 31.169 15.432 43.374 1.00 15.96 380 MET A O 1
ATOM 2871 N N . LYS A 1 381 ? 30.177 13.402 43.484 1.00 15.85 381 LYS A N 1
ATOM 2872 C CA . LYS A 1 381 ? 28.852 13.871 43.911 1.00 15.67 381 LYS A CA 1
ATOM 2873 C C . LYS A 1 381 ? 28.925 14.497 45.323 1.00 15.37 381 LYS A C 1
ATOM 2874 O O . LYS A 1 381 ? 28.287 15.521 45.569 1.00 15.23 381 LYS A O 1
ATOM 2880 N N . ILE A 1 382 ? 29.702 13.880 46.214 1.00 15.06 382 ILE A N 1
ATOM 2881 C CA . ILE A 1 382 ? 29.975 14.449 47.558 1.00 14.82 382 ILE A CA 1
ATOM 2882 C C . ILE A 1 382 ? 30.688 15.810 47.421 1.00 14.67 382 ILE A C 1
ATOM 2883 O O . ILE A 1 382 ? 30.275 16.745 48.068 1.00 14.31 382 ILE A O 1
ATOM 2888 N N . VAL A 1 383 ? 31.719 15.917 46.580 1.00 14.75 383 VAL A N 1
ATOM 2889 C CA . VAL A 1 383 ? 32.357 17.226 46.292 1.00 15.06 383 VAL A CA 1
ATOM 2890 C C . VAL A 1 383 ? 31.297 18.258 45.881 1.00 15.21 383 VAL A C 1
ATOM 2891 O O . VAL A 1 383 ? 31.233 19.352 46.445 1.00 15.18 383 VAL A O 1
ATOM 2895 N N . LEU A 1 384 ? 30.470 17.878 44.904 1.00 15.54 384 LEU A N 1
ATOM 2896 C CA . LEU A 1 384 ? 29.433 18.753 44.373 1.00 16.23 384 LEU A CA 1
ATOM 2897 C C . LEU A 1 384 ? 28.456 19.248 45.446 1.00 16.68 384 LEU A C 1
ATOM 2898 O O . LEU A 1 384 ? 28.099 20.428 45.468 1.00 16.52 384 LEU A O 1
ATOM 2903 N N . GLU A 1 385 ? 28.050 18.327 46.329 1.00 17.54 385 GLU A N 1
ATOM 2904 C CA . GLU A 1 385 ? 26.942 18.580 47.276 1.00 18.64 385 GLU A CA 1
ATOM 2905 C C . GLU A 1 385 ? 27.391 19.088 48.660 1.00 19.45 385 GLU A C 1
ATOM 2906 O O . GLU A 1 385 ? 26.540 19.546 49.426 1.00 19.54 385 GLU A O 1
ATOM 2912 N N A THR A 1 386 ? 28.702 19.003 48.942 0.50 19.95 386 THR A N 1
ATOM 2913 N N B THR A 1 386 ? 28.696 19.000 48.961 0.50 20.23 386 THR A N 1
ATOM 2914 C CA A THR A 1 386 ? 29.370 19.647 50.080 0.50 20.67 386 THR A CA 1
ATOM 2915 C CA B THR A 1 386 ? 29.267 19.669 50.144 0.50 21.23 386 THR A CA 1
ATOM 2916 C C A THR A 1 386 ? 29.425 21.173 49.834 0.50 21.55 386 THR A C 1
ATOM 2917 C C B THR A 1 386 ? 29.380 21.169 49.844 0.50 21.86 386 THR A C 1
ATOM 2918 O O A THR A 1 386 ? 29.716 21.593 48.707 0.50 21.78 386 THR A O 1
ATOM 2919 O O B THR A 1 386 ? 29.664 21.568 48.707 0.50 22.07 386 THR A O 1
ATOM 2926 N N . GLU A 1 387 ? 29.150 21.972 50.880 1.00 22.62 387 GLU A N 1
ATOM 2927 C CA . GLU A 1 387 ? 29.363 23.470 50.853 1.00 24.03 387 GLU A CA 1
ATOM 2928 C C . GLU A 1 387 ? 30.817 23.827 50.453 1.00 25.04 387 GLU A C 1
ATOM 2929 O O . GLU A 1 387 ? 31.743 23.086 50.841 1.00 25.51 387 GLU A O 1
ATOM 2935 N N . PRO A 1 388 ? 31.042 24.923 49.683 1.00 25.82 388 PRO A N 1
ATOM 2936 C CA . PRO A 1 388 ? 32.467 25.183 49.293 1.00 26.36 388 PRO A CA 1
ATOM 2937 C C . PRO A 1 388 ? 33.415 25.519 50.488 1.00 26.94 388 PRO A C 1
ATOM 2938 O O . PRO A 1 388 ? 34.652 25.316 50.384 1.00 27.11 388 PRO A O 1
ATOM 2942 N N . ARG A 1 389 ? 32.816 26.007 51.579 1.00 27.37 389 ARG A N 1
ATOM 2943 C CA . ARG A 1 389 ? 33.488 26.295 52.873 1.00 27.89 389 ARG A CA 1
ATOM 2944 C C . ARG A 1 389 ? 33.882 25.035 53.666 1.00 27.95 389 ARG A C 1
ATOM 2945 O O . ARG A 1 389 ? 34.859 25.078 54.429 1.00 27.98 389 ARG A O 1
ATOM 2953 N N . ASN A 1 390 ? 33.122 23.943 53.492 1.00 27.87 390 ASN A N 1
ATOM 2954 C CA . ASN A 1 390 ? 33.460 22.614 54.060 1.00 27.69 390 ASN A CA 1
ATOM 2955 C C . ASN A 1 390 ? 34.392 21.745 53.171 1.00 27.52 390 ASN A C 1
ATOM 2956 O O . ASN A 1 390 ? 34.855 20.688 53.610 1.00 27.37 390 ASN A O 1
ATOM 2961 N N . LEU A 1 391 ? 34.664 22.188 51.933 1.00 27.34 391 LEU A N 1
ATOM 2962 C CA . LEU A 1 391 ? 35.612 21.485 51.010 1.00 27.24 391 LEU A CA 1
ATOM 2963 C C . LEU A 1 391 ? 37.090 21.312 51.472 1.00 27.28 391 LEU A C 1
ATOM 2964 O O . LEU A 1 391 ? 37.597 20.198 51.276 1.00 27.16 391 LEU A O 1
ATOM 2969 N N . PRO A 1 392 ? 37.781 22.373 52.063 1.00 27.46 392 PRO A N 1
ATOM 2970 C CA . PRO A 1 392 ? 39.171 22.156 52.578 1.00 27.65 392 PRO A CA 1
ATOM 2971 C C . PRO A 1 392 ? 39.321 20.988 53.563 1.00 27.78 392 PRO A C 1
ATOM 2972 O O . PRO A 1 392 ? 40.319 20.257 53.498 1.00 27.86 392 PRO A O 1
ATOM 2976 N N . ALA A 1 393 ? 38.327 20.831 54.450 1.00 27.80 393 ALA A N 1
ATOM 2977 C CA . ALA A 1 393 ? 38.268 19.759 55.459 1.00 27.82 393 ALA A CA 1
ATOM 2978 C C . ALA A 1 393 ? 37.796 18.391 54.919 1.00 27.82 393 ALA A C 1
ATOM 2979 O O . ALA A 1 393 ? 37.914 17.382 55.642 1.00 27.85 393 ALA A O 1
ATOM 2981 N N . LEU A 1 394 ? 37.276 18.351 53.678 1.00 27.82 394 LEU A N 1
ATOM 2982 C CA . LEU A 1 394 ? 36.745 17.114 53.076 1.00 27.90 394 LEU A CA 1
ATOM 2983 C C . LEU A 1 394 ? 37.861 16.117 52.739 1.00 28.09 394 LEU A C 1
ATOM 2984 O O . LEU A 1 394 ? 38.688 16.352 51.832 1.00 28.28 394 LEU A O 1
ATOM 2989 N N . ASP A 1 395 ? 37.849 15.020 53.500 1.00 28.33 395 ASP A N 1
ATOM 2990 C CA . ASP A 1 395 ? 38.680 13.849 53.269 1.00 28.47 395 ASP A CA 1
ATOM 2991 C C . ASP A 1 395 ? 37.827 12.831 52.539 1.00 28.40 395 ASP A C 1
ATOM 2992 O O . ASP A 1 395 ? 36.776 12.399 53.046 1.00 28.51 395 ASP A O 1
ATOM 2997 N N . ILE A 1 396 ? 38.301 12.475 51.342 1.00 28.25 396 ILE A N 1
ATOM 2998 C CA . ILE A 1 396 ? 37.621 11.590 50.380 1.00 28.02 396 ILE A CA 1
ATOM 2999 C C . ILE A 1 396 ? 38.650 11.041 49.381 1.00 27.75 396 ILE A C 1
ATOM 3000 O O . ILE A 1 396 ? 39.591 11.758 48.973 1.00 27.88 396 ILE A O 1
ATOM 3005 N N . THR A 1 397 ? 38.451 9.777 49.009 1.00 27.28 397 THR A N 1
ATOM 3006 C CA . THR A 1 397 ? 39.326 9.051 48.099 1.00 26.92 397 THR A CA 1
ATOM 3007 C C . THR A 1 397 ? 38.728 9.028 46.710 1.00 26.61 397 THR A C 1
ATOM 3008 O O . THR A 1 397 ? 37.522 8.768 46.520 1.00 26.52 397 THR A O 1
ATOM 3012 N N . PHE A 1 398 ? 39.626 9.314 45.772 1.00 26.26 398 PHE A N 1
ATOM 3013 C CA . PHE A 1 398 ? 39.455 9.127 44.355 1.00 25.97 398 PHE A CA 1
ATOM 3014 C C . PHE A 1 398 ? 40.557 8.214 43.873 1.00 25.63 398 PHE A C 1
ATOM 3015 O O . PHE A 1 398 ? 41.688 8.259 44.405 1.00 25.69 398 PHE A O 1
ATOM 3023 N N . VAL A 1 399 ? 40.239 7.389 42.876 1.00 25.10 399 VAL A N 1
ATOM 3024 C CA . VAL A 1 399 ? 41.270 6.539 42.230 1.00 24.67 399 VAL A CA 1
ATOM 3025 C C . VAL A 1 399 ? 41.698 7.147 40.876 1.00 24.13 399 VAL A C 1
ATOM 3026 O O . VAL A 1 399 ? 42.910 7.163 40.598 1.00 24.05 399 VAL A O 1
ATOM 3030 N N . ASP A 1 400 ? 40.730 7.638 40.067 1.00 23.55 400 ASP A N 1
ATOM 3031 C CA . ASP A 1 400 ? 41.012 8.270 38.764 1.00 22.95 400 ASP A CA 1
ATOM 3032 C C . ASP A 1 400 ? 41.922 9.466 38.996 1.00 22.46 400 ASP A C 1
ATOM 3033 O O . ASP A 1 400 ? 41.614 10.353 39.806 1.00 22.28 400 ASP A O 1
ATOM 3038 N N . LYS A 1 401 ? 43.030 9.444 38.262 1.00 21.82 401 LYS A N 1
ATOM 3039 C CA . LYS A 1 401 ? 44.161 10.371 38.423 1.00 21.35 401 LYS A CA 1
ATOM 3040 C C . LYS A 1 401 ? 43.841 11.818 38.006 1.00 20.73 401 LYS A C 1
ATOM 3041 O O . LYS A 1 401 ? 44.566 12.736 38.392 1.00 20.91 401 LYS A O 1
ATOM 3047 N N . ARG A 1 402 ? 42.765 12.017 37.234 1.00 19.93 402 ARG A N 1
ATOM 3048 C CA . ARG A 1 402 ? 42.308 13.361 36.851 1.00 19.26 402 ARG A CA 1
ATOM 3049 C C . ARG A 1 402 ? 41.710 14.139 38.019 1.00 18.90 402 ARG A C 1
ATOM 3050 O O . ARG A 1 402 ? 41.773 15.370 38.026 1.00 18.61 402 ARG A O 1
ATOM 3058 N N . ILE A 1 403 ? 41.136 13.436 39.002 1.00 18.54 403 ILE A N 1
ATOM 3059 C CA . ILE A 1 403 ? 40.236 14.092 39.993 1.00 18.46 403 ILE A CA 1
ATOM 3060 C C . ILE A 1 403 ? 41.007 15.046 40.961 1.00 18.30 403 ILE A C 1
ATOM 3061 O O . ILE A 1 403 ? 40.465 16.116 41.254 1.00 18.37 403 ILE A O 1
ATOM 3066 N N . GLU A 1 404 ? 42.214 14.688 41.417 1.00 18.22 404 GLU A N 1
ATOM 3067 C CA . GLU A 1 404 ? 43.055 15.591 42.254 1.00 18.25 404 GLU A CA 1
ATOM 3068 C C . GLU A 1 404 ? 43.214 16.968 41.577 1.00 17.99 404 GLU A C 1
ATOM 3069 O O . GLU A 1 404 ? 43.022 17.998 42.224 1.00 17.98 404 GLU A O 1
ATOM 3075 N N . LYS A 1 405 ? 43.562 16.957 40.286 1.00 17.84 405 LYS A N 1
ATOM 3076 C CA . LYS A 1 405 ? 43.790 18.178 39.513 1.00 17.66 405 LYS A CA 1
ATOM 3077 C C . LYS A 1 405 ? 42.462 18.913 39.239 1.00 16.96 405 LYS A C 1
ATOM 3078 O O . LYS A 1 405 ? 42.405 20.144 39.350 1.00 16.55 405 LYS A O 1
ATOM 3084 N N . LEU A 1 406 ? 41.412 18.151 38.892 1.00 16.30 406 LEU A N 1
ATOM 3085 C CA . LEU A 1 406 ? 40.069 18.713 38.712 1.00 16.05 406 LEU A CA 1
ATOM 3086 C C . LEU A 1 406 ? 39.622 19.453 39.968 1.00 15.57 406 LEU A C 1
ATOM 3087 O O . LEU A 1 406 ? 39.123 20.590 39.869 1.00 15.63 406 LEU A O 1
ATOM 3092 N N . LEU A 1 407 ? 39.819 18.812 41.128 1.00 15.07 407 LEU A N 1
ATOM 3093 C CA . LEU A 1 407 ? 39.412 19.383 42.413 1.00 14.83 407 LEU A CA 1
ATOM 3094 C C . LEU A 1 407 ? 40.214 20.628 42.766 1.00 14.78 407 LEU A C 1
ATOM 3095 O O . LEU A 1 407 ? 39.614 21.614 43.207 1.00 14.57 407 LEU A O 1
ATOM 3100 N N . PHE A 1 408 ? 41.536 20.590 42.575 1.00 14.65 408 PHE A N 1
ATOM 3101 C CA . PHE A 1 408 ? 42.342 21.779 42.852 1.00 14.76 408 PHE A CA 1
ATOM 3102 C C . PHE A 1 408 ? 41.901 22.961 41.952 1.00 14.75 408 PHE A C 1
ATOM 3103 O O . PHE A 1 408 ? 41.672 24.065 42.467 1.00 14.90 408 PHE A O 1
ATOM 3111 N N . ASN A 1 409 ? 41.785 22.721 40.632 1.00 14.75 409 ASN A N 1
ATOM 3112 C CA . ASN A 1 409 ? 41.346 23.759 39.701 1.00 15.04 409 ASN A CA 1
ATOM 3113 C C . ASN A 1 409 ? 39.964 24.281 40.060 1.00 14.86 409 ASN A C 1
ATOM 3114 O O . ASN A 1 409 ? 39.731 25.483 40.005 1.00 15.18 409 ASN A O 1
ATOM 3119 N N . TYR A 1 410 ? 39.058 23.374 40.440 1.00 14.71 410 TYR A N 1
ATOM 3120 C CA . TYR A 1 410 ? 37.698 23.747 40.816 1.00 14.64 410 TYR A CA 1
ATOM 3121 C C . TYR A 1 410 ? 37.706 24.716 41.989 1.00 14.83 410 TYR A C 1
ATOM 3122 O O . TYR A 1 410 ? 37.035 25.742 41.960 1.00 14.81 410 TYR A O 1
ATOM 3131 N N . ARG A 1 411 ? 38.477 24.393 43.021 1.00 14.82 411 ARG A N 1
ATOM 3132 C CA . ARG A 1 411 ? 38.560 25.235 44.198 1.00 14.91 411 ARG A CA 1
ATOM 3133 C C . ARG A 1 411 ? 39.292 26.534 43.907 1.00 15.07 411 ARG A C 1
ATOM 3134 O O . ARG A 1 411 ? 38.807 27.583 44.321 1.00 15.26 411 ARG A O 1
ATOM 3142 N N . ALA A 1 412 ? 40.439 26.492 43.214 1.00 14.96 412 ALA A N 1
ATOM 3143 C CA . ALA A 1 412 ? 41.203 27.722 42.946 1.00 15.19 412 ALA A CA 1
ATOM 3144 C C . ALA A 1 412 ? 40.473 28.687 41.999 1.00 15.47 412 ALA A C 1
ATOM 3145 O O . ALA A 1 412 ? 40.539 29.906 42.188 1.00 15.95 412 ALA A O 1
ATOM 3147 N N . ARG A 1 413 ? 39.778 28.147 40.988 1.00 15.66 413 ARG A N 1
ATOM 3148 C CA . ARG A 1 413 ? 39.070 28.989 40.005 1.00 15.78 413 ARG A CA 1
ATOM 3149 C C . ARG A 1 413 ? 37.811 29.579 40.595 1.00 16.05 413 ARG A C 1
ATOM 3150 O O . ARG A 1 413 ? 37.558 30.767 40.382 1.00 16.75 413 ARG A O 1
ATOM 3158 N N . ASN A 1 414 ? 37.033 28.762 41.318 1.00 15.92 414 ASN A N 1
ATOM 3159 C CA . ASN A 1 414 ? 35.695 29.171 41.799 1.00 16.23 414 ASN A CA 1
ATOM 3160 C C . ASN A 1 414 ? 35.706 29.797 43.167 1.00 16.30 414 ASN A C 1
ATOM 3161 O O . ASN A 1 414 ? 34.914 30.721 43.434 1.00 16.41 414 ASN A O 1
ATOM 3166 N N . PHE A 1 415 ? 36.593 29.295 44.043 1.00 16.36 415 PHE A N 1
ATOM 3167 C CA . PHE A 1 415 ? 36.581 29.653 45.482 1.00 16.55 415 PHE A CA 1
ATOM 3168 C C . PHE A 1 415 ? 37.987 30.069 45.964 1.00 16.92 415 PHE A C 1
ATOM 3169 O O . PHE A 1 415 ? 38.488 29.453 46.951 1.00 16.50 415 PHE A O 1
ATOM 3177 N N . PRO A 1 416 ? 38.623 31.095 45.289 1.00 17.41 416 PRO A N 1
ATOM 3178 C CA . PRO A 1 416 ? 40.041 31.427 45.640 1.00 17.66 416 PRO A CA 1
ATOM 3179 C C . PRO A 1 416 ? 40.240 31.903 47.073 1.00 17.84 416 PRO A C 1
ATOM 3180 O O . PRO A 1 416 ? 41.338 31.725 47.616 1.00 18.08 416 PRO A O 1
ATOM 3184 N N . GLY A 1 417 ? 39.195 32.488 47.669 1.00 17.79 417 GLY A N 1
ATOM 3185 C CA . GLY A 1 417 ? 39.185 32.853 49.100 1.00 17.67 417 GLY A CA 1
ATOM 3186 C C . GLY A 1 417 ? 39.371 31.711 50.102 1.00 17.61 417 GLY A C 1
ATOM 3187 O O . GLY A 1 417 ? 39.690 31.964 51.282 1.00 17.95 417 GLY A O 1
ATOM 3188 N N . THR A 1 418 ? 39.176 30.463 49.641 1.00 17.49 418 THR A N 1
ATOM 3189 C CA . THR A 1 418 ? 39.281 29.247 50.483 1.00 17.19 418 THR A CA 1
ATOM 3190 C C . THR A 1 418 ? 40.658 28.577 50.409 1.00 17.18 418 THR A C 1
ATOM 3191 O O . THR A 1 418 ? 40.910 27.609 51.152 1.00 17.26 418 THR A O 1
ATOM 3195 N N . LEU A 1 419 ? 41.529 29.080 49.527 1.00 16.90 419 LEU A N 1
ATOM 3196 C CA . LEU A 1 419 ? 42.894 28.520 49.387 1.00 16.72 419 LEU A CA 1
ATOM 3197 C C . LEU A 1 419 ? 43.790 28.922 50.527 1.00 16.60 419 LEU A C 1
ATOM 3198 O O . LEU A 1 419 ? 43.787 30.083 50.932 1.00 16.89 419 LEU A O 1
ATOM 3203 N N . ASP A 1 420 ? 44.550 27.947 51.028 1.00 16.27 420 ASP A N 1
ATOM 3204 C CA . ASP A 1 420 ? 45.626 28.232 51.989 1.00 15.88 420 ASP A CA 1
ATOM 3205 C C . ASP A 1 420 ? 46.870 28.723 51.221 1.00 15.67 420 ASP A C 1
ATOM 3206 O O . ASP A 1 420 ? 46.879 28.765 49.975 1.00 15.19 420 ASP A O 1
ATOM 3211 N N . TYR A 1 421 ? 47.918 29.094 51.950 1.00 15.57 421 TYR A N 1
ATOM 3212 C CA . TYR A 1 421 ? 49.093 29.685 51.328 1.00 15.67 421 TYR A CA 1
ATOM 3213 C C . TYR A 1 421 ? 49.777 28.787 50.301 1.00 15.62 421 TYR A C 1
ATOM 3214 O O . TYR A 1 421 ? 50.088 29.279 49.218 1.00 15.53 421 TYR A O 1
ATOM 3223 N N . ALA A 1 422 ? 50.006 27.505 50.646 1.00 15.59 422 ALA A N 1
ATOM 3224 C CA . ALA A 1 422 ? 50.599 26.524 49.704 1.00 15.56 422 ALA A CA 1
ATOM 3225 C C . ALA A 1 422 ? 49.741 26.387 48.431 1.00 15.62 422 ALA A C 1
ATOM 3226 O O . ALA A 1 422 ? 50.278 26.360 47.321 1.00 15.46 422 ALA A O 1
ATOM 3228 N N . GLU A 1 423 ? 48.420 26.327 48.607 1.00 15.47 423 GLU A N 1
ATOM 3229 C CA . GLU A 1 423 ? 47.470 26.281 47.469 1.00 15.73 423 GLU A CA 1
ATOM 3230 C C . GLU A 1 423 ? 47.556 27.549 46.621 1.00 15.92 423 GLU A C 1
ATOM 3231 O O . GLU A 1 423 ? 47.537 27.452 45.373 1.00 16.15 423 GLU A O 1
ATOM 3237 N N . GLN A 1 424 ? 47.658 28.723 47.275 1.00 16.22 424 GLN A N 1
ATOM 3238 C CA . GLN A 1 424 ? 47.848 30.018 46.573 1.00 16.53 424 GLN A CA 1
ATOM 3239 C C . GLN A 1 424 ? 49.110 30.015 45.718 1.00 16.51 424 GLN A C 1
ATOM 3240 O O . GLN A 1 424 ? 49.067 30.536 44.598 1.00 16.52 424 GLN A O 1
ATOM 3246 N N . GLN A 1 425 ? 50.199 29.429 46.248 1.00 16.49 425 GLN A N 1
ATOM 3247 C CA . GLN A 1 425 ? 51.484 29.315 45.532 1.00 16.66 425 GLN A CA 1
ATOM 3248 C C . GLN A 1 425 ? 51.381 28.338 44.367 1.00 16.77 425 GLN A C 1
ATOM 3249 O O . GLN A 1 425 ? 51.958 28.606 43.300 1.00 16.65 425 GLN A O 1
ATOM 3255 N N . ARG A 1 426 ? 50.644 27.231 44.568 1.00 16.80 426 ARG A N 1
ATOM 3256 C CA . ARG A 1 426 ? 50.337 26.268 43.487 1.00 17.07 426 ARG A CA 1
ATOM 3257 C C . ARG A 1 426 ? 49.582 26.982 42.354 1.00 17.23 426 ARG A C 1
ATOM 3258 O O . ARG A 1 426 ? 49.922 26.783 41.163 1.00 17.16 426 ARG A O 1
ATOM 3266 N N . TRP A 1 427 ? 48.581 27.802 42.716 1.00 17.18 427 TRP A N 1
ATOM 3267 C CA . TRP A 1 427 ? 47.801 28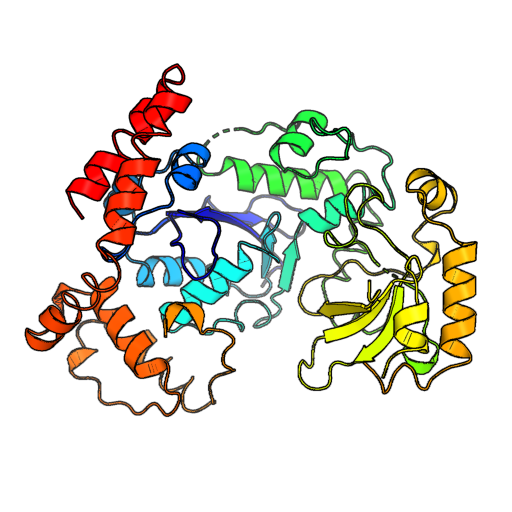.568 41.721 1.00 17.40 427 TRP A CA 1
ATOM 3268 C C . TRP A 1 427 ? 48.664 29.581 40.961 1.00 17.58 427 TRP A C 1
ATOM 3269 O O . TRP A 1 427 ? 48.514 29.688 39.735 1.00 17.49 427 TRP A O 1
ATOM 3280 N N A LEU A 1 428 ? 49.543 30.306 41.671 0.50 17.72 428 LEU A N 1
ATOM 3281 N N B LEU A 1 428 ? 49.538 30.295 41.687 0.50 17.76 428 LEU A N 1
ATOM 3282 C CA A LEU A 1 428 ? 50.491 31.262 41.060 0.50 18.08 428 LEU A CA 1
ATOM 3283 C CA B LEU A 1 428 ? 50.519 31.242 41.140 0.50 18.15 428 LEU A CA 1
ATOM 3284 C C A LEU A 1 428 ? 51.375 30.576 40.006 0.50 18.18 428 LEU A C 1
ATOM 3285 C C B LEU A 1 428 ? 51.379 30.587 40.043 0.50 18.21 428 LEU A C 1
ATOM 3286 O O A LEU A 1 428 ? 51.581 31.149 38.924 0.50 18.20 428 LEU A O 1
ATOM 3287 O O B LEU A 1 428 ? 51.569 31.184 38.972 0.50 18.24 428 LEU A O 1
ATOM 3296 N N . GLU A 1 429 ? 51.871 29.369 40.330 1.00 18.30 429 GLU A N 1
ATOM 3297 C CA . GLU A 1 429 ? 52.678 28.518 39.404 1.00 18.66 429 GLU A CA 1
ATOM 3298 C C . GLU A 1 429 ? 51.883 28.091 38.165 1.00 18.39 429 GLU A C 1
ATOM 3299 O O . GLU A 1 429 ? 52.397 28.165 37.025 1.00 18.37 429 GLU A O 1
ATOM 3305 N N . HIS A 1 430 ? 50.638 27.656 38.394 1.00 18.04 430 HIS A N 1
ATOM 3306 C CA . HIS A 1 430 ? 49.703 27.308 37.320 1.00 18.03 430 HIS A CA 1
ATOM 3307 C C . HIS A 1 430 ? 49.535 28.473 36.348 1.00 18.34 430 HIS A C 1
ATOM 3308 O O . HIS A 1 430 ? 49.639 28.259 35.111 1.00 18.19 430 HIS A O 1
ATOM 3315 N N . ARG A 1 431 ? 49.277 29.679 36.879 1.00 18.67 431 ARG A N 1
ATOM 3316 C CA . ARG A 1 431 ? 49.078 30.891 36.026 1.00 19.23 431 ARG A CA 1
ATOM 3317 C C . ARG A 1 431 ? 50.343 31.193 35.200 1.00 19.46 431 ARG A C 1
ATOM 3318 O O . ARG A 1 431 ? 50.219 31.509 34.011 1.00 19.59 431 ARG A O 1
ATOM 3326 N N A ARG A 1 432 ? 51.524 31.091 35.833 0.50 19.63 432 ARG A N 1
ATOM 3327 N N B ARG A 1 432 ? 51.519 31.089 35.829 0.50 19.66 432 ARG A N 1
ATOM 3328 C CA A ARG A 1 432 ? 52.840 31.243 35.170 0.50 19.93 432 ARG A CA 1
ATOM 3329 C CA B ARG A 1 432 ? 52.828 31.254 35.156 0.50 19.98 432 ARG A CA 1
ATOM 3330 C C A ARG A 1 432 ? 53.013 30.275 33.989 0.50 20.03 432 ARG A C 1
ATOM 3331 C C B ARG A 1 432 ? 53.036 30.265 33.996 0.50 20.06 432 ARG A C 1
ATOM 3332 O O A ARG A 1 432 ? 53.508 30.684 32.928 0.50 20.12 432 ARG A O 1
ATOM 3333 O O B ARG A 1 432 ? 53.581 30.652 32.953 0.50 20.15 432 ARG A O 1
ATOM 3348 N N . GLN A 1 433 ? 52.599 29.013 34.181 1.00 20.13 433 GLN A N 1
ATOM 3349 C CA . GLN A 1 433 ? 52.745 27.933 33.153 1.00 20.29 433 GLN A CA 1
ATOM 3350 C C . GLN A 1 433 ? 51.766 28.124 31.974 1.00 20.07 433 GLN A C 1
ATOM 3351 O O . GLN A 1 433 ? 52.043 27.599 30.885 1.00 20.20 433 GLN A O 1
ATOM 3357 N N . VAL A 1 434 ? 50.657 28.856 32.197 1.00 19.55 434 VAL A N 1
ATOM 3358 C CA . VAL A 1 434 ? 49.758 29.305 31.112 1.00 19.10 434 VAL A CA 1
ATOM 3359 C C . VAL A 1 434 ? 50.356 30.519 30.399 1.00 18.73 434 VAL A C 1
ATOM 3360 O O . VAL A 1 434 ? 50.509 30.518 29.160 1.00 18.74 434 VAL A O 1
ATOM 3364 N N . PHE A 1 435 ? 50.686 31.545 31.173 1.00 18.31 435 PHE A N 1
ATOM 3365 C CA . PHE A 1 435 ? 51.156 32.824 30.683 1.00 18.05 435 PHE A CA 1
ATOM 3366 C C . PHE A 1 435 ? 52.684 32.761 30.431 1.00 17.75 435 PHE A C 1
ATOM 3367 O O . PHE A 1 435 ? 53.460 33.476 31.050 1.00 18.29 435 PHE A O 1
ATOM 3375 N N . THR A 1 436 ? 53.061 31.873 29.495 1.00 17.39 436 THR A N 1
ATOM 3376 C CA . THR A 1 436 ? 54.459 31.665 29.048 1.00 17.23 436 THR A CA 1
ATOM 3377 C C . THR A 1 436 ? 54.927 32.876 28.256 1.00 17.03 436 THR A C 1
ATOM 3378 O O . THR A 1 436 ? 54.077 33.593 27.699 1.00 17.25 436 THR A O 1
ATOM 3382 N N . PRO A 1 437 ? 56.265 33.136 28.176 1.00 16.74 437 PRO A N 1
ATOM 3383 C CA . PRO A 1 437 ? 56.773 34.207 27.290 1.00 16.71 437 PRO A CA 1
ATOM 3384 C C . PRO A 1 437 ? 56.204 34.169 25.853 1.00 16.75 437 PRO A C 1
ATOM 3385 O O . PRO A 1 437 ? 55.834 35.212 25.316 1.00 16.54 437 PRO A O 1
ATOM 3389 N N . GLU A 1 438 ? 56.128 32.970 25.255 1.00 16.98 438 GLU A N 1
ATOM 3390 C CA . GLU A 1 438 ? 55.582 32.796 23.898 1.00 17.24 438 GLU A CA 1
ATOM 3391 C C . GLU A 1 438 ? 54.105 33.183 23.822 1.00 17.26 438 GLU A C 1
ATOM 3392 O O . GLU A 1 438 ? 53.686 33.870 22.866 1.00 17.37 438 GLU A O 1
ATOM 3398 N N . PHE A 1 439 ? 53.331 32.751 24.819 1.00 17.30 439 PHE A N 1
ATOM 3399 C CA . PHE A 1 439 ? 51.899 33.058 24.842 1.00 17.44 439 PHE A CA 1
ATOM 3400 C C . PHE A 1 439 ? 51.611 34.579 24.972 1.00 17.54 439 PHE A C 1
ATOM 3401 O O . PHE A 1 439 ? 50.782 35.129 24.217 1.00 17.40 439 PHE A O 1
ATOM 3409 N N . LEU A 1 440 ? 52.271 35.241 25.908 1.00 17.69 440 LEU A N 1
ATOM 3410 C CA . LEU A 1 440 ? 52.012 36.661 26.192 1.00 17.76 440 LEU A CA 1
ATOM 3411 C C . LEU A 1 440 ? 52.413 37.562 25.020 1.00 17.83 440 LEU A C 1
ATOM 3412 O O . LEU A 1 440 ? 51.670 38.495 24.678 1.00 17.60 440 LEU A O 1
ATOM 3417 N N . GLN A 1 441 ? 53.575 37.261 24.422 1.00 17.67 441 GLN A N 1
ATOM 3418 C CA . GLN A 1 441 ? 54.045 37.980 23.239 1.00 17.74 441 GLN A CA 1
ATOM 3419 C C . GLN A 1 441 ? 53.062 37.823 22.075 1.00 17.35 441 GLN A C 1
ATOM 3420 O O . GLN A 1 441 ? 52.731 38.815 21.417 1.00 17.63 441 GLN A O 1
ATOM 3426 N N . GLY A 1 442 ? 52.621 36.579 21.861 1.00 17.00 442 GLY A N 1
ATOM 3427 C CA . GLY A 1 442 ? 51.682 36.215 20.810 1.00 16.26 442 GLY A CA 1
ATOM 3428 C C . GLY A 1 442 ? 50.350 36.951 20.958 1.00 16.00 442 GLY A C 1
ATOM 3429 O O . GLY A 1 442 ? 49.779 37.400 19.967 1.00 16.14 442 GLY A O 1
ATOM 3430 N N . TYR A 1 443 ? 49.878 37.071 22.206 1.00 15.62 443 TYR A N 1
ATOM 3431 C CA . TYR A 1 443 ? 48.612 37.742 22.492 1.00 15.36 443 TYR A CA 1
ATOM 3432 C C . TYR A 1 443 ? 48.682 39.244 22.146 1.00 15.43 443 TYR A C 1
ATOM 3433 O O . TYR A 1 443 ? 47.821 39.757 21.421 1.00 15.30 443 TYR A O 1
ATOM 3442 N N . ALA A 1 444 ? 49.721 39.919 22.660 1.00 15.70 444 ALA A N 1
ATOM 3443 C CA . ALA A 1 444 ? 50.018 41.309 22.332 1.00 15.92 444 ALA A CA 1
ATOM 3444 C C . ALA A 1 444 ? 50.139 41.523 20.815 1.00 16.17 444 ALA A C 1
ATOM 3445 O O . ALA A 1 444 ? 49.557 42.476 20.277 1.00 16.03 444 ALA A O 1
ATOM 3447 N N . ASP A 1 445 ? 50.876 40.624 20.145 1.00 16.21 445 ASP A N 1
ATOM 3448 C CA . ASP A 1 445 ? 51.048 40.671 18.666 1.00 16.47 445 ASP A CA 1
ATOM 3449 C C . ASP A 1 445 ? 49.715 40.604 17.922 1.00 16.46 445 ASP A C 1
ATOM 3450 O O . ASP A 1 445 ? 49.490 41.384 16.998 1.00 16.52 445 ASP A O 1
ATOM 3455 N N . GLU A 1 446 ? 48.845 39.671 18.349 1.00 16.42 446 GLU A N 1
ATOM 3456 C CA . GLU A 1 446 ? 47.522 39.483 17.746 1.00 16.62 446 GLU A CA 1
ATOM 3457 C C . GLU A 1 446 ? 46.640 40.733 17.914 1.00 16.25 446 GLU A C 1
ATOM 3458 O O . GLU A 1 446 ? 46.001 41.153 16.955 1.00 16.06 446 GLU A O 1
ATOM 3464 N N . LEU A 1 447 ? 46.624 41.309 19.120 1.00 15.88 447 LEU A N 1
ATOM 3465 C CA . LEU A 1 447 ? 45.850 42.535 19.365 1.00 15.70 447 LEU A CA 1
ATOM 3466 C C . LEU A 1 447 ? 46.319 43.698 18.501 1.00 15.56 447 LEU A C 1
ATOM 3467 O O . LEU A 1 447 ? 45.466 44.390 17.924 1.00 15.44 447 LEU A O 1
ATOM 3472 N N A GLN A 1 448 ? 47.646 43.883 18.418 0.50 15.54 448 GLN A N 1
ATOM 3473 N N B GLN A 1 448 ? 47.645 43.897 18.411 0.50 15.57 448 GLN A N 1
ATOM 3474 C CA A GLN A 1 448 ? 48.283 44.944 17.622 0.50 15.55 448 GLN A CA 1
ATOM 3475 C CA B GLN A 1 448 ? 48.245 44.941 17.570 0.50 15.60 448 GLN A CA 1
ATOM 3476 C C A GLN A 1 448 ? 48.025 44.745 16.119 0.50 15.40 448 GLN A C 1
ATOM 3477 C C B GLN A 1 448 ? 47.853 44.731 16.107 0.50 15.45 448 GLN A C 1
ATOM 3478 O O A GLN A 1 448 ? 47.863 45.714 15.382 0.50 15.36 448 GLN A O 1
ATOM 3479 O O B GLN A 1 448 ? 47.404 45.655 15.436 0.50 15.36 448 GLN A O 1
ATOM 3490 N N A MET A 1 449 ? 47.983 43.491 15.672 0.50 15.25 449 MET A N 1
ATOM 3491 N N B MET A 1 449 ? 48.018 43.504 15.632 0.50 15.35 449 MET A N 1
ATOM 3492 C CA A MET A 1 449 ? 47.660 43.195 14.273 0.50 15.25 449 MET A CA 1
ATOM 3493 C CA B MET A 1 449 ? 47.664 43.180 14.261 0.50 15.39 449 MET A CA 1
ATOM 3494 C C A MET A 1 449 ? 46.187 43.502 13.965 0.50 15.20 449 MET A C 1
ATOM 3495 C C B MET A 1 449 ? 46.191 43.521 13.976 0.50 15.28 449 MET A C 1
ATOM 3496 O O A MET A 1 449 ? 45.890 44.112 12.933 0.50 15.24 449 MET A O 1
ATOM 3497 O O B MET A 1 449 ? 45.899 44.169 12.965 0.50 15.32 449 MET A O 1
ATOM 3506 N N . LEU A 1 450 ? 45.283 43.080 14.862 1.00 15.16 450 LEU A N 1
ATOM 3507 C CA . LEU A 1 450 ? 43.840 43.245 14.665 1.00 15.13 450 LEU A CA 1
ATOM 3508 C C . LEU A 1 450 ? 43.407 44.702 14.706 1.00 15.32 450 LEU A C 1
ATOM 3509 O O . LEU A 1 450 ? 42.517 45.088 13.953 1.00 14.96 450 LEU A O 1
ATOM 3514 N N . VAL A 1 451 ? 44.050 45.501 15.577 1.00 15.76 451 VAL A N 1
ATOM 3515 C CA . VAL A 1 451 ? 43.678 46.934 15.683 1.00 16.43 451 VAL A CA 1
ATOM 3516 C C . VAL A 1 451 ? 44.080 47.712 14.409 1.00 16.63 451 VAL A C 1
ATOM 3517 O O . VAL A 1 451 ? 43.429 48.695 14.063 1.00 16.88 451 VAL A O 1
ATOM 3521 N N . GLN A 1 452 ? 45.137 47.248 13.742 1.00 16.86 452 GLN A N 1
ATOM 3522 C CA . GLN A 1 452 ? 45.542 47.790 12.429 1.00 17.24 452 GLN A CA 1
ATOM 3523 C C . GLN A 1 452 ? 44.607 47.283 11.338 1.00 17.26 452 GLN A C 1
ATOM 3524 O O . GLN A 1 452 ? 44.134 48.079 10.522 1.00 17.40 452 GLN A O 1
ATOM 3530 N N . GLN A 1 453 ? 44.344 45.968 11.340 1.00 17.43 453 GLN A N 1
ATOM 3531 C CA . GLN A 1 453 ? 43.460 45.309 10.362 1.00 17.62 453 GLN A CA 1
ATOM 3532 C C . GLN A 1 453 ? 42.057 45.932 10.344 1.00 17.80 453 GLN A C 1
ATOM 3533 O O . GLN A 1 453 ? 41.522 46.220 9.262 1.00 17.83 453 GLN A O 1
ATOM 3539 N N . TYR A 1 454 ? 41.500 46.134 11.543 1.00 18.08 454 TYR A N 1
ATOM 3540 C CA . TYR A 1 454 ? 40.133 46.632 11.743 1.00 18.43 454 TYR A CA 1
ATOM 3541 C C . TYR A 1 454 ? 40.075 48.107 12.170 1.00 18.49 454 TYR A C 1
ATOM 3542 O O . TYR A 1 454 ? 39.098 48.528 12.815 1.00 18.48 454 TYR A O 1
ATOM 3551 N N . ALA A 1 455 ? 41.113 48.870 11.788 1.00 18.66 455 ALA A N 1
ATOM 3552 C CA . ALA A 1 455 ? 41.273 50.305 12.151 1.00 18.86 455 ALA A CA 1
ATOM 3553 C C . ALA A 1 455 ? 40.041 51.170 11.856 1.00 19.07 455 ALA A C 1
ATOM 3554 O O . ALA A 1 455 ? 39.738 52.088 12.634 1.00 19.03 455 ALA A O 1
ATOM 3556 N N . ASP A 1 456 ? 39.356 50.855 10.747 1.00 19.34 456 ASP A N 1
ATOM 3557 C CA . ASP A 1 456 ? 38.149 51.567 10.272 1.00 19.62 456 ASP A CA 1
ATOM 3558 C C . ASP A 1 456 ? 36.806 51.072 10.883 1.00 19.44 456 ASP A C 1
ATOM 3559 O O . ASP A 1 456 ? 35.750 51.673 10.620 1.00 19.55 456 ASP A O 1
ATOM 3564 N N . ASP A 1 457 ? 36.860 50.003 11.688 1.00 19.17 457 ASP A N 1
ATOM 3565 C CA . ASP A 1 457 ? 35.702 49.428 12.364 1.00 18.99 457 ASP A CA 1
ATOM 3566 C C . ASP A 1 457 ? 35.763 49.897 13.819 1.00 18.75 457 ASP A C 1
ATOM 3567 O O . ASP A 1 457 ? 36.484 49.330 14.637 1.00 18.37 457 ASP A O 1
ATOM 3572 N N . LYS A 1 458 ? 34.992 50.937 14.128 1.00 18.42 458 LYS A N 1
ATOM 3573 C CA . LYS A 1 458 ? 35.067 51.612 15.447 1.00 18.39 458 LYS A CA 1
ATOM 3574 C C . LYS A 1 458 ? 34.641 50.713 16.619 1.00 18.25 458 LYS A C 1
ATOM 3575 O O . LYS A 1 458 ? 35.220 50.798 17.717 1.00 17.77 458 LYS A O 1
ATOM 3581 N N . GLU A 1 459 ? 33.647 49.845 16.383 1.00 18.26 459 GLU A N 1
ATOM 3582 C CA . GLU A 1 459 ? 33.176 48.882 17.398 1.00 18.51 459 GLU A CA 1
ATOM 3583 C C . GLU A 1 459 ? 34.253 47.829 17.697 1.00 18.12 459 GLU A C 1
ATOM 3584 O O . GLU A 1 459 ? 34.473 47.504 18.866 1.00 17.83 459 GLU A O 1
ATOM 3590 N N . LYS A 1 460 ? 34.916 47.317 16.652 1.00 17.70 460 LYS A N 1
ATOM 3591 C CA . LYS A 1 460 ? 36.034 46.362 16.833 1.00 17.36 460 LYS A CA 1
ATOM 3592 C C . LYS A 1 460 ? 37.227 47.001 17.551 1.00 16.70 460 LYS A C 1
ATOM 3593 O O . LYS A 1 460 ? 37.814 46.376 18.428 1.00 16.35 460 LYS A O 1
ATOM 3599 N N . VAL A 1 461 ? 37.570 48.240 17.173 1.00 16.09 461 VAL A N 1
ATOM 3600 C CA . VAL A 1 461 ? 38.670 49.001 17.824 1.00 15.81 461 VAL A CA 1
ATOM 3601 C C . VAL A 1 461 ? 38.421 49.107 19.345 1.00 15.60 461 VAL A C 1
ATOM 3602 O O . VAL A 1 461 ? 39.340 48.826 20.139 1.00 15.64 461 VAL A O 1
ATOM 3606 N N . ALA A 1 462 ? 37.197 49.490 19.719 1.00 15.47 462 ALA A N 1
ATOM 3607 C CA . ALA A 1 462 ? 36.796 49.581 21.132 1.00 15.22 462 ALA A CA 1
ATOM 3608 C C . ALA A 1 462 ? 36.874 48.220 21.841 1.00 15.33 462 ALA A C 1
ATOM 3609 O O . ALA A 1 462 ? 37.353 48.159 22.982 1.00 15.34 462 ALA A O 1
ATOM 3611 N N . LEU A 1 463 ? 36.416 47.149 21.177 1.00 15.38 463 LEU A N 1
ATOM 3612 C CA . LEU A 1 463 ? 36.565 45.770 21.730 1.00 15.72 463 LEU A CA 1
ATOM 3613 C C . LEU A 1 463 ? 38.024 45.373 21.924 1.00 15.87 463 LEU A C 1
ATOM 3614 O O . LEU A 1 463 ? 38.346 44.788 22.948 1.00 15.90 463 LEU A O 1
ATOM 3619 N N . LEU A 1 464 ? 38.880 45.708 20.944 1.00 15.82 464 LEU A N 1
ATOM 3620 C CA . LEU A 1 464 ? 40.332 45.430 21.046 1.00 15.98 464 LEU A CA 1
ATOM 3621 C C . LEU A 1 464 ? 41.020 46.180 22.181 1.00 16.03 464 LEU A C 1
ATOM 3622 O O . LEU A 1 464 ? 41.905 45.603 22.837 1.00 16.13 464 LEU A O 1
ATOM 3627 N N A LYS A 1 465 ? 40.614 47.448 22.394 0.50 16.02 465 LYS A N 1
ATOM 3628 N N B LYS A 1 465 ? 40.620 47.426 22.419 0.50 16.08 465 LYS A N 1
ATOM 3629 C CA A LY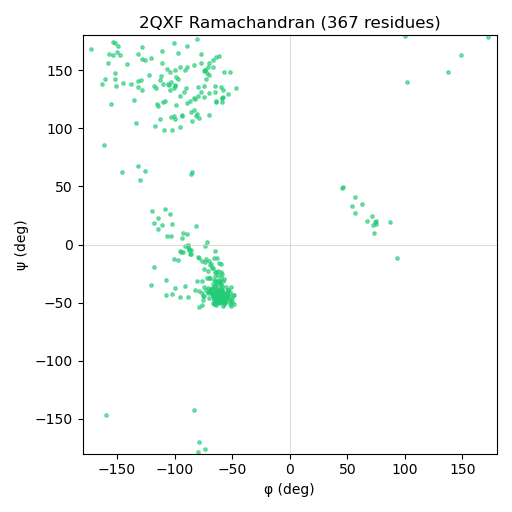S A 1 465 ? 41.025 48.275 23.556 0.50 16.14 465 LYS A CA 1
ATOM 3630 C CA B LYS A 1 465 ? 41.126 48.192 23.577 0.50 16.23 465 LYS A CA 1
ATOM 3631 C C A LYS A 1 465 ? 40.719 47.524 24.861 0.50 16.16 465 LYS A C 1
ATOM 3632 C C B LYS A 1 465 ? 40.710 47.563 24.910 0.50 16.23 465 LYS A C 1
ATOM 3633 O O A LYS A 1 465 ? 41.604 47.399 25.715 0.50 16.15 465 LYS A O 1
ATOM 3634 O O B LYS A 1 465 ? 41.516 47.557 25.844 0.50 16.25 465 LYS A O 1
ATOM 3645 N N . ALA A 1 466 ? 39.471 47.042 24.970 1.00 16.39 466 ALA A N 1
ATOM 3646 C CA . ALA A 1 466 ? 38.963 46.245 26.115 1.00 16.56 466 ALA A CA 1
ATOM 3647 C C . ALA A 1 466 ? 39.804 44.986 26.351 1.00 16.56 466 ALA A C 1
ATOM 3648 O O . ALA A 1 466 ? 40.184 44.703 27.492 1.00 16.79 466 ALA A O 1
ATOM 3650 N N . LEU A 1 467 ? 40.093 44.265 25.264 1.00 16.69 467 LEU A N 1
ATOM 3651 C CA . LEU A 1 467 ? 40.915 43.057 25.340 1.00 16.82 467 LEU A CA 1
ATOM 3652 C C . LEU A 1 467 ? 42.332 43.356 25.835 1.00 16.74 467 LEU A C 1
ATOM 3653 O O . LEU A 1 467 ? 42.846 42.586 26.637 1.00 16.39 467 LEU A O 1
ATOM 3658 N N . TRP A 1 468 ? 42.947 44.462 25.366 1.00 16.79 468 TRP A N 1
ATOM 3659 C CA . TRP A 1 468 ? 44.257 44.903 25.867 1.00 17.13 468 TRP A CA 1
ATOM 3660 C C . TRP A 1 468 ? 44.209 45.237 27.363 1.00 16.98 468 TRP A C 1
ATOM 3661 O O . TRP A 1 468 ? 45.085 44.803 28.126 1.00 16.90 468 TRP A O 1
ATOM 3672 N N . GLN A 1 469 ? 43.191 46.012 27.750 1.00 16.80 469 GLN A N 1
ATOM 3673 C CA . GLN A 1 469 ? 42.955 46.420 29.133 1.00 17.01 469 GLN A CA 1
ATOM 3674 C C . GLN A 1 469 ? 42.868 45.186 30.064 1.00 16.82 469 GLN A C 1
ATOM 3675 O O . GLN A 1 469 ? 43.505 45.149 31.136 1.00 16.73 469 GLN A O 1
ATOM 3681 N N . TYR A 1 470 ? 42.091 44.193 29.636 1.00 16.70 470 TYR A N 1
ATOM 3682 C CA . TYR A 1 470 ? 41.933 42.976 30.430 1.00 16.54 470 TYR A CA 1
ATOM 3683 C C . TYR A 1 470 ? 43.241 42.189 30.527 1.00 16.83 470 TYR A C 1
ATOM 3684 O O . TYR A 1 470 ? 43.593 41.757 31.608 1.00 16.45 470 TYR A O 1
ATOM 3693 N N . ALA A 1 471 ? 43.935 42.019 29.393 1.00 17.36 471 ALA A N 1
ATOM 3694 C CA . ALA A 1 471 ? 45.204 41.291 29.345 1.00 18.12 471 ALA A CA 1
ATOM 3695 C C . ALA A 1 471 ? 46.275 41.958 30.211 1.00 18.81 471 ALA A C 1
ATOM 3696 O O . ALA A 1 471 ? 46.989 41.249 30.948 1.00 19.00 471 ALA A O 1
ATOM 3698 N N . ASP A 1 472 ? 46.366 43.300 30.130 1.00 19.80 472 ASP A N 1
ATOM 3699 C CA . ASP A 1 472 ? 47.232 44.128 31.009 1.00 20.91 472 ASP A CA 1
ATOM 3700 C C . ASP A 1 472 ? 46.996 43.861 32.495 1.00 21.10 472 ASP A C 1
ATOM 3701 O O . ASP A 1 472 ? 47.969 43.744 33.252 1.00 21.34 472 ASP A O 1
ATOM 3706 N N . GLU A 1 473 ? 45.719 43.762 32.896 1.00 21.46 473 GLU A N 1
ATOM 3707 C CA . GLU A 1 473 ? 45.323 43.456 34.292 1.00 22.07 473 GLU A CA 1
ATOM 3708 C C . GLU A 1 473 ? 45.753 42.027 34.698 1.00 22.45 473 GLU A C 1
ATOM 3709 O O . GLU A 1 473 ? 46.401 41.847 35.743 1.00 22.72 473 GLU A O 1
ATOM 3715 N N . ILE A 1 474 ? 45.388 41.042 33.861 1.00 22.99 474 ILE A N 1
ATOM 3716 C CA . ILE A 1 474 ? 45.527 39.602 34.173 1.00 23.54 474 ILE A CA 1
ATOM 3717 C C . ILE A 1 474 ? 46.976 39.141 34.011 1.00 23.71 474 ILE A C 1
ATOM 3718 O O . ILE A 1 474 ? 47.480 38.398 34.860 1.00 24.00 474 ILE A O 1
#

CATH classification: 3.30.420.10 (+3 more: 3.30.1520.20, 1.20.1280.70, 1.10.287.1240)

GO terms:
  GO:0008310 single-stranded DNA 3'-5' DNA exonuclease activity (F, IDA)
  GO:0006308 DNA catabolic process (P, IDA)
  GO:0006274 DNA replication termination (P, EXP)
  GO:0000287 magnesium ion binding (F, IDA)
  GO:0051575 5'-deoxyribose-5-phosphate lyase activity (F, IDA)
  GO:0003697 single-stranded DNA binding (F, IDA)
  GO:0005515 protein binding (F, IPI)

Organism: Escherichia coli (strain K12) (NCBI:txid83333)

InterPro domains:
  IPR012337 Ribonuclease H-like superfamily [SSF53098] (9-474)
  IPR013520 Ribonuclease H-like domain [PF00929] (13-188)
  IPR013520 Ribonuclease H-like domain [SM00479] (10-203)
  IPR013620 Exodeoxyribonuclease I, SH3 domain [PF08411] (212-353)
  IPR022894 Oligoribonuclease [PTHR11046] (9-431)
  IPR023607 Exodeoxyribonuclease I [PIRSF000977] (6-474)
  IPR034747 Exonuclease I, SH3-like domain [PS51784] (202-355)
  IPR036397 Ribonuclease H superfamily [G3DSA:3.30.420.10] (9-201)
  IPR038649 Exonuclease I, SH3-like domain superfamily [G3DSA:3.30.1520.20] (214-353)
  IPR058561 Exonuclease I, C-terminal domain [PF26016] (361-474)
  IPR058561 Exonuclease I, C-terminal domain [PS51785] (358-475)

Nearest PDB structures (foldseek):
  2qxf-assembly1_A  TM=1.002E+00  e=1.220E-76  Escherichia coli K-12
  3hp9-assembly1_A  TM=9.969E-01  e=1.639E-73  Escherichia coli K-12
  3c95-assembly1_A  TM=9.936E-01  e=1.117E-71  Escherichia coli
  3hl8-assembly1_A  TM=9.948E-01  e=2.239E-71  Escherichia coli K-12
  4jrp-assembly3_B  TM=9.570E-01  e=6.775E-69  Escherichia coli K-12

Radius of gyration: 23.86 Å; Cα contacts (8 Å, |Δi|>4): 701; chains: 1; bounding box: 53×62×66 Å

B-factor: mean 17.63, std 7.6, range [7.75, 91.02]